Protein AF-0000000080788346 (afdb_homodimer)

pLDDT: mean 94.76, std 6.09, range [61.38, 98.94]

Nearest PDB structures (foldseek):
  3lv0-assembly1_A  TM=8.504E-01  e=2.021E-19  Bartonella henselae
  3lv0-assembly1_B  TM=8.528E-01  e=9.839E-19  Bartonella henselae
  6ib8-assembly1_B  TM=8.364E-01  e=1.255E-18  Escherichia coli
  6i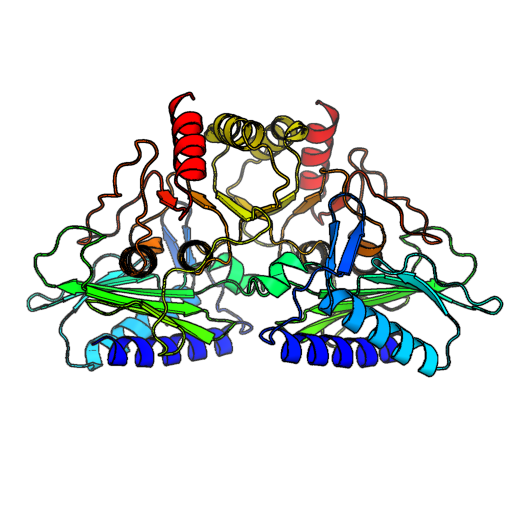b8-assembly1_A  TM=8.158E-01  e=1.269E-17  Escherichia coli
  2qfl-assembly1_A  TM=7.786E-01  e=1.111E-18  Escherichia coli

Radius of gyration: 23.14 Å; Cα contacts (8 Å, |Δi|>4): 1259; chains: 2; bounding box: 48×69×54 Å

InterPro domains:
  IPR000760 Inositol monophosphatase-like [PF00459] (18-214)
  IPR000760 Inositol monophosphatase-like [PR00377] (35-55)
  IPR000760 Inositol monophosphatase-like [PR00377] (57-73)
  IPR000760 Inositol monophosphatase-like [PR00377] (78-94)
  IPR000760 Inositol monophosphatase-like [PR00377] (172-193)

Sequence (528 aa):
MREVLVKITKEIISFLYEEKDKQGIDKIIGKHGNDVTRVIDKKSEELIFDRLNHSGYKFMFVSEEAGVVNKENYEYIAIIDPLDGSTNYLNGIPWSSVSIAVYRRGEKDILSSFTGVVGNIFTKKIYSYDENFSYIDEEKISTPHPPDRLLILAYFSRSRLLSVKNFLDSLNADYKIRSLGSASLDMILVCTGKASIYFDVRGKLRNVDVAASSNFCKRLGIIPRNSRLEEIRVGIEKVEQIQEIILSSDQNLLNLIALSLQKAMREVLVKITKEIISFLYEEKDKQGIDKIIGKHGNDVTRVIDKKSEELIFDRLNHSGYKFMFVSEEAGVVNKENYEYIAIIDPLDGSTNYLNGIPWSSVSIAVYRRGEKDILSSFTGVVGNIFTKKIYSYDENFSYIDEEKISTPHPPDRLLILAYFSRSRLLSVKNFLDSLNADYKIRSLGSASLDMILVCTGKASIYFDVRGKLRNVDVAASSNFCKRLGIIPRNSRLEEIRVGIEKVEQIQEIILSSDQNLLNLIALSLQKA

Structure (mmCIF, N/CA/C/O backbone):
data_AF-0000000080788346-model_v1
#
loop_
_entity.id
_entity.type
_entity.pdbx_description
1 polymer 'Inositol monophosphatase'
#
loop_
_atom_site.group_PDB
_atom_site.id
_atom_site.type_symbol
_atom_site.label_atom_id
_atom_site.label_alt_id
_atom_site.label_comp_id
_atom_site.label_asym_id
_atom_site.label_entity_id
_atom_site.label_seq_id
_atom_site.pdbx_PDB_ins_code
_atom_site.Cartn_x
_atom_site.Cartn_y
_atom_site.Cartn_z
_atom_site.occupancy
_atom_site.B_iso_or_equiv
_atom_site.auth_seq_id
_atom_site.auth_comp_id
_atom_site.auth_asym_id
_atom_site.auth_atom_id
_atom_site.pdbx_PDB_model_num
ATOM 1 N N . MET A 1 1 ? 11.344 19.969 22.094 1 96.44 1 MET A N 1
ATOM 2 C CA . MET A 1 1 ? 9.977 19.531 21.844 1 96.44 1 MET A CA 1
ATOM 3 C C . MET A 1 1 ? 9.945 18.375 20.859 1 96.44 1 MET A C 1
ATOM 5 O O . MET A 1 1 ? 9.25 17.391 21.078 1 96.44 1 MET A O 1
ATOM 9 N N . ARG A 1 2 ? 10.891 18.406 19.844 1 97.88 2 ARG A N 1
ATOM 10 C CA . ARG A 1 2 ? 10.93 17.312 18.875 1 97.88 2 ARG A CA 1
ATOM 11 C C . ARG A 1 2 ? 11.18 15.977 19.562 1 97.88 2 ARG A C 1
ATOM 13 O O . ARG A 1 2 ? 10.484 14.992 19.281 1 97.88 2 ARG A O 1
ATOM 20 N N . GLU A 1 3 ? 12.125 16 20.484 1 97.69 3 GLU A N 1
ATOM 21 C CA . GLU A 1 3 ? 12.469 14.766 21.188 1 97.69 3 GLU A CA 1
ATOM 22 C C . GLU A 1 3 ? 11.281 14.227 21.969 1 97.69 3 GLU A C 1
ATOM 24 O O . GLU A 1 3 ? 11.062 13.016 22.031 1 97.69 3 GLU A O 1
ATOM 29 N N . VAL A 1 4 ? 10.562 15.125 22.562 1 98.12 4 VAL A N 1
ATOM 30 C CA . VAL A 1 4 ? 9.375 14.758 23.328 1 98.12 4 VAL A CA 1
ATOM 31 C C . VAL A 1 4 ? 8.336 14.133 22.391 1 98.12 4 VAL A C 1
ATOM 33 O O . VAL A 1 4 ? 7.762 13.086 22.703 1 98.12 4 VAL A O 1
ATOM 36 N N . LEU A 1 5 ? 8.086 14.719 21.219 1 98.69 5 LEU A N 1
ATOM 37 C CA . LEU A 1 5 ? 7.129 14.211 20.25 1 98.69 5 LEU A CA 1
ATOM 38 C C . LEU A 1 5 ? 7.543 12.828 19.75 1 98.69 5 LEU A C 1
ATOM 40 O O . LEU A 1 5 ? 6.695 11.945 19.594 1 98.69 5 LEU A O 1
ATOM 44 N N . VAL A 1 6 ? 8.859 12.68 19.5 1 98.81 6 VAL A N 1
ATOM 45 C CA . VAL A 1 6 ? 9.391 11.406 19.016 1 98.81 6 VAL A CA 1
ATOM 46 C C . VAL A 1 6 ? 9.141 10.312 20.047 1 98.81 6 VAL A C 1
ATOM 48 O O . VAL A 1 6 ? 8.664 9.227 19.719 1 98.81 6 VAL A O 1
ATOM 51 N N . LYS A 1 7 ? 9.445 10.617 21.281 1 98.5 7 LYS A N 1
ATOM 52 C CA . LYS A 1 7 ? 9.242 9.656 22.359 1 98.5 7 LYS A CA 1
ATOM 53 C C . LYS A 1 7 ? 7.77 9.258 22.469 1 98.5 7 LYS A C 1
ATOM 55 O O . LYS A 1 7 ? 7.449 8.07 22.562 1 98.5 7 LYS A O 1
ATOM 60 N N . ILE A 1 8 ? 6.91 10.219 22.438 1 98.69 8 ILE A N 1
ATOM 61 C CA . ILE A 1 8 ? 5.477 9.977 22.547 1 98.69 8 ILE A CA 1
ATOM 62 C C . ILE A 1 8 ? 5.004 9.141 21.359 1 98.69 8 ILE A C 1
ATOM 64 O O . ILE A 1 8 ? 4.273 8.164 21.531 1 98.69 8 ILE A O 1
ATOM 68 N N . THR A 1 9 ? 5.43 9.5 20.188 1 98.81 9 THR A N 1
ATOM 69 C CA . THR A 1 9 ? 5.008 8.805 18.969 1 98.81 9 THR A CA 1
ATOM 70 C C . THR A 1 9 ? 5.477 7.352 18.984 1 98.81 9 THR A C 1
ATOM 72 O O . THR A 1 9 ? 4.742 6.453 18.578 1 98.81 9 THR A O 1
ATOM 75 N N . LYS A 1 10 ? 6.707 7.125 19.453 1 98.75 10 LYS A N 1
ATOM 76 C CA . LYS A 1 10 ? 7.203 5.758 19.578 1 98.75 10 LYS A CA 1
ATOM 77 C C . LYS A 1 10 ? 6.301 4.926 20.484 1 98.75 10 LYS A C 1
ATOM 79 O O . LYS A 1 10 ? 6.008 3.766 20.188 1 98.75 10 LYS A O 1
ATOM 84 N N . GLU A 1 11 ? 5.883 5.516 21.531 1 98.69 11 GLU A N 1
ATOM 85 C CA . GLU A 1 11 ? 4.969 4.836 22.453 1 98.69 11 GLU A CA 1
ATOM 86 C C . GLU A 1 11 ? 3.635 4.535 21.781 1 98.69 11 GLU A C 1
ATOM 88 O O . GLU A 1 11 ? 3.105 3.43 21.906 1 98.69 11 GLU A O 1
ATOM 93 N N . ILE A 1 12 ? 3.096 5.5 21.078 1 98.69 12 ILE A N 1
ATOM 94 C CA . ILE A 1 12 ? 1.779 5.371 20.469 1 98.69 12 ILE A CA 1
ATOM 95 C C . ILE A 1 12 ? 1.817 4.293 19.375 1 98.69 12 ILE A C 1
ATOM 97 O O . ILE A 1 12 ? 0.922 3.449 19.297 1 98.69 12 ILE A O 1
ATOM 101 N N . ILE A 1 13 ? 2.844 4.312 18.5 1 98.69 13 ILE A N 1
ATOM 102 C CA . ILE A 1 13 ? 2.885 3.357 17.391 1 98.69 13 ILE A CA 1
ATOM 103 C C . ILE A 1 13 ? 3.117 1.95 17.938 1 98.69 13 ILE A C 1
ATOM 105 O O . ILE A 1 13 ? 2.615 0.97 17.391 1 98.69 13 ILE A O 1
ATOM 109 N N . SER A 1 14 ? 3.867 1.83 19.062 1 98.62 14 SER A N 1
ATOM 110 C CA . SER A 1 14 ? 4.016 0.534 19.719 1 98.62 14 SER A CA 1
ATOM 111 C C . SER A 1 14 ? 2.678 0.017 20.234 1 98.62 14 SER A C 1
ATOM 113 O O . SER A 1 14 ? 2.342 -1.153 20.047 1 98.62 14 SER A O 1
ATOM 115 N N . PHE A 1 15 ? 1.964 0.906 20.891 1 98.44 15 PHE A N 1
ATOM 116 C CA . PHE A 1 15 ? 0.631 0.57 21.375 1 98.44 15 PHE A CA 1
ATOM 117 C C . PHE A 1 15 ? -0.264 0.116 20.234 1 98.44 15 PHE A C 1
ATOM 119 O O . PHE A 1 15 ? -0.907 -0.932 20.312 1 98.44 15 PHE A O 1
ATOM 126 N N . LEU A 1 16 ? -0.313 0.862 19.125 1 98.56 16 LEU A N 1
ATOM 127 C CA . LEU A 1 16 ? -1.164 0.56 17.984 1 98.56 16 LEU A CA 1
ATOM 128 C C . LEU A 1 16 ? -0.759 -0.762 17.344 1 98.56 16 LEU A C 1
ATOM 130 O O . LEU A 1 16 ? -1.617 -1.551 16.938 1 98.56 16 LEU A O 1
ATOM 134 N N . TYR A 1 17 ? 0.542 -0.947 17.219 1 98.12 17 TYR A N 1
ATOM 135 C CA . TYR A 1 17 ? 1.024 -2.193 16.625 1 98.12 17 TYR A CA 1
ATOM 136 C C . TYR A 1 17 ? 0.548 -3.395 17.438 1 98.12 17 TYR A C 1
ATOM 138 O O . TYR A 1 17 ? 0.121 -4.402 16.875 1 98.12 17 TYR A O 1
ATOM 146 N N . GLU A 1 18 ? 0.567 -3.33 18.719 1 97.31 18 GLU A N 1
ATOM 147 C CA . GLU A 1 18 ? 0.17 -4.422 19.609 1 97.31 18 GLU A CA 1
ATOM 148 C C . GLU A 1 18 ? -1.335 -4.66 19.547 1 97.31 18 GLU A C 1
ATOM 150 O O . GLU A 1 18 ? -1.796 -5.793 19.703 1 97.31 18 GLU A O 1
ATOM 155 N N . GLU A 1 19 ? -2.055 -3.668 19.25 1 96.94 19 GLU A N 1
ATOM 156 C CA . GLU A 1 19 ? -3.512 -3.74 19.281 1 96.94 19 GLU A CA 1
ATOM 157 C C . GLU A 1 19 ? -4.066 -4.215 17.938 1 96.94 19 GLU A C 1
ATOM 159 O O . GLU A 1 19 ? -5.25 -4.543 17.828 1 96.94 19 GLU A O 1
ATOM 164 N N . LYS A 1 20 ? -3.289 -4.316 16.844 1 93.75 20 LYS A N 1
ATOM 165 C CA . LYS A 1 20 ? -3.74 -4.375 15.461 1 93.75 20 LYS A CA 1
ATOM 166 C C . LYS A 1 20 ? -4.594 -5.613 15.211 1 93.75 20 LYS A C 1
ATOM 168 O O . LYS A 1 20 ? -5.438 -5.621 14.312 1 93.75 20 LYS A O 1
ATOM 173 N N . ASP A 1 21 ? -4.5 -6.707 15.922 1 89.31 21 ASP A N 1
ATOM 174 C CA . ASP A 1 21 ? -5.227 -7.938 15.633 1 89.31 21 ASP A CA 1
ATOM 175 C C . ASP A 1 21 ? -6.227 -8.258 16.734 1 89.31 21 ASP A C 1
ATOM 177 O O . ASP A 1 21 ? -6.809 -9.352 16.766 1 89.31 21 ASP A O 1
ATOM 181 N N . LYS A 1 22 ? -6.438 -7.309 17.625 1 91.81 22 LYS A N 1
ATOM 182 C CA . LYS A 1 22 ? -7.348 -7.566 18.734 1 91.81 22 LYS A CA 1
ATOM 183 C C . LYS A 1 22 ? -8.805 -7.379 18.312 1 91.81 22 LYS A C 1
ATOM 185 O O . LYS A 1 22 ? -9.094 -6.602 17.391 1 91.81 22 LYS A O 1
ATOM 190 N N . GLN A 1 23 ? -9.609 -8.094 18.969 1 89.81 23 GLN A N 1
ATOM 191 C CA . GLN A 1 23 ? -11.031 -8.039 18.672 1 89.81 23 GLN A CA 1
ATOM 192 C C . GLN A 1 23 ? -11.648 -6.73 19.156 1 89.81 23 GLN A C 1
ATOM 194 O O . GLN A 1 23 ? -11.281 -6.23 20.219 1 89.81 23 GLN A O 1
ATOM 199 N N . GLY A 1 24 ? -12.547 -6.191 18.391 1 91.12 24 GLY A N 1
ATOM 200 C CA . GLY A 1 24 ? -13.352 -5.066 18.844 1 91.12 24 GLY A CA 1
ATOM 201 C C . GLY A 1 24 ? -12.758 -3.721 18.484 1 91.12 24 GLY A C 1
ATOM 202 O O . GLY A 1 24 ? -13.414 -2.688 18.609 1 91.12 24 GLY A O 1
ATOM 203 N N . ILE A 1 25 ? -11.57 -3.719 18.031 1 90.62 25 ILE A N 1
ATOM 204 C CA . ILE A 1 25 ? -10.906 -2.449 17.766 1 90.62 25 ILE A CA 1
ATOM 205 C C . ILE A 1 25 ? -11.547 -1.776 16.547 1 90.62 25 ILE A C 1
ATOM 207 O O . ILE A 1 25 ? -11.391 -0.571 16.344 1 90.62 25 ILE A O 1
ATOM 211 N N . ASP A 1 26 ? -12.289 -2.492 15.773 1 88.88 26 ASP A N 1
ATOM 212 C CA . ASP A 1 26 ? -12.867 -2.004 14.523 1 88.88 26 ASP A CA 1
ATOM 213 C C . ASP A 1 26 ? -14.297 -1.509 14.742 1 88.88 26 ASP A C 1
ATOM 215 O O . ASP A 1 26 ? -14.938 -1.018 13.805 1 88.88 26 ASP A O 1
ATOM 219 N N . LYS A 1 27 ? -14.773 -1.6 15.914 1 91.38 27 LYS A N 1
ATOM 220 C CA . LYS A 1 27 ? -16.141 -1.173 16.203 1 91.38 27 LYS A CA 1
ATOM 221 C C . LYS A 1 27 ? -16.328 0.314 15.914 1 91.38 27 LYS A C 1
ATOM 223 O O . LYS A 1 27 ? -15.516 1.14 16.328 1 91.38 27 LYS A O 1
ATOM 228 N N . ILE A 1 28 ? -17.391 0.585 15.188 1 89.31 28 ILE A N 1
ATOM 229 C CA . ILE A 1 28 ? -17.672 1.969 14.828 1 89.31 28 ILE A CA 1
ATOM 230 C C . ILE A 1 28 ? -18.344 2.68 16 1 89.31 28 ILE A C 1
ATOM 232 O O . ILE A 1 28 ? -19.344 2.195 16.547 1 89.31 28 ILE A O 1
ATOM 236 N N . ILE A 1 29 ? -17.828 3.818 16.281 1 90.31 29 ILE A N 1
ATOM 237 C CA . ILE A 1 29 ? -18.375 4.52 17.438 1 90.31 29 ILE A CA 1
ATOM 238 C C . ILE A 1 29 ? -18.781 5.938 17.031 1 90.31 29 ILE A C 1
ATOM 240 O O . ILE A 1 29 ? -19.281 6.703 17.859 1 90.31 29 ILE A O 1
ATOM 244 N N . GLY A 1 30 ? -18.5 6.266 15.844 1 84.31 30 GLY A N 1
ATOM 245 C CA . GLY A 1 30 ? -18.859 7.582 15.344 1 84.31 30 GLY A CA 1
ATOM 246 C C . GLY A 1 30 ? -18.766 7.699 13.836 1 84.31 30 GLY A C 1
ATOM 247 O O . GLY A 1 30 ? -18.078 6.902 13.188 1 84.31 30 GLY A O 1
ATOM 248 N N . LYS A 1 31 ? -19.609 8.594 13.352 1 77.81 31 LYS A N 1
ATOM 249 C CA . LYS A 1 31 ? -19.562 8.844 11.906 1 77.81 31 LYS A CA 1
ATOM 250 C C . LYS A 1 31 ? -19.359 10.328 11.617 1 77.81 31 LYS A C 1
ATOM 252 O O . LYS A 1 31 ? -19.969 11.18 12.273 1 77.81 31 LYS A O 1
ATOM 257 N N . HIS A 1 32 ? -18.391 10.68 10.922 1 70.12 32 HIS A N 1
ATOM 258 C CA . HIS A 1 32 ? -18.156 12.031 10.43 1 70.12 32 HIS A CA 1
ATOM 259 C C . HIS A 1 32 ? -18.25 12.094 8.906 1 70.12 32 HIS A C 1
ATOM 261 O O . HIS A 1 32 ? -17.25 11.898 8.211 1 70.12 32 HIS A O 1
ATOM 267 N N . GLY A 1 33 ? -19.406 12.484 8.367 1 63.69 33 GLY A N 1
ATOM 268 C CA . GLY A 1 33 ? -19.609 12.383 6.93 1 63.69 33 GLY A CA 1
ATOM 269 C C . GLY A 1 33 ? -19.391 10.977 6.398 1 63.69 33 GLY A C 1
ATOM 270 O O . GLY A 1 33 ? -20.016 10.031 6.863 1 63.69 33 GLY A O 1
ATOM 271 N N . ASN A 1 34 ? -18.375 10.867 5.531 1 63.81 34 ASN A N 1
ATOM 272 C CA . ASN A 1 34 ? -18.062 9.578 4.922 1 63.81 34 ASN A CA 1
ATOM 273 C C . ASN A 1 34 ? -16.969 8.836 5.707 1 63.81 34 ASN A C 1
ATOM 275 O O . ASN A 1 34 ? -16.625 7.703 5.367 1 63.81 34 ASN A O 1
ATOM 279 N N . ASP A 1 35 ? -16.531 9.492 6.754 1 74.94 35 ASP A N 1
ATOM 280 C CA . ASP A 1 35 ? -15.516 8.852 7.586 1 74.94 35 ASP A CA 1
ATOM 281 C C . ASP A 1 35 ? -16.125 8.344 8.891 1 74.94 35 ASP A C 1
ATOM 283 O O . ASP A 1 35 ? -17.172 8.828 9.328 1 74.94 35 ASP A O 1
ATOM 287 N N . VAL A 1 36 ? -15.555 7.301 9.336 1 83 36 VAL A N 1
ATOM 288 C CA . VAL A 1 36 ? -16.031 6.699 10.57 1 83 36 VAL A CA 1
ATOM 289 C C . VAL A 1 36 ? -14.922 6.703 11.617 1 83 36 VAL A C 1
ATOM 291 O O . VAL A 1 36 ? -13.742 6.633 11.273 1 83 36 VAL A O 1
ATOM 294 N N . THR A 1 37 ? -15.398 6.945 12.789 1 88.56 37 THR A N 1
ATOM 295 C CA . THR A 1 37 ? -14.492 6.801 13.922 1 88.56 37 THR A CA 1
ATOM 296 C C . THR A 1 37 ? -14.672 5.441 14.594 1 88.56 37 THR A C 1
ATOM 298 O O . THR A 1 37 ? -15.797 5.055 14.93 1 88.56 37 THR A O 1
ATOM 301 N N . ARG A 1 38 ? -13.562 4.797 14.695 1 92.25 38 ARG A N 1
ATOM 302 C CA . ARG A 1 38 ? -13.602 3.49 15.336 1 92.25 38 ARG A CA 1
ATOM 303 C C . ARG A 1 38 ? -12.945 3.541 16.719 1 92.25 38 ARG A C 1
ATOM 305 O O . ARG A 1 38 ? -12.273 4.52 17.062 1 92.25 38 ARG A O 1
ATOM 312 N N . VAL A 1 39 ? -13.078 2.494 17.422 1 94.81 39 VAL A N 1
ATOM 313 C CA . VAL A 1 39 ? -12.57 2.389 18.797 1 94.81 39 VAL A CA 1
ATOM 314 C C . VAL A 1 39 ? -11.07 2.652 18.812 1 94.81 39 VAL A C 1
ATOM 316 O O . VAL A 1 39 ? -10.57 3.42 19.641 1 94.81 39 VAL A O 1
ATOM 319 N N . ILE A 1 40 ? -10.352 2.09 17.875 1 96.12 40 ILE A N 1
ATOM 320 C CA . ILE A 1 40 ? -8.898 2.178 17.859 1 96.12 40 ILE A CA 1
ATOM 321 C C . ILE A 1 40 ? -8.469 3.615 17.562 1 96.12 40 ILE A C 1
ATOM 323 O O . ILE A 1 40 ? -7.453 4.082 18.094 1 96.12 40 ILE A O 1
ATOM 327 N N . ASP A 1 41 ? -9.203 4.324 16.719 1 95.88 41 ASP A N 1
ATOM 328 C CA . ASP A 1 41 ? -8.922 5.73 16.453 1 95.88 41 ASP A CA 1
ATOM 329 C C . ASP A 1 41 ? -9.008 6.566 17.719 1 95.88 41 ASP A C 1
ATOM 331 O O . ASP A 1 41 ? -8.133 7.398 17.984 1 95.88 41 ASP A O 1
ATOM 335 N N . LYS A 1 42 ? -10.047 6.328 18.484 1 95.94 42 LYS A N 1
ATOM 336 C CA . LYS A 1 42 ? -10.281 7.07 19.719 1 95.94 42 LYS A CA 1
ATOM 337 C C . LYS A 1 42 ? -9.234 6.723 20.766 1 95.94 42 LYS A C 1
ATOM 339 O O . LYS A 1 42 ? -8.727 7.605 21.469 1 95.94 42 LYS A O 1
ATOM 344 N N . LYS A 1 43 ? -8.93 5.453 20.891 1 97.06 43 LYS A N 1
ATOM 345 C CA . LYS A 1 43 ? -7.914 5.023 21.844 1 97.06 43 LYS A CA 1
ATOM 346 C C . LYS A 1 43 ? -6.57 5.688 21.547 1 97.06 43 LYS A C 1
ATOM 348 O O . LYS A 1 43 ? -5.887 6.148 22.469 1 97.06 43 LYS A O 1
ATOM 353 N N . SER A 1 44 ? -6.215 5.672 20.312 1 98.12 44 SER A N 1
ATOM 354 C CA . SER A 1 44 ? -4.973 6.312 19.891 1 98.12 44 SER A CA 1
ATOM 355 C C . SER A 1 44 ? -4.984 7.801 20.234 1 98.12 44 SER A C 1
ATOM 357 O O . SER A 1 44 ? -4.016 8.328 20.781 1 98.12 44 SER A O 1
ATOM 359 N N . GLU A 1 45 ? -6.051 8.477 19.891 1 97.94 45 GLU A N 1
ATOM 360 C CA . GLU A 1 45 ? -6.191 9.914 20.141 1 97.94 45 GLU A CA 1
ATOM 361 C C . GLU A 1 45 ? -6.086 10.234 21.625 1 97.94 45 GLU A C 1
ATOM 363 O O . GLU A 1 45 ? -5.34 11.133 22.031 1 97.94 45 GLU A O 1
ATOM 368 N N . GLU A 1 46 ? -6.773 9.5 22.453 1 97.62 46 GLU A N 1
ATOM 369 C CA . GLU A 1 46 ? -6.777 9.711 23.891 1 97.62 46 GLU A CA 1
ATOM 370 C C . GLU A 1 46 ? -5.387 9.516 24.484 1 97.62 46 GLU A C 1
ATOM 372 O O . GLU A 1 46 ? -4.969 10.258 25.375 1 97.62 46 GLU A O 1
ATOM 377 N N . LEU A 1 47 ? -4.742 8.523 24 1 98.44 47 LEU A N 1
ATOM 378 C CA . LEU A 1 47 ? -3.385 8.266 24.469 1 98.44 47 LEU A CA 1
ATOM 379 C C . LEU A 1 47 ? -2.455 9.414 24.094 1 98.44 47 LEU A C 1
ATOM 381 O O . LEU A 1 47 ? -1.619 9.828 24.906 1 98.44 47 LEU A O 1
ATOM 385 N N . ILE A 1 48 ? -2.572 9.906 22.922 1 98.69 48 ILE A N 1
ATOM 386 C CA . ILE A 1 48 ? -1.763 11.031 22.453 1 98.69 48 ILE A CA 1
ATOM 387 C C . ILE A 1 48 ? -2.031 12.25 23.344 1 98.69 48 ILE A C 1
ATOM 389 O O . ILE A 1 48 ? -1.097 12.898 23.828 1 98.69 48 ILE A O 1
ATOM 393 N N . PHE A 1 49 ? -3.312 12.602 23.594 1 98 49 PHE A N 1
ATOM 394 C CA . PHE A 1 49 ? -3.691 13.727 24.438 1 98 49 PHE A CA 1
ATOM 395 C C . PHE A 1 49 ? -3.084 13.586 25.828 1 98 49 PHE A C 1
ATOM 397 O O . PHE A 1 49 ? -2.51 14.539 26.359 1 98 49 PHE A O 1
ATOM 404 N N . ASP A 1 50 ? -3.242 12.398 26.328 1 98.44 50 ASP A N 1
ATOM 405 C CA . ASP A 1 50 ? -2.734 12.141 27.672 1 98.44 50 ASP A CA 1
ATOM 406 C C . ASP A 1 50 ? -1.232 12.398 27.75 1 98.44 50 ASP A C 1
ATOM 408 O O . ASP A 1 50 ? -0.767 13.094 28.656 1 98.44 50 ASP A O 1
ATOM 412 N N . ARG A 1 51 ? -0.464 11.852 26.797 1 98.5 51 ARG A N 1
ATOM 413 C CA . ARG A 1 51 ? 0.989 11.992 26.812 1 98.5 51 ARG A CA 1
ATOM 414 C C . ARG A 1 51 ? 1.403 13.438 26.578 1 98.5 51 ARG A C 1
ATOM 416 O O . ARG A 1 51 ? 2.32 13.945 27.219 1 98.5 51 ARG A O 1
ATOM 423 N N . LEU A 1 52 ? 0.741 14.125 25.656 1 97.94 52 LEU A N 1
ATOM 424 C CA . LEU A 1 52 ? 1.073 15.516 25.375 1 97.94 52 LEU A CA 1
ATOM 425 C C . LEU A 1 52 ? 0.744 16.406 26.562 1 97.94 52 LEU A C 1
ATOM 427 O O . LEU A 1 52 ? 1.493 17.328 26.875 1 97.94 52 LEU A O 1
ATOM 431 N N . ASN A 1 53 ? -0.368 16.109 27.219 1 96.5 53 ASN A N 1
ATOM 432 C CA . ASN A 1 53 ? -0.771 16.875 28.391 1 96.5 53 ASN A CA 1
ATOM 433 C C . ASN A 1 53 ? 0.229 16.719 29.531 1 96.5 53 ASN A C 1
ATOM 435 O O . ASN A 1 53 ? 0.38 17.625 30.359 1 96.5 53 ASN A O 1
ATOM 439 N N . HIS A 1 54 ? 0.959 15.633 29.578 1 97.31 54 HIS A N 1
ATOM 440 C CA . HIS A 1 54 ? 1.916 15.359 30.641 1 97.31 54 HIS A CA 1
ATOM 441 C C . HIS A 1 54 ? 3.336 15.703 30.219 1 97.31 54 HIS A C 1
ATOM 443 O O . HIS A 1 54 ? 4.301 15.383 30.906 1 97.31 54 HIS A O 1
ATOM 449 N N . SER A 1 55 ? 3.455 16.25 29.078 1 96.75 55 SER A N 1
ATOM 450 C CA . SER A 1 55 ? 4.773 16.547 28.516 1 96.75 55 SER A CA 1
ATOM 451 C C . SER A 1 55 ? 5.359 17.812 29.125 1 96.75 55 SER A C 1
ATOM 453 O O . SER A 1 55 ? 6.555 18.078 28.969 1 96.75 55 SER A O 1
ATOM 455 N N . GLY A 1 56 ? 4.586 18.641 29.812 1 95.5 56 GLY A N 1
ATOM 456 C CA . GLY A 1 56 ? 5.031 19.906 30.375 1 95.5 56 GLY A CA 1
ATOM 457 C C . GLY A 1 56 ? 4.684 21.094 29.5 1 95.5 56 GLY A C 1
ATOM 458 O O . GLY A 1 56 ? 4.84 22.25 29.906 1 95.5 56 GLY A O 1
ATOM 459 N N . TYR A 1 57 ? 4.23 20.844 28.297 1 96.62 57 TYR A N 1
ATOM 460 C CA . TYR A 1 57 ? 3.803 21.891 27.375 1 96.62 57 TYR A CA 1
ATOM 461 C C . TYR A 1 57 ? 2.287 22.062 27.406 1 96.62 57 TYR A C 1
ATOM 463 O O . TYR A 1 57 ? 1.562 21.109 27.688 1 96.62 57 TYR A O 1
ATOM 471 N N . LYS A 1 58 ? 1.813 23.25 27.078 1 97.12 58 LYS A N 1
ATOM 472 C CA . LYS A 1 58 ? 0.382 23.531 27.047 1 97.12 58 LYS A CA 1
ATOM 473 C C . LYS A 1 58 ? -0.133 23.609 25.625 1 97.12 58 LYS A C 1
ATOM 475 O O . LYS A 1 58 ? 0.205 24.531 24.875 1 97.12 58 LYS A O 1
ATOM 480 N N . PHE A 1 59 ? -1.025 22.656 25.297 1 97.25 59 PHE A N 1
ATOM 481 C CA . PHE A 1 59 ? -1.452 22.547 23.906 1 97.25 59 PHE A CA 1
ATOM 482 C C . PHE A 1 59 ? -2.941 22.844 23.766 1 97.25 59 PHE A C 1
ATOM 484 O O . PHE A 1 59 ? -3.729 22.5 24.656 1 97.25 59 PHE A O 1
ATOM 491 N N . MET A 1 60 ? -3.322 23.516 22.734 1 97.38 60 MET A N 1
ATOM 492 C CA . MET A 1 60 ? -4.609 23.312 22.062 1 97.38 60 MET A CA 1
ATOM 493 C C . MET A 1 60 ? -4.516 22.219 21.016 1 97.38 60 MET A C 1
ATOM 495 O O . MET A 1 60 ? -3.527 22.125 20.297 1 97.38 60 MET A O 1
ATOM 499 N N . PHE A 1 61 ? -5.504 21.344 21.016 1 97.81 61 PHE A N 1
ATOM 500 C CA . PHE A 1 61 ? -5.469 20.25 20.078 1 97.81 61 PHE A CA 1
ATOM 501 C C . PHE A 1 61 ? -6.445 20.484 18.922 1 97.81 61 PHE A C 1
ATOM 503 O O . PHE A 1 61 ? -7.562 20.953 19.141 1 97.81 61 PHE A O 1
ATOM 510 N N . VAL A 1 62 ? -6.023 20.25 17.781 1 97.75 62 VAL A N 1
ATOM 511 C CA . VAL A 1 62 ? -6.848 20.062 16.594 1 97.75 62 VAL A CA 1
ATOM 512 C C . VAL A 1 62 ? -6.66 18.641 16.062 1 97.75 62 VAL A C 1
ATOM 514 O O . VAL A 1 62 ? -5.637 18.344 15.445 1 97.75 62 VAL A O 1
ATOM 517 N N . SER A 1 63 ? -7.637 17.797 16.266 1 96.5 63 SER A N 1
ATOM 518 C CA . SER A 1 63 ? -7.477 16.375 16 1 96.5 63 SER A CA 1
ATOM 519 C C . SER A 1 63 ? -8.602 15.844 15.117 1 96.5 63 SER A C 1
ATOM 521 O O . SER A 1 63 ? -9.727 16.344 15.172 1 96.5 63 SER A O 1
ATOM 523 N N . GLU A 1 64 ? -8.312 14.836 14.359 1 91.44 64 GLU A N 1
ATOM 524 C CA . GLU A 1 64 ? -9.25 14.266 13.391 1 91.44 64 GLU A CA 1
ATOM 525 C C . GLU A 1 64 ? -10.539 13.82 14.07 1 91.44 64 GLU A C 1
ATOM 527 O O . GLU A 1 64 ? -11.633 14.094 13.57 1 91.44 64 GLU A O 1
ATOM 532 N N . GLU A 1 65 ? -10.383 13.203 15.195 1 90.38 65 GLU A N 1
ATOM 533 C CA . GLU A 1 65 ? -11.539 12.57 15.82 1 90.38 65 GLU A CA 1
ATOM 534 C C . GLU A 1 65 ? -12.297 13.562 16.703 1 90.38 65 GLU A C 1
ATOM 536 O O . GLU A 1 65 ? -13.516 13.711 16.562 1 90.38 65 GLU A O 1
ATOM 541 N N . ALA A 1 66 ? -11.625 14.336 17.562 1 91.81 66 ALA A N 1
ATOM 542 C CA . ALA A 1 66 ? -12.242 15.18 18.578 1 91.81 66 ALA A CA 1
ATOM 543 C C . ALA A 1 66 ? -12.5 16.578 18.047 1 91.81 66 ALA A C 1
ATOM 545 O O . ALA A 1 66 ? -13.242 17.359 18.656 1 91.81 66 ALA A O 1
ATOM 546 N N . GLY A 1 67 ? -11.93 16.844 16.906 1 93.69 67 GLY A N 1
ATOM 547 C CA . GLY A 1 67 ? -11.969 18.234 16.484 1 93.69 67 GLY A CA 1
ATOM 548 C C . GLY A 1 67 ? -11.062 19.125 17.297 1 93.69 67 GLY A C 1
ATOM 549 O O . GLY A 1 67 ? -9.875 18.828 17.469 1 93.69 67 GLY A O 1
ATOM 550 N N . VAL A 1 68 ? -11.672 20.25 17.75 1 95.5 68 VAL A N 1
ATOM 551 C CA . VAL A 1 68 ? -10.883 21.203 18.516 1 95.5 68 VAL A CA 1
ATOM 552 C C . VAL A 1 68 ? -11.047 20.953 20 1 95.5 68 VAL A C 1
ATOM 554 O O . VAL A 1 68 ? -12.172 20.844 20.5 1 95.5 68 VAL A O 1
ATOM 557 N N . VAL A 1 69 ? -9.914 20.797 20.641 1 94.19 69 VAL A N 1
ATOM 558 C CA . VAL A 1 69 ? -9.875 20.719 22.094 1 94.19 69 VAL A CA 1
ATOM 559 C C . VAL A 1 69 ? -9.031 21.859 22.656 1 94.19 69 VAL A C 1
ATOM 561 O O . VAL A 1 69 ? -7.801 21.797 22.625 1 94.19 69 VAL A O 1
ATOM 564 N N . ASN A 1 70 ? -9.719 22.859 23.047 1 87.62 70 ASN A N 1
ATOM 565 C CA . ASN A 1 70 ? -9.062 24.094 23.469 1 87.62 70 ASN A CA 1
ATOM 566 C C . ASN A 1 70 ? -9.062 24.25 24.984 1 87.62 70 ASN A C 1
ATOM 568 O O . ASN A 1 70 ? -10.117 24.156 25.625 1 87.62 70 ASN A O 1
ATOM 572 N N . LYS A 1 71 ? -7.766 24.422 25.438 1 78.62 71 LYS A N 1
ATOM 573 C CA . LYS A 1 71 ? -7.637 24.859 26.828 1 78.62 71 LYS A CA 1
ATOM 574 C C . LYS A 1 71 ? -7.25 26.344 26.906 1 78.62 71 LYS A C 1
ATOM 576 O O . LYS A 1 71 ? -6.555 26.844 26.031 1 78.62 71 LYS A O 1
ATOM 581 N N . GLU A 1 72 ? -7.895 27.25 27.578 1 82.25 72 GLU A N 1
ATOM 582 C CA . GLU A 1 72 ? -7.773 28.703 27.656 1 82.25 72 GLU A CA 1
ATOM 583 C C . GLU A 1 72 ? -6.309 29.125 27.703 1 82.25 72 GLU A C 1
ATOM 585 O O . GLU A 1 72 ? -5.934 30.141 27.094 1 82.25 72 GLU A O 1
ATOM 590 N N . ASN A 1 73 ? -5.34 28.453 28.312 1 91.44 73 ASN A N 1
ATOM 591 C CA . ASN A 1 73 ? -3.971 28.922 28.5 1 91.44 73 ASN A CA 1
ATOM 592 C C . ASN A 1 73 ? -2.975 28.078 27.703 1 91.44 73 ASN A C 1
ATOM 594 O O . ASN A 1 73 ? -1.879 27.781 28.188 1 91.44 73 ASN A O 1
ATOM 598 N N . TYR A 1 74 ? -3.385 27.859 26.391 1 95.5 74 TYR A N 1
ATOM 599 C CA . TYR A 1 74 ? -2.455 27.062 25.594 1 95.5 74 TYR A CA 1
ATOM 600 C C . TYR A 1 74 ? -1.342 27.938 25.031 1 95.5 74 TYR A C 1
ATOM 602 O O . TYR A 1 74 ? -1.526 29.141 24.828 1 95.5 74 TYR A O 1
ATOM 610 N N . GLU A 1 75 ? -0.119 27.391 24.781 1 97.5 75 GLU A N 1
ATOM 611 C CA . GLU A 1 75 ? 1.044 28.031 24.172 1 97.5 75 GLU A CA 1
ATOM 612 C C . GLU A 1 75 ? 1.331 27.469 22.781 1 97.5 75 GLU A C 1
ATOM 614 O O . GLU A 1 75 ? 2 28.125 21.984 1 97.5 75 GLU A O 1
ATOM 619 N N . TYR A 1 76 ? 0.896 26.297 22.516 1 98.12 76 TYR A N 1
ATOM 620 C CA . TYR A 1 76 ? 1.147 25.609 21.266 1 98.12 76 TYR A CA 1
ATOM 621 C C . TYR A 1 76 ? -0.137 25 20.703 1 98.12 76 TYR A C 1
ATOM 623 O O . TYR A 1 76 ? -1.1 24.781 21.438 1 98.12 76 TYR A O 1
ATOM 631 N N . ILE A 1 77 ? -0.211 24.844 19.422 1 98.19 77 ILE A N 1
ATOM 632 C CA . ILE A 1 77 ? -1.282 24.125 18.75 1 98.19 77 ILE A CA 1
ATOM 633 C C . ILE A 1 77 ? -0.74 22.812 18.172 1 98.19 77 ILE A C 1
ATOM 635 O O . ILE A 1 77 ? 0.254 22.812 17.453 1 98.19 77 ILE A O 1
ATOM 639 N N . ALA A 1 78 ? -1.306 21.734 18.578 1 98.56 78 ALA A N 1
ATOM 640 C CA . ALA A 1 78 ? -0.957 20.438 18 1 98.56 78 ALA A CA 1
ATOM 641 C C . ALA A 1 78 ? -2.029 19.969 17.016 1 98.56 78 ALA A C 1
ATOM 643 O O . ALA A 1 78 ? -3.195 19.812 17.391 1 98.56 78 ALA A O 1
ATOM 644 N N . ILE A 1 79 ? -1.651 19.828 15.789 1 98.69 79 ILE A N 1
ATOM 645 C CA . ILE A 1 79 ? -2.514 19.219 14.789 1 98.69 79 ILE A CA 1
ATOM 646 C C . ILE A 1 79 ? -2.215 17.734 14.688 1 98.69 79 ILE A C 1
ATOM 648 O O . ILE A 1 79 ? -1.075 17.328 14.43 1 98.69 79 ILE A O 1
ATOM 652 N N . ILE A 1 80 ? -3.307 16.891 14.82 1 98.69 80 ILE A N 1
ATOM 653 C CA . ILE A 1 80 ? -3.049 15.484 15.094 1 98.69 80 ILE A CA 1
ATOM 654 C C . ILE A 1 80 ? -3.939 14.617 14.203 1 98.69 80 ILE A C 1
ATOM 656 O O . ILE A 1 80 ? -5.148 14.852 14.109 1 98.69 80 ILE A O 1
ATOM 660 N N . ASP A 1 81 ? -3.385 13.719 13.484 1 98.38 81 ASP A N 1
ATOM 661 C CA . ASP A 1 81 ? -4.062 12.523 12.984 1 98.38 81 ASP A CA 1
ATOM 662 C C . ASP A 1 81 ? -3.633 11.281 13.766 1 98.38 81 ASP A C 1
ATOM 664 O O . ASP A 1 81 ? -2.539 10.758 13.547 1 98.38 81 ASP A O 1
ATOM 668 N N . PRO A 1 82 ? -4.461 10.836 14.641 1 98.31 82 PRO A N 1
ATOM 669 C CA . PRO A 1 82 ? -4.059 9.742 15.531 1 98.31 82 PRO A CA 1
ATOM 670 C C . PRO A 1 82 ? -3.824 8.43 14.781 1 98.31 82 PRO A C 1
ATOM 672 O O . PRO A 1 82 ? -3.078 7.57 15.25 1 98.31 82 PRO A O 1
ATOM 675 N N . LEU A 1 83 ? -4.48 8.273 13.688 1 98.06 83 LEU A N 1
ATOM 676 C CA . LEU A 1 83 ? -4.344 7.055 12.898 1 98.06 83 LEU A CA 1
ATOM 677 C C . LEU A 1 83 ? -4.656 7.328 11.43 1 98.06 83 LEU A C 1
ATOM 679 O O . LEU A 1 83 ? -5.773 7.082 10.969 1 98.06 83 LEU A O 1
ATOM 683 N N . ASP A 1 84 ? -3.678 7.754 10.711 1 97.31 84 ASP A N 1
ATOM 684 C CA . ASP A 1 84 ? -3.787 7.945 9.266 1 97.31 84 ASP A CA 1
ATOM 685 C C . ASP A 1 84 ? -3.686 6.613 8.531 1 97.31 84 ASP A C 1
ATOM 687 O O . ASP A 1 84 ? -2.633 5.969 8.539 1 97.31 84 ASP A O 1
ATOM 691 N N . GLY A 1 85 ? -4.695 6.258 7.793 1 96.5 85 GLY A N 1
ATOM 692 C CA . GLY A 1 85 ? -4.758 4.941 7.172 1 96.5 85 GLY A CA 1
ATOM 693 C C . GLY A 1 85 ? -5.449 3.906 8.039 1 96.5 85 GLY A C 1
ATOM 694 O O . GLY A 1 85 ? -4.969 2.777 8.164 1 96.5 85 GLY A O 1
ATOM 695 N N . SER A 1 86 ? -6.582 4.309 8.664 1 94.94 86 SER A N 1
ATOM 696 C CA . SER A 1 86 ? -7.309 3.436 9.586 1 94.94 86 SER A CA 1
ATOM 697 C C . SER A 1 86 ? -7.867 2.213 8.859 1 94.94 86 SER A C 1
ATOM 699 O O . SER A 1 86 ? -7.863 1.107 9.406 1 94.94 86 SER A O 1
ATOM 701 N N . THR A 1 87 ? -8.344 2.398 7.578 1 93.56 87 THR A N 1
ATOM 702 C CA . THR A 1 87 ? -8.812 1.271 6.781 1 93.56 87 THR A CA 1
ATOM 703 C C . THR A 1 87 ? -7.691 0.255 6.57 1 93.56 87 THR A C 1
ATOM 705 O O . THR A 1 87 ? -7.902 -0.95 6.73 1 93.56 87 THR A O 1
ATOM 708 N N . ASN A 1 88 ? -6.516 0.773 6.184 1 96.75 88 ASN A N 1
ATOM 709 C CA . ASN A 1 88 ? -5.355 -0.099 6.039 1 96.75 88 ASN A CA 1
ATOM 710 C C . ASN A 1 88 ? -5.062 -0.861 7.328 1 96.75 88 ASN A C 1
ATOM 712 O O . ASN A 1 88 ? -4.887 -2.08 7.309 1 96.75 88 ASN A O 1
ATOM 716 N N . TYR A 1 89 ? -5.066 -0.124 8.43 1 96.75 89 TYR A N 1
ATOM 717 C CA . TYR A 1 89 ? -4.762 -0.662 9.75 1 96.75 89 TYR A CA 1
ATOM 718 C C . TYR A 1 89 ? -5.68 -1.83 10.094 1 96.75 89 TYR A C 1
ATOM 720 O O . TYR A 1 89 ? -5.227 -2.863 10.586 1 96.75 89 TYR A O 1
ATOM 728 N N . LEU A 1 90 ? -6.891 -1.725 9.773 1 93.88 90 LEU A N 1
ATOM 729 C CA . LEU A 1 90 ? -7.898 -2.705 10.148 1 93.88 90 LEU A CA 1
ATOM 730 C C . LEU A 1 90 ? -7.922 -3.871 9.164 1 93.88 90 LEU A C 1
ATOM 732 O O . LEU A 1 90 ? -8.383 -4.965 9.5 1 93.88 90 LEU A O 1
ATOM 736 N N . ASN A 1 91 ? -7.398 -3.65 7.969 1 93.38 91 ASN A N 1
ATOM 737 C CA . ASN A 1 91 ? -7.523 -4.668 6.93 1 93.38 91 ASN A CA 1
ATOM 738 C C . ASN A 1 91 ? -6.195 -5.383 6.684 1 93.38 91 ASN A C 1
ATOM 740 O O . ASN A 1 91 ? -6.059 -6.125 5.711 1 93.38 91 ASN A O 1
ATOM 744 N N . GLY A 1 92 ? -5.188 -5.094 7.457 1 93.38 92 GLY A N 1
ATOM 745 C CA . GLY A 1 92 ? -3.938 -5.836 7.387 1 93.38 92 GLY A CA 1
ATOM 746 C C . GLY A 1 92 ? -2.965 -5.273 6.371 1 93.38 92 GLY A C 1
ATOM 747 O O . GLY A 1 92 ? -2.002 -5.941 5.988 1 93.38 92 GLY A O 1
ATOM 748 N N . ILE A 1 93 ? -3.219 -4.148 5.84 1 97.12 93 ILE A N 1
ATOM 749 C CA . ILE A 1 93 ? -2.283 -3.441 4.973 1 97.12 93 ILE A CA 1
ATOM 750 C C . ILE A 1 93 ? -1.311 -2.625 5.82 1 97.12 93 ILE A C 1
ATOM 752 O O . ILE A 1 93 ? -1.721 -1.711 6.539 1 97.12 93 ILE A O 1
ATOM 756 N N . PRO A 1 94 ? -0.083 -2.955 5.832 1 98.12 94 PRO A N 1
ATOM 757 C CA . PRO A 1 94 ? 0.867 -2.352 6.77 1 98.12 94 PRO A CA 1
ATOM 758 C C . PRO A 1 94 ? 1.345 -0.972 6.32 1 98.12 94 PRO A C 1
ATOM 760 O O . PRO A 1 94 ? 2.549 -0.746 6.188 1 98.12 94 PRO A O 1
ATOM 763 N N . TRP A 1 95 ? 0.427 -0.04 6.168 1 98.62 95 TRP A N 1
ATOM 764 C CA . TRP A 1 95 ? 0.706 1.323 5.73 1 98.62 95 TRP A CA 1
ATOM 765 C C . TRP A 1 95 ? -0.201 2.32 6.441 1 98.62 95 TRP A C 1
ATOM 767 O O . TRP A 1 95 ? -1.16 2.826 5.855 1 98.62 95 TRP A O 1
ATOM 777 N N . SER A 1 96 ? 0.08 2.57 7.688 1 98.44 96 SER A N 1
ATOM 778 C CA . SER A 1 96 ? -0.637 3.508 8.547 1 98.44 96 SER A CA 1
ATOM 779 C C . SER A 1 96 ? 0.317 4.238 9.484 1 98.44 96 SER A C 1
ATOM 781 O O . SER A 1 96 ? 1.418 3.756 9.758 1 98.44 96 SER A O 1
ATOM 783 N N . SER A 1 97 ? -0.155 5.387 9.938 1 98.69 97 SER A N 1
ATOM 784 C CA . SER A 1 97 ? 0.785 6.203 10.695 1 98.69 97 SER A CA 1
ATOM 785 C C . SER A 1 97 ? 0.063 7.066 11.719 1 98.69 97 SER A C 1
ATOM 787 O O . SER A 1 97 ? -1.167 7.156 11.711 1 98.69 97 SER A O 1
ATOM 789 N N . VAL A 1 98 ? 0.848 7.566 12.641 1 98.81 98 VAL A N 1
ATOM 790 C CA . VAL A 1 98 ? 0.49 8.656 13.531 1 98.81 98 VAL A CA 1
ATOM 791 C C . VAL A 1 98 ? 1.18 9.945 13.078 1 98.81 98 VAL A C 1
ATOM 793 O O . VAL A 1 98 ? 2.369 9.938 12.758 1 98.81 98 VAL A O 1
ATOM 796 N N . SER A 1 99 ? 0.433 11.016 13.039 1 98.88 99 SER A N 1
ATOM 797 C CA . SER A 1 99 ? 0.988 12.281 12.57 1 98.88 99 SER A CA 1
ATOM 798 C C . SER A 1 99 ? 0.688 13.414 13.539 1 98.88 99 SER A C 1
ATOM 800 O O . SER A 1 99 ? -0.465 13.625 13.93 1 98.88 99 SER A O 1
ATOM 802 N N . ILE A 1 100 ? 1.702 14.164 13.961 1 98.94 100 ILE A N 1
ATOM 803 C CA . ILE A 1 100 ? 1.57 15.289 14.875 1 98.94 100 ILE A CA 1
ATOM 804 C C . ILE A 1 100 ? 2.422 16.453 14.375 1 98.94 100 ILE A C 1
ATOM 806 O O . ILE A 1 100 ? 3.629 16.312 14.18 1 98.94 100 ILE A O 1
ATOM 810 N N . ALA A 1 101 ? 1.851 17.547 14.164 1 98.94 101 ALA A N 1
ATOM 811 C CA . ALA A 1 101 ? 2.543 18.797 13.859 1 98.94 101 ALA A CA 1
ATOM 812 C C . ALA A 1 101 ? 2.291 19.844 14.945 1 98.94 101 ALA A C 1
ATOM 814 O O . ALA A 1 101 ? 1.17 19.984 15.445 1 98.94 101 ALA A O 1
ATOM 815 N N . VAL A 1 102 ? 3.279 20.625 15.281 1 98.88 102 VAL A N 1
ATOM 816 C CA . VAL A 1 102 ? 3.137 21.578 16.375 1 98.88 102 VAL A CA 1
ATOM 817 C C . VAL A 1 102 ? 3.451 22.984 15.883 1 98.88 102 VAL A C 1
ATOM 819 O O . VAL A 1 102 ? 4.461 23.203 15.211 1 98.88 102 VAL A O 1
ATOM 822 N N . TYR A 1 103 ? 2.555 23.828 16.266 1 98.69 103 TYR A N 1
ATOM 823 C CA . TYR A 1 103 ? 2.635 25.234 15.922 1 98.69 103 TYR A CA 1
ATOM 824 C C . TYR A 1 103 ? 2.725 26.094 17.188 1 98.69 103 TYR A C 1
ATOM 826 O O . TYR A 1 103 ? 2.275 25.688 18.25 1 98.69 103 TYR A O 1
ATOM 834 N N . ARG A 1 104 ? 3.322 27.297 17.062 1 98 104 ARG A N 1
ATOM 835 C CA . ARG A 1 104 ? 3.26 28.281 18.141 1 98 104 ARG A CA 1
ATOM 836 C C . ARG A 1 104 ? 1.926 29.016 18.125 1 98 104 ARG A C 1
ATOM 838 O O . ARG A 1 104 ? 1.312 29.172 17.078 1 98 104 ARG A O 1
ATOM 845 N N . ARG A 1 105 ? 1.576 29.391 19.297 1 96.06 105 ARG A N 1
ATOM 846 C CA . ARG A 1 105 ? 0.365 30.203 19.375 1 96.06 105 ARG A CA 1
ATOM 847 C C . ARG A 1 105 ? 0.459 31.406 18.453 1 96.06 105 ARG A C 1
ATOM 849 O O . ARG A 1 105 ? 1.496 32.062 18.391 1 96.06 105 ARG A O 1
ATOM 856 N N . GLY A 1 106 ? -0.594 31.625 17.672 1 95.12 106 GLY A N 1
ATOM 857 C CA . GLY A 1 106 ? -0.624 32.781 16.766 1 95.12 106 GLY A CA 1
ATOM 858 C C . GLY A 1 106 ? -0.377 32.406 15.32 1 95.12 106 GLY A C 1
ATOM 859 O O . GLY A 1 106 ? -0.718 33.156 14.414 1 95.12 106 GLY A O 1
ATOM 860 N N . GLU A 1 107 ? 0.378 31.281 15.172 1 97.06 107 GLU A N 1
ATOM 861 C CA . GLU A 1 107 ? 0.522 30.828 13.797 1 97.06 107 GLU A CA 1
ATOM 862 C C . GLU A 1 107 ? -0.836 30.516 13.172 1 97.06 107 GLU A C 1
ATOM 864 O O . GLU A 1 107 ? -1.781 30.156 13.875 1 97.06 107 GLU A O 1
ATOM 869 N N . LYS A 1 108 ? -0.875 30.625 11.797 1 96.56 108 LYS A N 1
ATOM 870 C CA . LYS A 1 108 ? -2.197 30.5 11.188 1 96.56 108 LYS A CA 1
ATOM 871 C C . LYS A 1 108 ? -2.162 29.562 9.984 1 96.56 108 LYS A C 1
ATOM 873 O O . LYS A 1 108 ? -3.207 29.125 9.508 1 96.56 108 LYS A O 1
ATOM 878 N N . ASP A 1 109 ? -0.943 29.266 9.594 1 97.88 109 ASP A N 1
ATOM 879 C CA . ASP A 1 109 ? -0.839 28.562 8.32 1 97.88 109 ASP A CA 1
ATOM 880 C C . ASP A 1 109 ? -0.284 27.156 8.508 1 97.88 109 ASP A C 1
ATOM 882 O O . ASP A 1 109 ? 0.614 26.938 9.328 1 97.88 109 ASP A O 1
ATOM 886 N N . ILE A 1 110 ? -0.675 26.219 7.695 1 98.5 110 ILE A N 1
ATOM 887 C CA . ILE A 1 110 ? -0.339 24.812 7.816 1 98.5 110 ILE A CA 1
ATOM 888 C C . ILE A 1 110 ? 1.163 24.609 7.621 1 98.5 110 ILE A C 1
ATOM 890 O O . ILE A 1 110 ? 1.752 23.688 8.164 1 98.5 110 ILE A O 1
ATOM 894 N N . LEU A 1 111 ? 1.825 25.516 6.926 1 98.56 111 LEU A N 1
ATOM 895 C CA . LEU A 1 111 ? 3.23 25.312 6.586 1 98.56 111 LEU A CA 1
ATOM 896 C C . LEU A 1 111 ? 4.133 26.031 7.582 1 98.56 111 LEU A C 1
ATOM 898 O O . LEU A 1 111 ? 5.332 26.203 7.336 1 98.56 111 LEU A O 1
ATOM 902 N N . SER A 1 112 ? 3.557 26.375 8.75 1 98.56 112 SER A N 1
ATOM 903 C CA . SER A 1 112 ? 4.32 27.188 9.695 1 98.56 112 SER A CA 1
ATOM 904 C C . SER A 1 112 ? 4.68 26.375 10.945 1 98.56 112 SER A C 1
ATOM 906 O O . SER A 1 112 ? 5.141 26.938 11.938 1 98.56 112 SER A O 1
ATOM 908 N N . SER A 1 113 ? 4.438 25.062 10.945 1 98.75 113 SER A N 1
ATOM 909 C CA . SER A 1 113 ? 4.789 24.281 12.125 1 98.75 113 SER A CA 1
ATOM 910 C C . SER A 1 113 ? 6.297 24.266 12.344 1 98.75 113 SER A C 1
ATOM 912 O O . SER A 1 113 ? 7.07 24.172 11.383 1 98.75 113 SER A O 1
ATOM 914 N N . PHE A 1 114 ? 6.711 24.344 13.531 1 98.62 114 PHE A N 1
ATOM 915 C CA . PHE A 1 114 ? 8.141 24.438 13.789 1 98.62 114 PHE A CA 1
ATOM 916 C C . PHE A 1 114 ? 8.711 23.078 14.188 1 98.62 114 PHE A C 1
ATOM 918 O O . PHE A 1 114 ? 9.93 22.906 14.211 1 98.62 114 PHE A O 1
ATOM 925 N N . THR A 1 115 ? 7.859 22.125 14.523 1 98.81 115 THR A N 1
ATOM 926 C CA . THR A 1 115 ? 8.281 20.75 14.797 1 98.81 115 THR A CA 1
ATOM 927 C C . THR A 1 115 ? 7.121 19.781 14.578 1 98.81 115 THR A C 1
ATOM 929 O O . THR A 1 115 ? 5.965 20.188 14.484 1 98.81 115 THR A O 1
ATOM 932 N N . GLY A 1 116 ? 7.461 18.5 14.383 1 98.88 116 GLY A N 1
ATOM 933 C CA . GLY A 1 116 ? 6.453 17.469 14.164 1 98.88 116 GLY A CA 1
ATOM 934 C C . GLY A 1 116 ? 7.043 16.094 13.961 1 98.88 116 GLY A C 1
ATOM 935 O O . GLY A 1 116 ? 8.266 15.922 14 1 98.88 116 GLY A O 1
ATOM 936 N N . VAL A 1 117 ? 6.102 15.156 13.828 1 98.94 117 VAL A N 1
ATOM 937 C CA . VAL A 1 117 ? 6.527 13.758 13.727 1 98.94 117 VAL A CA 1
ATOM 938 C C . VAL A 1 117 ? 5.461 12.945 12.992 1 98.94 117 VAL A C 1
ATOM 940 O O . VAL A 1 117 ? 4.266 13.211 13.125 1 98.94 117 VAL A O 1
ATOM 943 N N . VAL A 1 118 ? 5.918 12.102 12.125 1 98.94 118 VAL A N 1
ATOM 944 C CA . VAL A 1 118 ? 5.125 11.023 11.547 1 98.94 118 VAL A CA 1
ATOM 945 C C . VAL A 1 118 ? 5.738 9.68 11.914 1 98.94 118 VAL A C 1
ATOM 947 O O . VAL A 1 118 ? 6.922 9.438 11.664 1 98.94 118 VAL A O 1
ATOM 950 N N . GLY A 1 119 ? 4.969 8.844 12.562 1 98.88 119 GLY A N 1
ATOM 951 C CA . GLY A 1 119 ? 5.434 7.516 12.922 1 98.88 119 GLY A CA 1
ATOM 952 C C . GLY A 1 119 ? 4.719 6.41 12.164 1 98.88 119 GLY A C 1
ATOM 953 O O . GLY A 1 119 ? 3.49 6.316 12.211 1 98.88 119 GLY A O 1
ATOM 954 N N . ASN A 1 120 ? 5.473 5.645 11.461 1 98.69 120 ASN A N 1
ATOM 955 C CA . ASN A 1 120 ? 4.922 4.477 10.781 1 98.69 120 ASN A CA 1
ATOM 956 C C . ASN A 1 120 ? 4.648 3.338 11.75 1 98.69 120 ASN A C 1
ATOM 958 O O . ASN A 1 120 ? 5.57 2.826 12.391 1 98.69 120 ASN A O 1
ATOM 962 N N . ILE A 1 121 ? 3.465 2.889 11.844 1 98.62 121 ILE A N 1
ATOM 963 C CA . ILE A 1 121 ? 3.029 1.936 12.859 1 98.62 121 ILE A CA 1
ATOM 964 C C . ILE A 1 121 ? 3.699 0.584 12.617 1 98.62 121 ILE A C 1
ATOM 966 O O . ILE A 1 121 ? 4.09 -0.099 13.57 1 98.62 121 ILE A O 1
ATOM 970 N N . PHE A 1 122 ? 3.934 0.231 11.398 1 97.31 122 PHE A N 1
ATOM 971 C CA . PHE A 1 122 ? 4.309 -1.141 11.078 1 97.31 122 PHE A CA 1
ATOM 972 C C . PHE A 1 122 ? 5.816 -1.256 10.883 1 97.31 122 PHE A C 1
ATOM 974 O O . PHE A 1 122 ? 6.426 -2.248 11.289 1 97.31 122 PHE A O 1
ATOM 981 N N . THR A 1 123 ? 6.43 -0.3 10.25 1 95.75 123 THR A N 1
ATOM 982 C CA . THR A 1 123 ? 7.875 -0.354 10.07 1 95.75 123 THR A CA 1
ATOM 983 C C . THR A 1 123 ? 8.594 0.248 11.281 1 95.75 123 THR A C 1
ATOM 985 O O . THR A 1 123 ? 9.805 0.073 11.438 1 95.75 123 THR A O 1
ATOM 988 N N . LYS A 1 124 ? 7.855 1.041 12.07 1 97.19 124 LYS A N 1
ATOM 989 C CA . LYS A 1 124 ? 8.352 1.688 13.281 1 97.19 124 LYS A CA 1
ATOM 990 C C . LYS A 1 124 ? 9.344 2.797 12.945 1 97.19 124 LYS A C 1
ATOM 992 O O . LYS A 1 124 ? 10.039 3.305 13.828 1 97.19 124 LYS A O 1
ATOM 997 N N . LYS A 1 125 ? 9.414 3.127 11.711 1 97.5 125 LYS A N 1
ATOM 998 C CA . LYS A 1 125 ? 10.234 4.273 11.328 1 97.5 125 LYS A CA 1
ATOM 999 C C . LYS A 1 125 ? 9.625 5.578 11.82 1 97.5 125 LYS A C 1
ATOM 1001 O O . LYS A 1 125 ? 8.398 5.742 11.812 1 97.5 125 LYS A O 1
ATOM 1006 N N . ILE A 1 126 ? 10.5 6.48 12.227 1 98.69 126 ILE A N 1
ATOM 1007 C CA . ILE A 1 126 ? 10.086 7.777 12.742 1 98.69 126 ILE A CA 1
ATOM 1008 C C . ILE A 1 126 ? 10.609 8.891 11.836 1 98.69 126 ILE A C 1
ATOM 1010 O O . ILE A 1 126 ? 11.812 9.008 11.617 1 98.69 126 ILE A O 1
ATOM 1014 N N . TYR A 1 127 ? 9.695 9.664 11.336 1 98.81 127 TYR A N 1
ATOM 1015 C CA . TYR A 1 127 ? 10.023 10.852 10.555 1 98.81 127 TYR A CA 1
ATOM 1016 C C . TYR A 1 127 ? 9.703 12.125 11.328 1 98.81 127 TYR A C 1
ATOM 1018 O O . TYR A 1 127 ? 8.555 12.352 11.711 1 98.81 127 TYR A O 1
ATOM 1026 N N . SER A 1 128 ? 10.664 12.906 11.617 1 98.88 128 SER A N 1
ATOM 1027 C CA . SER A 1 128 ? 10.453 14.086 12.438 1 98.88 128 SER A CA 1
ATOM 1028 C C . SER A 1 128 ? 11.219 15.289 11.883 1 98.88 128 SER A C 1
ATOM 1030 O O . SER A 1 128 ? 11.992 15.148 10.938 1 98.88 128 SER A O 1
ATOM 1032 N N . TYR A 1 129 ? 10.898 16.438 12.352 1 98.81 129 TYR A N 1
ATOM 1033 C CA . TYR A 1 129 ? 11.594 17.656 11.945 1 98.81 129 TYR A CA 1
ATOM 1034 C C . TYR A 1 129 ? 11.625 18.672 13.086 1 98.81 129 TYR A C 1
ATOM 1036 O O . TYR A 1 129 ? 10.781 18.625 13.984 1 98.81 129 TYR A O 1
ATOM 1044 N N . ASP A 1 130 ? 12.641 19.453 13.094 1 98.5 130 ASP A N 1
ATOM 1045 C CA . ASP A 1 130 ? 12.719 20.625 13.945 1 98.5 130 ASP A CA 1
ATOM 1046 C C . ASP A 1 130 ? 12.695 21.906 13.117 1 98.5 130 ASP A C 1
ATOM 1048 O O . ASP A 1 130 ? 12.125 21.938 12.023 1 98.5 130 ASP A O 1
ATOM 1052 N N . GLU A 1 131 ? 13.094 23 13.672 1 97.94 131 GLU A N 1
ATOM 1053 C CA . GLU A 1 131 ? 12.969 24.281 12.984 1 97.94 131 GLU A CA 1
ATOM 1054 C C . GLU A 1 131 ? 13.789 24.312 11.703 1 97.94 131 GLU A C 1
ATOM 1056 O O . GLU A 1 131 ? 13.438 25 10.75 1 97.94 131 GLU A O 1
ATOM 1061 N N . ASN A 1 132 ? 14.812 23.438 11.641 1 96.62 132 ASN A N 1
ATOM 1062 C CA . ASN A 1 132 ? 15.781 23.609 10.555 1 96.62 132 ASN A CA 1
ATOM 1063 C C . ASN A 1 132 ? 15.898 22.344 9.711 1 96.62 132 ASN A C 1
ATOM 1065 O O . ASN A 1 132 ? 16.234 22.422 8.523 1 96.62 132 ASN A O 1
ATOM 1069 N N . PHE A 1 133 ? 15.719 21.188 10.328 1 97.81 133 PHE A N 1
ATOM 1070 C CA . PHE A 1 133 ? 16.109 19.969 9.633 1 97.81 133 PHE A CA 1
ATOM 1071 C C . PHE A 1 133 ? 15.039 18.891 9.781 1 97.81 133 PHE A C 1
ATOM 1073 O O . PHE A 1 133 ? 14.211 18.953 10.703 1 97.81 133 PHE A O 1
ATOM 1080 N N . SER A 1 134 ? 15.023 17.984 8.844 1 98.19 134 SER A N 1
ATOM 1081 C CA . SER A 1 134 ? 14.242 16.766 8.906 1 98.19 134 SER A CA 1
ATOM 1082 C C . SER A 1 134 ? 15.109 15.57 9.289 1 98.19 134 SER A C 1
ATOM 1084 O O . SER A 1 134 ? 16.281 15.508 8.914 1 98.19 134 SER A O 1
ATOM 1086 N N . TYR A 1 135 ? 14.492 14.656 10.047 1 98.5 135 TYR A N 1
ATOM 1087 C CA . TYR A 1 135 ? 15.211 13.5 10.562 1 98.5 135 TYR A CA 1
ATOM 1088 C C . TYR A 1 135 ? 14.445 12.211 10.281 1 98.5 135 TYR A C 1
ATOM 1090 O O . TYR A 1 135 ? 13.211 12.188 10.32 1 98.5 135 TYR A O 1
ATOM 1098 N N . ILE A 1 136 ? 15.227 11.125 9.938 1 97.25 136 ILE A N 1
ATOM 1099 C CA . ILE A 1 136 ? 14.719 9.758 9.977 1 97.25 136 ILE A CA 1
ATOM 1100 C C . ILE A 1 136 ? 15.406 8.977 11.094 1 97.25 136 ILE A C 1
ATOM 1102 O O . ILE A 1 136 ? 16.641 8.844 11.102 1 97.25 136 ILE A O 1
ATOM 1106 N N . ASP A 1 137 ? 14.641 8.438 11.992 1 96.06 137 ASP A N 1
ATOM 1107 C CA . ASP A 1 137 ? 15.172 7.73 13.156 1 96.06 137 ASP A CA 1
ATOM 1108 C C . ASP A 1 137 ? 16.328 8.508 13.797 1 96.06 137 ASP A C 1
ATOM 1110 O O . ASP A 1 137 ? 17.391 7.949 14.047 1 96.06 137 ASP A O 1
ATOM 1114 N N . GLU A 1 138 ? 16.25 9.742 13.898 1 94.31 138 GLU A N 1
ATOM 1115 C CA . GLU A 1 138 ? 17.156 10.648 14.586 1 94.31 138 GLU A CA 1
ATOM 1116 C C . GLU A 1 138 ? 18.328 11.047 13.695 1 94.31 138 GLU A C 1
ATOM 1118 O O . GLU A 1 138 ? 19.234 11.766 14.125 1 94.31 138 GLU A O 1
ATOM 1123 N N . GLU A 1 139 ? 18.359 10.562 12.555 1 96.19 139 GLU A N 1
ATOM 1124 C CA . GLU A 1 139 ? 19.406 10.961 11.609 1 96.19 139 GLU A CA 1
ATOM 1125 C C . GLU A 1 139 ? 18.922 12.062 10.68 1 96.19 139 GLU A C 1
ATOM 1127 O O . GLU A 1 139 ? 17.891 11.914 10.016 1 96.19 139 GLU A O 1
ATOM 1132 N N . LYS A 1 140 ? 19.688 13.109 10.703 1 96.56 140 LYS A N 1
ATOM 1133 C CA . LYS A 1 140 ? 19.391 14.211 9.797 1 96.56 140 LYS A CA 1
ATOM 1134 C C . LYS A 1 140 ? 19.469 13.758 8.336 1 96.56 140 LYS A C 1
ATOM 1136 O O . LYS A 1 140 ? 20.375 13.023 7.957 1 96.56 140 LYS A O 1
ATOM 1141 N N . ILE A 1 141 ? 18.438 14.227 7.543 1 94.94 141 ILE A N 1
ATOM 1142 C CA . ILE A 1 141 ? 18.453 13.797 6.152 1 94.94 141 ILE A CA 1
ATOM 1143 C C . ILE A 1 141 ? 18.531 15.008 5.23 1 94.94 141 ILE A C 1
ATOM 1145 O O . ILE A 1 141 ? 18.203 16.125 5.637 1 94.94 141 ILE A O 1
ATOM 1149 N N . SER A 1 142 ? 19.078 14.727 4.074 1 88.81 142 SER A N 1
ATOM 1150 C CA . SER A 1 142 ? 19.094 15.711 2.996 1 88.81 142 SER A CA 1
ATOM 1151 C C . SER A 1 142 ? 18.203 15.258 1.833 1 88.81 142 SER A C 1
ATOM 1153 O O . SER A 1 142 ? 17.75 14.117 1.797 1 88.81 142 SER A O 1
ATOM 1155 N N . THR A 1 143 ? 17.953 16.188 1.035 1 77.56 143 THR A N 1
ATOM 1156 C CA . THR A 1 143 ? 17.078 15.906 -0.095 1 77.56 143 THR A CA 1
ATOM 1157 C C . THR A 1 143 ? 17.641 14.773 -0.943 1 77.56 143 THR A C 1
ATOM 1159 O O . THR A 1 143 ? 18.766 14.859 -1.431 1 77.56 143 THR A O 1
ATOM 1162 N N . PRO A 1 144 ? 16.766 13.789 -0.993 1 78.31 144 PRO A N 1
ATOM 1163 C CA . PRO A 1 144 ? 17.297 12.68 -1.791 1 78.31 144 PRO A CA 1
ATOM 1164 C C . PRO A 1 144 ? 17 12.828 -3.279 1 78.31 144 PRO A C 1
ATOM 1166 O O . PRO A 1 144 ? 16.219 13.695 -3.67 1 78.31 144 PRO A O 1
ATOM 1169 N N . HIS A 1 145 ? 17.703 12.039 -4.039 1 79 145 HIS A N 1
ATOM 1170 C CA . HIS A 1 145 ? 17.422 11.953 -5.465 1 79 145 HIS A CA 1
ATOM 1171 C C . HIS A 1 145 ? 16.172 11.125 -5.727 1 79 145 HIS A C 1
ATOM 1173 O O . HIS A 1 145 ? 15.898 10.156 -5.008 1 79 145 HIS A O 1
ATOM 1179 N N . PRO A 1 146 ? 15.398 11.555 -6.723 1 75.94 146 PRO A N 1
ATOM 1180 C CA . PRO A 1 146 ? 14.227 10.758 -7.094 1 75.94 146 PRO A CA 1
ATOM 1181 C C . PRO A 1 146 ? 14.602 9.352 -7.566 1 75.94 146 PRO A C 1
ATOM 1183 O O . PRO A 1 146 ? 15.75 9.109 -7.941 1 75.94 146 PRO A O 1
ATOM 1186 N N . PRO A 1 147 ? 13.578 8.492 -7.465 1 81.06 147 PRO A N 1
ATOM 1187 C CA . PRO A 1 147 ? 13.852 7.129 -7.918 1 81.06 147 PRO A CA 1
ATOM 1188 C C . PRO A 1 147 ? 14.07 7.039 -9.43 1 81.06 147 PRO A C 1
ATOM 1190 O O . PRO A 1 147 ? 13.625 7.918 -10.172 1 81.06 147 PRO A O 1
ATOM 1193 N N . ASP A 1 148 ? 14.781 6 -9.836 1 77 148 ASP A N 1
ATOM 1194 C CA . ASP A 1 148 ? 15.055 5.781 -11.25 1 77 148 ASP A CA 1
ATOM 1195 C C . ASP A 1 148 ? 13.766 5.531 -12.031 1 77 148 ASP A C 1
ATOM 1197 O O . ASP A 1 148 ? 13.57 6.082 -13.117 1 77 148 ASP A O 1
ATOM 1201 N N . ARG A 1 149 ? 12.969 4.719 -11.508 1 85.75 149 ARG A N 1
ATOM 1202 C CA . ARG A 1 149 ? 11.672 4.457 -12.117 1 85.75 149 ARG A CA 1
ATOM 1203 C C . ARG A 1 149 ? 10.594 5.348 -11.516 1 85.75 149 ARG A C 1
ATOM 1205 O O . ARG A 1 149 ? 10.555 5.547 -10.297 1 85.75 149 ARG A O 1
ATOM 1212 N N . LEU A 1 150 ? 9.742 5.887 -12.461 1 93.31 150 LEU A N 1
ATOM 1213 C CA . LEU A 1 150 ? 8.672 6.773 -12.016 1 93.31 150 LEU A CA 1
ATOM 1214 C C . LEU A 1 150 ? 7.648 6.012 -11.18 1 93.31 150 LEU A C 1
ATOM 1216 O O . LEU A 1 150 ? 7.004 5.086 -11.672 1 93.31 150 LEU A O 1
ATOM 1220 N N . LEU A 1 151 ? 7.637 6.324 -9.984 1 96.19 151 LEU A N 1
ATOM 1221 C CA . LEU A 1 151 ? 6.602 5.82 -9.086 1 96.19 151 LEU A CA 1
ATOM 1222 C C . LEU A 1 151 ? 5.625 6.926 -8.703 1 96.19 151 LEU A C 1
ATOM 1224 O O . LEU A 1 151 ? 5.996 7.887 -8.031 1 96.19 151 LEU A O 1
ATOM 1228 N N . ILE A 1 152 ? 4.359 6.785 -9.148 1 97.44 152 ILE A N 1
ATOM 1229 C CA . ILE A 1 152 ? 3.334 7.816 -9.016 1 97.44 152 ILE A CA 1
ATOM 1230 C C . ILE A 1 152 ? 2.336 7.41 -7.934 1 97.44 152 ILE A C 1
ATOM 1232 O O . ILE A 1 152 ? 1.717 6.348 -8.016 1 97.44 152 ILE A O 1
ATOM 1236 N N . LEU A 1 153 ? 2.256 8.188 -6.891 1 98.38 153 LEU A N 1
ATOM 1237 C CA . LEU A 1 153 ? 1.23 8.023 -5.867 1 98.38 153 LEU A CA 1
ATOM 1238 C C . LEU A 1 153 ? 0.013 8.891 -6.172 1 98.38 153 LEU A C 1
ATOM 1240 O O . LEU A 1 153 ? 0.054 10.109 -5.992 1 98.38 153 LEU A O 1
ATOM 1244 N N . ALA A 1 154 ? -1.072 8.266 -6.555 1 97.31 154 ALA A N 1
ATOM 1245 C CA . ALA A 1 154 ? -2.17 9.016 -7.156 1 97.31 154 ALA A CA 1
ATOM 1246 C C . ALA A 1 154 ? -3.482 8.75 -6.426 1 97.31 154 ALA A C 1
ATOM 1248 O O . ALA A 1 154 ? -3.826 7.598 -6.152 1 97.31 154 ALA A O 1
ATOM 1249 N N . TYR A 1 155 ? -4.164 9.805 -6.086 1 97.06 155 TYR A N 1
ATOM 1250 C CA . TYR A 1 155 ? -5.5 9.781 -5.504 1 97.06 155 TYR A CA 1
ATOM 1251 C C . TYR A 1 155 ? -6.43 10.742 -6.234 1 97.06 155 TYR A C 1
ATOM 1253 O O . TYR A 1 155 ? -6.184 11.945 -6.27 1 97.06 155 TYR A O 1
ATOM 1261 N N . PHE A 1 156 ? -7.477 10.25 -6.809 1 93.06 156 PHE A N 1
ATOM 1262 C CA . PHE A 1 156 ? -8.367 11.062 -7.629 1 93.06 156 PHE A CA 1
ATOM 1263 C C . PHE A 1 156 ? -9.797 10.531 -7.574 1 93.06 156 PHE A C 1
ATOM 1265 O O . PHE A 1 156 ? -10.008 9.336 -7.344 1 93.06 156 PHE A O 1
ATOM 1272 N N . SER A 1 157 ? -10.719 11.438 -7.707 1 88.69 157 SER A N 1
ATOM 1273 C CA . SER A 1 157 ? -12.117 11.062 -7.84 1 88.69 157 SER A CA 1
ATOM 1274 C C . SER A 1 157 ? -12.461 10.719 -9.289 1 88.69 157 SER A C 1
ATOM 1276 O O . SER A 1 157 ? -11.672 10.977 -10.195 1 88.69 157 SER A O 1
ATOM 1278 N N . ARG A 1 158 ? -13.648 10.211 -9.406 1 86.19 158 ARG A N 1
ATOM 1279 C CA . ARG A 1 158 ? -14.133 9.836 -10.727 1 86.19 158 ARG A CA 1
ATOM 1280 C C . ARG A 1 158 ? -14.164 11.039 -11.664 1 86.19 158 ARG A C 1
ATOM 1282 O O . ARG A 1 158 ? -13.898 10.914 -12.859 1 86.19 158 ARG A O 1
ATOM 1289 N N . SER A 1 159 ? -14.469 12.148 -11.141 1 86.62 159 SER A N 1
ATOM 1290 C CA . SER A 1 159 ? -14.617 13.359 -11.945 1 86.62 159 SER A CA 1
ATOM 1291 C C . SER A 1 159 ? -13.266 13.852 -12.453 1 86.62 159 SER A C 1
ATOM 1293 O O . SER A 1 159 ? -13.203 14.664 -13.383 1 86.62 159 SER A O 1
ATOM 1295 N N . ARG A 1 160 ? -12.18 13.344 -11.898 1 90.31 160 ARG A N 1
ATOM 1296 C CA . ARG A 1 160 ? -10.852 13.836 -12.266 1 90.31 160 ARG A CA 1
ATOM 1297 C C . ARG A 1 160 ? -10.125 12.82 -13.141 1 90.31 160 ARG A C 1
ATOM 1299 O O . ARG A 1 160 ? -8.953 13.016 -13.469 1 90.31 160 ARG A O 1
ATOM 1306 N N . LEU A 1 161 ? -10.773 11.828 -13.477 1 87.75 161 LEU A N 1
ATOM 1307 C CA . LEU A 1 161 ? -10.164 10.711 -14.188 1 87.75 161 LEU A CA 1
ATOM 1308 C C . LEU A 1 161 ? -9.539 11.172 -15.5 1 87.75 161 LEU A C 1
ATOM 1310 O O . LEU A 1 161 ? -8.445 10.742 -15.859 1 87.75 161 LEU A O 1
ATOM 1314 N N . LEU A 1 162 ? -10.219 11.977 -16.203 1 86.94 162 LEU A N 1
ATOM 1315 C CA . LEU A 1 162 ? -9.711 12.445 -17.5 1 86.94 162 LEU A CA 1
ATOM 1316 C C . LEU A 1 162 ? -8.453 13.289 -17.312 1 86.94 162 LEU A C 1
ATOM 1318 O O . LEU A 1 162 ? -7.523 13.195 -18.109 1 86.94 162 LEU A O 1
ATOM 1322 N N . SER A 1 163 ? -8.461 14.133 -16.312 1 91.69 163 SER A N 1
ATOM 1323 C CA . SER A 1 163 ? -7.273 14.938 -16.031 1 91.69 163 SER A CA 1
ATOM 1324 C C . SER A 1 163 ? -6.07 14.055 -15.703 1 91.69 163 SER A C 1
ATOM 1326 O O . SER A 1 163 ? -4.957 14.336 -16.156 1 91.69 163 SER A O 1
ATOM 1328 N N . VAL A 1 164 ? -6.312 13.062 -14.953 1 91.88 164 VAL A N 1
ATOM 1329 C CA . VAL A 1 164 ? -5.234 12.156 -14.57 1 91.88 164 VAL A CA 1
ATOM 1330 C C . VAL A 1 164 ? -4.738 11.398 -15.797 1 91.88 164 VAL A C 1
ATOM 1332 O O . VAL A 1 164 ? -3.535 11.203 -15.977 1 91.88 164 VAL A O 1
ATOM 1335 N N . LYS A 1 165 ? -5.68 10.961 -16.656 1 90.94 165 LYS A N 1
ATOM 1336 C CA . LYS A 1 165 ? -5.297 10.305 -17.906 1 90.94 165 LYS A CA 1
ATOM 1337 C C . LYS A 1 165 ? -4.387 11.203 -18.734 1 90.94 165 LYS A C 1
ATOM 1339 O O . LYS A 1 165 ? -3.391 10.734 -19.297 1 90.94 165 LYS A O 1
ATOM 1344 N N . ASN A 1 166 ? -4.793 12.414 -18.828 1 92.62 166 ASN A N 1
ATOM 1345 C CA . ASN A 1 166 ? -3.998 13.367 -19.594 1 92.62 166 ASN A CA 1
ATOM 1346 C C . ASN A 1 166 ? -2.586 13.5 -19.031 1 92.62 166 ASN A C 1
ATOM 1348 O O . ASN A 1 166 ? -1.616 13.57 -19.781 1 92.62 166 ASN A O 1
ATOM 1352 N N . PHE A 1 167 ? -2.441 13.562 -17.766 1 95.25 167 PHE A N 1
ATOM 1353 C CA . PHE A 1 167 ? -1.143 13.617 -17.109 1 95.25 167 PHE A CA 1
ATOM 1354 C C . PHE A 1 167 ? -0.307 12.391 -17.453 1 95.25 167 PHE A C 1
ATOM 1356 O O . PHE A 1 167 ? 0.84 12.516 -17.891 1 95.25 167 PHE A O 1
ATOM 1363 N N . LEU A 1 168 ? -0.937 11.273 -17.312 1 93 168 LEU A N 1
ATOM 1364 C CA . LEU A 1 168 ? -0.226 10.023 -17.578 1 93 168 LEU A CA 1
ATOM 1365 C C . LEU A 1 168 ? 0.201 9.945 -19.031 1 93 168 LEU A C 1
ATOM 1367 O O . LEU A 1 168 ? 1.293 9.461 -19.344 1 93 168 LEU A O 1
ATOM 1371 N N . ASP A 1 169 ? -0.649 10.406 -19.891 1 91.88 169 ASP A N 1
ATOM 1372 C CA . ASP A 1 169 ? -0.364 10.398 -21.328 1 91.88 169 ASP A CA 1
ATOM 1373 C C . ASP A 1 169 ? 0.82 11.305 -21.656 1 91.88 169 ASP A C 1
ATOM 1375 O O . ASP A 1 169 ? 1.499 11.109 -22.656 1 91.88 169 ASP A O 1
ATOM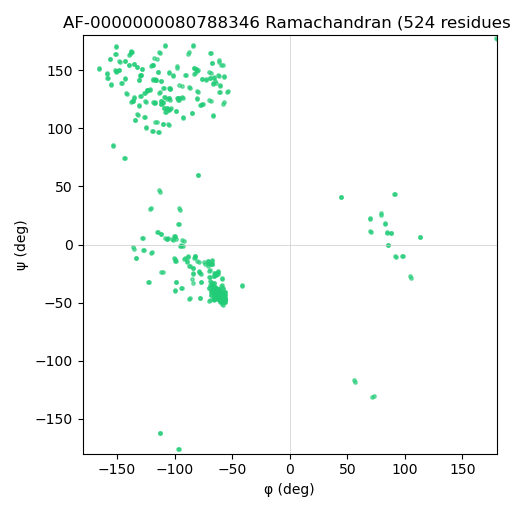 1379 N N . SER A 1 170 ? 0.978 12.227 -20.844 1 93.75 170 SER A N 1
ATOM 1380 C CA . SER A 1 170 ? 2.027 13.203 -21.109 1 93.75 170 SER A CA 1
ATOM 1381 C C . SER A 1 170 ? 3.389 12.695 -20.656 1 93.75 170 SER A C 1
ATOM 1383 O O . SER A 1 170 ? 4.422 13.281 -20.984 1 93.75 170 SER A O 1
ATOM 1385 N N . LEU A 1 171 ? 3.334 11.602 -19.938 1 92.31 171 LEU A N 1
ATOM 1386 C CA . LEU A 1 171 ? 4.586 11.047 -19.422 1 92.31 171 LEU A CA 1
ATOM 1387 C C . LEU A 1 171 ? 5.297 10.234 -20.5 1 92.31 171 LEU A C 1
ATOM 1389 O O . LEU A 1 171 ? 4.676 9.414 -21.188 1 92.31 171 LEU A O 1
ATOM 1393 N N . ASN A 1 172 ? 6.508 10.477 -20.828 1 85.44 172 ASN A N 1
ATOM 1394 C CA . ASN A 1 172 ? 7.316 9.789 -21.828 1 85.44 172 ASN A CA 1
ATOM 1395 C C . ASN A 1 172 ? 8.195 8.711 -21.188 1 85.44 172 ASN A C 1
ATOM 1397 O O . ASN A 1 172 ? 9.352 8.531 -21.578 1 85.44 172 ASN A O 1
ATOM 1401 N N . ALA A 1 173 ? 7.754 8.109 -20.141 1 84.88 173 ALA A N 1
ATOM 1402 C CA . ALA A 1 173 ? 8.523 7.086 -19.438 1 84.88 173 ALA A CA 1
ATOM 1403 C C . ALA A 1 173 ? 7.602 6.039 -18.812 1 84.88 173 ALA A C 1
ATOM 1405 O O . ALA A 1 173 ? 6.414 6.297 -18.609 1 84.88 173 ALA A O 1
ATOM 1406 N N . ASP A 1 174 ? 8.203 4.867 -18.578 1 86.25 174 ASP A N 1
ATOM 1407 C CA . ASP A 1 174 ? 7.469 3.844 -17.828 1 86.25 174 ASP A CA 1
ATOM 1408 C C . ASP A 1 174 ? 7.238 4.273 -16.391 1 86.25 174 ASP A C 1
ATOM 1410 O O . ASP A 1 174 ? 8.094 4.934 -15.789 1 86.25 174 ASP A O 1
ATOM 1414 N N . TYR A 1 175 ? 6.109 4.012 -15.945 1 91.62 175 TYR A N 1
ATOM 1415 C CA . TYR A 1 175 ? 5.766 4.387 -14.578 1 91.62 175 TYR A CA 1
ATOM 1416 C C . TYR A 1 175 ? 4.961 3.285 -13.898 1 91.62 175 TYR A C 1
ATOM 1418 O O . TYR A 1 175 ? 4.41 2.408 -14.57 1 91.62 175 TYR A O 1
ATOM 1426 N N . LYS A 1 176 ? 5.051 3.266 -12.641 1 93.25 176 LYS A N 1
ATOM 1427 C CA . LYS A 1 176 ? 4.148 2.492 -11.789 1 93.25 176 LYS A CA 1
ATOM 1428 C C . LYS A 1 176 ? 3.254 3.408 -10.961 1 93.25 176 LYS A C 1
ATOM 1430 O O . LYS A 1 176 ? 3.689 4.473 -10.516 1 93.25 176 LYS A O 1
ATOM 1435 N N . ILE A 1 177 ? 2.002 3.041 -10.797 1 95.38 177 ILE A N 1
ATOM 1436 C CA . ILE A 1 177 ? 1.049 3.816 -10.008 1 95.38 177 ILE A CA 1
ATOM 1437 C C . ILE A 1 177 ? 0.711 3.066 -8.719 1 95.38 177 ILE A C 1
ATOM 1439 O O . ILE A 1 177 ? 0.538 1.845 -8.734 1 95.38 177 ILE A O 1
ATOM 1443 N N . ARG A 1 178 ? 0.719 3.816 -7.656 1 98.12 178 ARG A N 1
ATOM 1444 C CA . ARG A 1 178 ? 0.268 3.293 -6.371 1 98.12 178 ARG A CA 1
ATOM 1445 C C . ARG A 1 178 ? -0.757 4.223 -5.73 1 98.12 178 ARG A C 1
ATOM 1447 O O . ARG A 1 178 ? -0.7 5.441 -5.914 1 98.12 178 ARG A O 1
ATOM 1454 N N . SER A 1 179 ? -1.673 3.713 -5.059 1 98.31 179 SER A N 1
ATOM 1455 C CA . SER A 1 179 ? -2.553 4.297 -4.051 1 98.31 179 SER A CA 1
ATOM 1456 C C . SER A 1 179 ? -2.494 3.516 -2.746 1 98.31 179 SER A C 1
ATOM 1458 O O . SER A 1 179 ? -3.223 2.537 -2.57 1 98.31 179 SER A O 1
ATOM 1460 N N . LEU A 1 180 ? -1.727 4.055 -1.769 1 98.69 180 LEU A N 1
ATOM 1461 C CA . LEU A 1 180 ? -1.331 3.227 -0.635 1 98.69 180 LEU A CA 1
ATOM 1462 C C . LEU A 1 180 ? -2.234 3.48 0.566 1 98.69 180 LEU A C 1
ATOM 1464 O O . LEU A 1 180 ? -2.373 2.619 1.438 1 98.69 180 LEU A O 1
ATOM 1468 N N . GLY A 1 181 ? -2.754 4.641 0.792 1 97.88 181 GLY A N 1
ATOM 1469 C CA . GLY A 1 181 ? -3.857 4.77 1.73 1 97.88 181 GLY A CA 1
ATOM 1470 C C . GLY A 1 181 ? -3.488 5.543 2.982 1 97.88 181 GLY A C 1
ATOM 1471 O O . GLY A 1 181 ? -4.281 5.633 3.922 1 97.88 181 GLY A O 1
ATOM 1472 N N . SER A 1 182 ? -2.297 6.105 3.021 1 98.38 182 SER A N 1
ATOM 1473 C CA . SER A 1 182 ? -1.861 6.992 4.094 1 98.38 182 SER A CA 1
ATOM 1474 C C . SER A 1 182 ? -1.18 8.242 3.537 1 98.38 182 SER A C 1
ATOM 1476 O O . SER A 1 182 ? -0.016 8.188 3.135 1 98.38 182 SER A O 1
ATOM 1478 N N . ALA A 1 183 ? -1.903 9.352 3.627 1 98.38 183 ALA A N 1
ATOM 1479 C CA . ALA A 1 183 ? -1.432 10.578 2.992 1 98.38 183 ALA A CA 1
ATOM 1480 C C . ALA A 1 183 ? -0.08 11 3.559 1 98.38 183 ALA A C 1
ATOM 1482 O O . ALA A 1 183 ? 0.823 11.383 2.807 1 98.38 183 ALA A O 1
ATOM 1483 N N . SER A 1 184 ? 0.051 10.945 4.863 1 98.56 184 SER A N 1
ATOM 1484 C CA . SER A 1 184 ? 1.291 11.359 5.508 1 98.56 184 SER A CA 1
ATOM 1485 C C . SER A 1 184 ? 2.475 10.523 5.027 1 98.56 184 SER A C 1
ATOM 1487 O O . SER A 1 184 ? 3.48 11.07 4.57 1 98.56 184 SER A O 1
ATOM 1489 N N . LEU A 1 185 ? 2.312 9.242 5.02 1 98.81 185 LEU A N 1
ATOM 1490 C CA . LEU A 1 185 ? 3.398 8.359 4.609 1 98.81 185 LEU A CA 1
ATOM 1491 C C . LEU A 1 185 ? 3.66 8.477 3.113 1 98.81 185 LEU A C 1
ATOM 1493 O O . LEU A 1 185 ? 4.805 8.367 2.668 1 98.81 185 LEU A O 1
ATOM 1497 N N . ASP A 1 186 ? 2.623 8.641 2.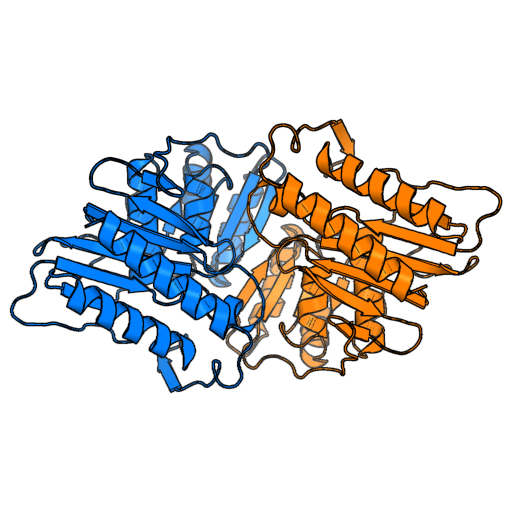34 1 98.81 186 ASP A N 1
ATOM 1498 C CA . ASP A 1 186 ? 2.789 8.82 0.902 1 98.81 186 ASP A CA 1
ATOM 1499 C C . ASP A 1 186 ? 3.662 10.039 0.601 1 98.81 186 ASP A C 1
ATOM 1501 O O . ASP A 1 186 ? 4.578 9.961 -0.221 1 98.81 186 ASP A O 1
ATOM 1505 N N . MET A 1 187 ? 3.381 11.117 1.278 1 98.56 187 MET A N 1
ATOM 1506 C CA . MET A 1 187 ? 4.176 12.328 1.077 1 98.56 187 MET A CA 1
ATOM 1507 C C . MET A 1 187 ? 5.629 12.094 1.479 1 98.56 187 MET A C 1
ATOM 1509 O O . MET A 1 187 ? 6.547 12.555 0.799 1 98.56 187 MET A O 1
ATOM 1513 N N . ILE A 1 188 ? 5.82 11.367 2.562 1 98 188 ILE A N 1
ATOM 1514 C CA . ILE A 1 188 ? 7.164 11.078 3.051 1 98 188 ILE A CA 1
ATOM 1515 C C . ILE A 1 188 ? 7.941 10.289 1.998 1 98 188 ILE A C 1
ATOM 1517 O O . ILE A 1 188 ? 9.141 10.516 1.804 1 98 188 ILE A O 1
ATOM 1521 N N . LEU A 1 189 ? 7.301 9.367 1.308 1 97.44 189 LEU A N 1
ATOM 1522 C CA . LEU A 1 189 ? 7.957 8.602 0.252 1 97.44 189 LEU A CA 1
ATOM 1523 C C . LEU A 1 189 ? 8.539 9.531 -0.806 1 97.44 189 LEU A C 1
ATOM 1525 O O . LEU A 1 189 ? 9.672 9.328 -1.261 1 97.44 189 LEU A O 1
ATOM 1529 N N . VAL A 1 190 ? 7.824 10.531 -1.155 1 97.25 190 VAL A N 1
ATOM 1530 C CA . VAL A 1 190 ? 8.266 11.453 -2.193 1 97.25 190 VAL A CA 1
ATOM 1531 C C . VAL A 1 190 ? 9.438 12.281 -1.683 1 97.25 190 VAL A C 1
ATOM 1533 O O . VAL A 1 190 ? 10.469 12.391 -2.354 1 97.25 190 VAL A O 1
ATOM 1536 N N . CYS A 1 191 ? 9.289 12.836 -0.502 1 95.75 191 CYS A N 1
ATOM 1537 C CA . CYS A 1 191 ? 10.281 13.781 -0.024 1 95.75 191 CYS A CA 1
ATOM 1538 C C . CYS A 1 191 ? 11.562 13.062 0.399 1 95.75 191 CYS A C 1
ATOM 1540 O O . CYS A 1 191 ? 12.609 13.695 0.556 1 95.75 191 CYS A O 1
ATOM 1542 N N . THR A 1 192 ? 11.484 11.75 0.573 1 95.62 192 THR A N 1
ATOM 1543 C CA . THR A 1 192 ? 12.688 10.992 0.892 1 95.62 192 THR A CA 1
ATOM 1544 C C . THR A 1 192 ? 13.242 10.297 -0.354 1 95.62 192 THR A C 1
ATOM 1546 O O . THR A 1 192 ? 14.109 9.438 -0.256 1 95.62 192 THR A O 1
ATOM 1549 N N . GLY A 1 193 ? 12.703 10.578 -1.469 1 95 193 GLY A N 1
ATOM 1550 C CA . GLY A 1 193 ? 13.242 10.109 -2.738 1 95 193 GLY A CA 1
ATOM 1551 C C . GLY A 1 193 ? 12.812 8.703 -3.09 1 95 193 GLY A C 1
ATOM 1552 O O . GLY A 1 193 ? 13.43 8.047 -3.936 1 95 193 GLY A O 1
ATOM 1553 N N . LYS A 1 194 ? 11.797 8.211 -2.488 1 95.25 194 LYS A N 1
ATOM 1554 C CA . LYS A 1 194 ? 11.352 6.84 -2.699 1 95.25 194 LYS A CA 1
ATOM 1555 C C . LYS A 1 194 ? 10.172 6.781 -3.666 1 95.25 194 LYS A C 1
ATOM 1557 O O . LYS A 1 194 ? 9.805 5.703 -4.141 1 95.25 194 LYS A O 1
ATOM 1562 N N . ALA A 1 195 ? 9.539 7.871 -3.996 1 97.06 195 ALA A N 1
ATOM 1563 C CA . ALA A 1 195 ? 8.523 8.039 -5.031 1 97.06 195 ALA A CA 1
ATOM 1564 C C . ALA A 1 195 ? 8.734 9.344 -5.801 1 97.06 195 ALA A C 1
ATOM 1566 O O . ALA A 1 195 ? 9.453 10.234 -5.34 1 97.06 195 ALA A O 1
ATOM 1567 N N . SER A 1 196 ? 8.109 9.453 -6.945 1 97.06 196 SER A N 1
ATOM 1568 C CA . SER A 1 196 ? 8.406 10.562 -7.844 1 97.06 196 SER A CA 1
ATOM 1569 C C . SER A 1 196 ? 7.43 11.719 -7.633 1 97.06 196 SER A C 1
ATOM 1571 O O . SER A 1 196 ? 7.801 12.883 -7.773 1 97.06 196 SER A O 1
ATOM 1573 N N . ILE A 1 197 ? 6.223 11.344 -7.391 1 97.69 197 ILE A N 1
ATOM 1574 C CA . ILE A 1 197 ? 5.203 12.375 -7.254 1 97.69 197 ILE A CA 1
ATOM 1575 C C . ILE A 1 197 ? 4.016 11.828 -6.461 1 97.69 197 ILE A C 1
ATOM 1577 O O . ILE A 1 197 ? 3.699 10.641 -6.551 1 97.69 197 ILE A O 1
ATOM 1581 N N . TYR A 1 198 ? 3.439 12.664 -5.648 1 98.56 198 TYR A N 1
ATOM 1582 C CA . TYR A 1 198 ? 2.178 12.438 -4.953 1 98.56 198 TYR A CA 1
ATOM 1583 C C . TYR A 1 198 ? 1.156 13.516 -5.316 1 98.56 198 TYR A C 1
ATOM 1585 O O . TYR A 1 198 ? 1.477 14.703 -5.324 1 98.56 198 TYR A O 1
ATOM 1593 N N . PHE A 1 199 ? -0.057 13.039 -5.629 1 98.62 199 PHE A N 1
ATOM 1594 C CA . PHE A 1 199 ? -1.119 14.031 -5.734 1 98.62 199 PHE A CA 1
ATOM 1595 C C . PHE A 1 199 ? -2.449 13.453 -5.266 1 98.62 199 PHE A C 1
ATOM 1597 O O . PHE A 1 199 ? -2.723 12.266 -5.461 1 98.62 199 PHE A O 1
ATOM 1604 N N . ASP A 1 200 ? -3.129 14.234 -4.586 1 98.31 200 ASP A N 1
ATOM 1605 C CA . ASP A 1 200 ? -4.488 13.938 -4.141 1 98.31 200 ASP A CA 1
ATOM 1606 C C . ASP A 1 200 ? -5.453 15.047 -4.551 1 98.31 200 ASP A C 1
ATOM 1608 O O . ASP A 1 200 ? -5.414 16.156 -4 1 98.31 200 ASP A O 1
ATOM 1612 N N . VAL A 1 201 ? -6.316 14.703 -5.512 1 96.62 201 VAL A N 1
ATOM 1613 C CA . VAL A 1 201 ? -7.223 15.695 -6.074 1 96.62 201 VAL A CA 1
ATOM 1614 C C . VAL A 1 201 ? -8.672 15.258 -5.863 1 96.62 201 VAL A C 1
ATOM 1616 O O . VAL A 1 201 ? -9.539 15.555 -6.688 1 96.62 201 VAL A O 1
ATOM 1619 N N . ARG A 1 202 ? -8.891 14.547 -4.773 1 94.44 202 ARG A N 1
ATOM 1620 C CA . ARG A 1 202 ? -10.234 14.07 -4.445 1 94.44 202 ARG A CA 1
ATOM 1621 C C . ARG A 1 202 ? -11.031 15.141 -3.719 1 94.44 202 ARG A C 1
ATOM 1623 O O . ARG A 1 202 ? -12.258 15.062 -3.652 1 94.44 202 ARG A O 1
ATOM 1630 N N . GLY A 1 203 ? -10.336 16.031 -3.078 1 92.88 203 GLY A N 1
ATOM 1631 C CA . GLY A 1 203 ? -10.984 17.062 -2.287 1 92.88 203 GLY A CA 1
ATOM 1632 C C . GLY A 1 203 ? -11.445 16.578 -0.928 1 92.88 203 GLY A C 1
ATOM 1633 O O . GLY A 1 203 ? -12.391 17.109 -0.355 1 92.88 203 GLY A O 1
ATOM 1634 N N . LYS A 1 204 ? -10.812 15.562 -0.431 1 91.75 204 LYS A N 1
ATOM 1635 C CA . LYS A 1 204 ? -11.273 14.953 0.814 1 91.75 204 LYS A CA 1
ATOM 1636 C C . LYS A 1 204 ? -10.195 15.031 1.894 1 91.75 204 LYS A C 1
ATOM 1638 O O . LYS A 1 204 ? -10.453 14.734 3.061 1 91.75 204 LYS A O 1
ATOM 1643 N N . LEU A 1 205 ? -9.039 15.477 1.561 1 95.25 205 LEU A N 1
ATOM 1644 C CA . LEU A 1 205 ? -7.949 15.57 2.525 1 95.25 205 LEU A CA 1
ATOM 1645 C C . LEU A 1 205 ? -8.219 16.656 3.551 1 95.25 205 LEU A C 1
ATOM 1647 O O . LEU A 1 205 ? -8.867 17.672 3.24 1 95.25 205 LEU A O 1
ATOM 1651 N N . ARG A 1 206 ? -7.754 16.484 4.738 1 96.75 206 ARG A N 1
ATOM 1652 C CA . ARG A 1 206 ? -7.82 17.484 5.797 1 96.75 206 ARG A CA 1
ATOM 1653 C C . ARG A 1 206 ? -6.426 17.906 6.234 1 96.75 206 ARG A C 1
ATOM 1655 O O . ARG A 1 206 ? -5.441 17.219 5.965 1 96.75 206 ARG A O 1
ATOM 1662 N N . ASN A 1 207 ? -6.41 19.047 6.863 1 98.31 207 ASN A N 1
ATOM 1663 C CA . ASN A 1 207 ? -5.125 19.547 7.328 1 98.31 207 ASN A CA 1
ATOM 1664 C C . ASN A 1 207 ? -4.445 18.578 8.289 1 98.31 207 ASN A C 1
ATOM 1666 O O . ASN A 1 207 ? -3.225 18.422 8.266 1 98.31 207 ASN A O 1
ATOM 1670 N N . VAL A 1 208 ? -5.18 17.766 9.039 1 98.19 208 VAL A N 1
ATOM 1671 C CA . VAL A 1 208 ? -4.633 16.828 10.016 1 98.19 208 VAL A CA 1
ATOM 1672 C C . VAL A 1 208 ? -3.912 15.695 9.289 1 98.19 208 VAL A C 1
ATOM 1674 O O . VAL A 1 208 ? -2.967 15.109 9.82 1 98.19 208 VAL A O 1
ATOM 1677 N N . ASP A 1 209 ? -4.246 15.461 8.062 1 97.56 209 ASP A N 1
ATOM 1678 C CA . ASP A 1 209 ? -3.703 14.344 7.293 1 97.56 209 ASP A CA 1
ATOM 1679 C C . ASP A 1 209 ? -2.303 14.664 6.773 1 97.56 209 ASP A C 1
ATOM 1681 O O . ASP A 1 209 ? -1.51 13.758 6.512 1 97.56 209 ASP A O 1
ATOM 1685 N N . VAL A 1 210 ? -1.991 15.984 6.648 1 98.56 210 VAL A N 1
ATOM 1686 C CA . VAL A 1 210 ? -0.807 16.266 5.844 1 98.56 210 VAL A CA 1
ATOM 1687 C C . VAL A 1 210 ? 0.051 17.328 6.547 1 98.56 210 VAL A C 1
ATOM 1689 O O . VAL A 1 210 ? 1.143 17.656 6.078 1 98.56 210 VAL A O 1
ATOM 1692 N N . ALA A 1 211 ? -0.369 17.875 7.695 1 98.81 211 ALA A N 1
ATOM 1693 C CA . ALA A 1 211 ? 0.336 18.984 8.344 1 98.81 211 ALA A CA 1
ATOM 1694 C C . ALA A 1 211 ? 1.779 18.594 8.664 1 98.81 211 ALA A C 1
ATOM 1696 O O . ALA A 1 211 ? 2.715 19.297 8.266 1 98.81 211 ALA A O 1
ATOM 1697 N N . ALA A 1 212 ? 1.96 17.469 9.312 1 98.88 212 ALA A N 1
ATOM 1698 C CA . ALA A 1 212 ? 3.301 17.078 9.727 1 98.88 212 ALA A CA 1
ATOM 1699 C C . ALA A 1 212 ? 4.184 16.766 8.516 1 98.88 212 ALA A C 1
ATOM 1701 O O . ALA A 1 212 ? 5.301 17.281 8.414 1 98.88 212 ALA A O 1
ATOM 1702 N N . SER A 1 213 ? 3.691 16 7.586 1 98.88 213 SER A N 1
ATOM 1703 C CA . SER A 1 213 ? 4.492 15.609 6.434 1 98.88 213 SER A CA 1
ATOM 1704 C C . SER A 1 213 ? 4.809 16.797 5.539 1 98.88 213 SER A C 1
ATOM 1706 O O . SER A 1 213 ? 5.871 16.859 4.914 1 98.88 213 SER A O 1
ATOM 1708 N N . SER A 1 214 ? 3.865 17.734 5.418 1 98.81 214 SER A N 1
ATOM 1709 C CA . SER A 1 214 ? 4.109 18.922 4.617 1 98.81 214 SER A CA 1
ATOM 1710 C C . SER A 1 214 ? 5.309 19.719 5.141 1 98.81 214 SER A C 1
ATOM 1712 O O . SER A 1 214 ? 6.152 20.172 4.363 1 98.81 214 SER A O 1
ATOM 1714 N N . ASN A 1 215 ? 5.367 19.875 6.406 1 98.81 215 ASN A N 1
ATOM 1715 C CA . ASN A 1 215 ? 6.449 20.656 7.008 1 98.81 215 ASN A CA 1
ATOM 1716 C C . ASN A 1 215 ? 7.75 19.859 7.062 1 98.81 215 ASN A C 1
ATOM 1718 O O . ASN A 1 215 ? 8.836 20.438 6.957 1 98.81 215 ASN A O 1
ATOM 1722 N N . PHE A 1 216 ? 7.664 18.531 7.227 1 98.75 216 PHE A N 1
ATOM 1723 C CA . PHE A 1 216 ? 8.828 17.672 7.051 1 98.75 216 PHE A CA 1
ATOM 1724 C C . PHE A 1 216 ? 9.438 17.859 5.664 1 98.75 216 PHE A C 1
ATOM 1726 O O . PHE A 1 216 ? 10.641 18.062 5.535 1 98.75 216 PHE A O 1
ATOM 1733 N N . CYS A 1 217 ? 8.633 17.812 4.637 1 98.25 217 CYS A N 1
ATOM 1734 C CA . CYS A 1 217 ? 9.055 17.938 3.246 1 98.25 217 CYS A CA 1
ATOM 1735 C C . CYS A 1 217 ? 9.617 19.328 2.971 1 98.25 217 CYS A C 1
ATOM 1737 O O . CYS A 1 217 ? 10.602 19.469 2.24 1 98.25 217 CYS A O 1
ATOM 1739 N N . LYS A 1 218 ? 9.008 20.312 3.588 1 97.69 218 LYS A N 1
ATOM 1740 C CA . LYS A 1 218 ? 9.453 21.703 3.408 1 97.69 218 LYS A CA 1
ATOM 1741 C C . LYS A 1 218 ? 10.914 21.859 3.811 1 97.69 218 LYS A C 1
ATOM 1743 O O . LYS A 1 218 ? 11.664 22.594 3.156 1 97.69 218 LYS A O 1
ATOM 1748 N N . ARG A 1 219 ? 11.367 21.172 4.863 1 97.88 219 ARG A N 1
ATOM 1749 C CA . ARG A 1 219 ? 12.75 21.25 5.316 1 97.88 219 ARG A CA 1
ATOM 1750 C C . ARG A 1 219 ? 13.703 20.625 4.297 1 97.88 219 ARG A C 1
ATOM 1752 O O . ARG A 1 219 ? 14.906 20.875 4.328 1 97.88 219 ARG A O 1
ATOM 1759 N N . LEU A 1 220 ? 13.172 19.875 3.422 1 97 220 LEU A N 1
ATOM 1760 C CA . LEU A 1 220 ? 13.977 19.234 2.387 1 97 220 LEU A CA 1
ATOM 1761 C C . LEU A 1 220 ? 13.844 19.969 1.061 1 97 220 LEU A C 1
ATOM 1763 O O . LEU A 1 220 ? 14.312 19.5 0.026 1 97 220 LEU A O 1
ATOM 1767 N N . GLY A 1 221 ? 13.164 21.047 1.072 1 95.5 221 GLY A N 1
ATOM 1768 C CA . GLY A 1 221 ? 13.031 21.875 -0.109 1 95.5 221 GLY A CA 1
ATOM 1769 C C . GLY A 1 221 ? 11.914 21.422 -1.036 1 95.5 221 GLY A C 1
ATOM 1770 O O . GLY A 1 221 ? 11.836 21.875 -2.182 1 95.5 221 GLY A O 1
ATOM 1771 N N . ILE A 1 222 ? 11.133 20.547 -0.598 1 97 222 ILE A N 1
ATOM 1772 C CA . ILE A 1 222 ? 10.016 20.031 -1.381 1 97 222 ILE A CA 1
ATOM 1773 C C . ILE A 1 222 ? 8.695 20.516 -0.776 1 97 222 ILE A C 1
ATOM 1775 O O . ILE A 1 222 ? 8.211 19.953 0.209 1 97 222 ILE A O 1
ATOM 1779 N N . ILE A 1 223 ? 8.055 21.484 -1.366 1 97.62 223 ILE A N 1
ATOM 1780 C CA . ILE A 1 223 ? 6.91 22.156 -0.762 1 97.62 223 ILE A CA 1
ATOM 1781 C C . ILE A 1 223 ? 5.633 21.766 -1.498 1 97.62 223 ILE A C 1
ATOM 1783 O O . ILE A 1 223 ? 5.566 21.844 -2.727 1 97.62 223 ILE A O 1
ATOM 1787 N N . PRO A 1 224 ? 4.637 21.297 -0.756 1 98.44 224 PRO A N 1
ATOM 1788 C CA . PRO A 1 224 ? 3.369 20.953 -1.403 1 98.44 224 PRO A CA 1
ATOM 1789 C C . PRO A 1 224 ? 2.697 22.156 -2.07 1 98.44 224 PRO A C 1
ATOM 1791 O O . PRO A 1 224 ? 2.738 23.266 -1.538 1 98.44 224 PRO A O 1
ATOM 1794 N N . ARG A 1 225 ? 2.061 21.844 -3.162 1 98.31 225 ARG A N 1
ATOM 1795 C CA . ARG A 1 225 ? 1.429 22.875 -3.963 1 98.31 225 ARG A CA 1
ATOM 1796 C C . ARG A 1 225 ? 0.045 22.453 -4.434 1 98.31 225 ARG A C 1
ATOM 1798 O O . ARG A 1 225 ? -0.34 21.281 -4.266 1 98.31 225 ARG A O 1
ATOM 1805 N N . ASN A 1 226 ? -0.702 23.469 -4.906 1 97.31 226 ASN A N 1
ATOM 1806 C CA . ASN A 1 226 ? -1.957 23.188 -5.594 1 97.31 226 ASN A CA 1
ATOM 1807 C C . ASN A 1 226 ? -1.773 23.156 -7.105 1 97.31 226 ASN A C 1
ATOM 1809 O O . ASN A 1 226 ? -0.647 23.219 -7.602 1 97.31 226 ASN A O 1
ATOM 1813 N N . SER A 1 227 ? -2.891 22.984 -7.828 1 95.62 227 SER A N 1
ATOM 1814 C CA . SER A 1 227 ? -2.84 22.844 -9.281 1 95.62 227 SER A CA 1
ATOM 1815 C C . SER A 1 227 ? -2.387 24.141 -9.945 1 95.62 227 SER A C 1
ATOM 1817 O O . SER A 1 227 ? -2.035 24.141 -11.125 1 95.62 227 SER A O 1
ATOM 1819 N N . ARG A 1 228 ? -2.389 25.25 -9.227 1 96.5 228 ARG A N 1
ATOM 1820 C CA . ARG A 1 228 ? -1.883 26.516 -9.742 1 96.5 228 ARG A CA 1
ATOM 1821 C C . ARG A 1 228 ? -0.409 26.703 -9.398 1 96.5 228 ARG A C 1
ATOM 1823 O O . ARG A 1 228 ? 0.158 27.766 -9.617 1 96.5 228 ARG A O 1
ATOM 1830 N N . LEU A 1 229 ? 0.152 25.734 -8.789 1 97.12 229 LEU A N 1
ATOM 1831 C CA . LEU A 1 229 ? 1.557 25.672 -8.398 1 97.12 229 LEU A CA 1
ATOM 1832 C C . LEU A 1 229 ? 1.852 26.656 -7.277 1 97.12 229 LEU A C 1
ATOM 1834 O O . LEU A 1 229 ? 2.984 27.125 -7.137 1 97.12 229 LEU A O 1
ATOM 1838 N N . GLU A 1 230 ? 0.794 27 -6.578 1 97.62 230 GLU A N 1
ATOM 1839 C CA . GLU A 1 230 ? 0.955 27.781 -5.359 1 97.62 230 GLU A CA 1
ATOM 1840 C C . GLU A 1 230 ? 1.124 26.891 -4.141 1 97.62 230 GLU A C 1
ATOM 1842 O O . GLU A 1 230 ? 0.53 25.812 -4.074 1 97.62 230 GLU A O 1
ATOM 1847 N N . GLU A 1 231 ? 1.94 27.391 -3.203 1 97.94 231 GLU A N 1
ATOM 1848 C CA . GLU A 1 231 ? 2.033 26.641 -1.951 1 97.94 231 GLU A CA 1
ATOM 1849 C C . GLU A 1 231 ? 0.661 26.484 -1.303 1 97.94 231 GLU A C 1
ATOM 1851 O O . GLU A 1 231 ? -0.174 27.391 -1.372 1 97.94 231 GLU A O 1
ATOM 1856 N N . ILE A 1 232 ? 0.41 25.375 -0.682 1 97.44 232 ILE A N 1
ATOM 1857 C CA . ILE A 1 232 ? -0.88 25.172 -0.031 1 97.44 232 ILE A CA 1
ATOM 1858 C C . ILE A 1 232 ? -1.028 26.156 1.135 1 97.44 232 ILE A C 1
ATOM 1860 O O . ILE A 1 232 ? -0.047 26.484 1.807 1 97.44 232 ILE A O 1
ATOM 1864 N N . ARG A 1 233 ? -2.223 26.625 1.336 1 96.25 233 ARG A N 1
ATOM 1865 C CA . ARG A 1 233 ? -2.602 27.5 2.445 1 96.25 233 ARG A CA 1
ATOM 1866 C C . ARG A 1 233 ? -3.881 27 3.115 1 96.25 233 ARG A C 1
ATOM 1868 O O . ARG A 1 233 ? -4.949 27 2.496 1 96.25 233 ARG A O 1
ATOM 1875 N N . VAL A 1 234 ? -3.752 26.578 4.254 1 97.19 234 VAL A N 1
ATOM 1876 C CA . VAL A 1 234 ? -4.883 26.062 5.02 1 97.19 234 VAL A CA 1
ATOM 1877 C C . VAL A 1 234 ? -4.738 26.453 6.488 1 97.19 234 VAL A C 1
ATOM 1879 O O . VAL A 1 234 ? -3.625 26.5 7.02 1 97.19 234 VAL A O 1
ATOM 1882 N N . GLY A 1 235 ? -5.879 26.766 7.145 1 97.38 235 GLY A N 1
ATOM 1883 C CA . GLY A 1 235 ? -5.855 27.125 8.555 1 97.38 235 GLY A CA 1
ATOM 1884 C C . GLY A 1 235 ? -5.508 25.953 9.461 1 97.38 235 GLY A C 1
ATOM 1885 O O . GLY A 1 235 ? -5.551 24.797 9.031 1 97.38 235 GLY A O 1
ATOM 1886 N N . ILE A 1 236 ? -5.16 26.281 10.742 1 97.44 236 ILE A N 1
ATOM 1887 C CA . ILE A 1 236 ? -4.699 25.234 11.656 1 97.44 236 ILE A CA 1
ATOM 1888 C C . ILE A 1 236 ? -5.504 25.297 12.953 1 97.44 236 ILE A C 1
ATOM 1890 O O . ILE A 1 236 ? -5.199 24.594 13.914 1 97.44 236 ILE A O 1
ATOM 1894 N N . GLU A 1 237 ? -6.508 26.141 13.031 1 95.75 237 GLU A N 1
ATOM 1895 C CA . GLU A 1 237 ? -7.242 26.344 14.281 1 95.75 237 GLU A CA 1
ATOM 1896 C C . GLU A 1 237 ? -8.406 25.359 14.398 1 95.75 237 GLU A C 1
ATOM 1898 O O . GLU A 1 237 ? -9.023 25.25 15.453 1 95.75 237 GLU A O 1
ATOM 1903 N N . LYS A 1 238 ? -8.75 24.75 13.375 1 96.44 238 LYS A N 1
ATOM 1904 C CA . LYS A 1 238 ? -9.75 23.688 13.305 1 96.44 238 LYS A CA 1
ATOM 1905 C C . LYS A 1 238 ? -9.438 22.719 12.172 1 96.44 238 LYS A C 1
ATOM 1907 O O . LYS A 1 238 ? -8.523 22.938 11.383 1 96.44 238 LYS A O 1
ATOM 1912 N N . VAL A 1 239 ? -10.156 21.641 12.172 1 96.44 239 VAL A N 1
ATOM 1913 C CA . VAL A 1 239 ? -10.016 20.719 11.055 1 96.44 239 VAL A CA 1
ATOM 1914 C C . VAL A 1 239 ? -10.578 21.344 9.781 1 96.44 239 VAL A C 1
ATOM 1916 O O . VAL A 1 239 ? -11.727 21.781 9.766 1 96.44 239 VAL A O 1
ATOM 1919 N N . GLU A 1 240 ? -9.742 21.391 8.82 1 96.12 240 GLU A N 1
ATOM 1920 C CA . GLU A 1 240 ? -10.141 22 7.555 1 96.12 240 GLU A CA 1
ATOM 1921 C C . GLU A 1 240 ? -9.812 21.094 6.375 1 96.12 240 GLU A C 1
ATOM 1923 O O . GLU A 1 240 ? -8.766 20.438 6.355 1 96.12 240 GLU A O 1
ATOM 1928 N N . GLN A 1 241 ? -10.68 21.141 5.391 1 94.94 241 GLN A N 1
ATOM 1929 C CA . GLN A 1 241 ? -10.492 20.328 4.195 1 94.94 241 GLN A CA 1
ATOM 1930 C C . GLN A 1 241 ? -9.531 20.984 3.217 1 94.94 241 GLN A C 1
ATOM 1932 O O . GLN A 1 241 ? -9.477 22.219 3.137 1 94.94 241 GLN A O 1
ATOM 1937 N N . ILE A 1 242 ? -8.805 20.203 2.521 1 95.5 242 ILE A N 1
ATOM 1938 C CA . ILE A 1 242 ? -7.895 20.609 1.456 1 95.5 242 ILE A CA 1
ATOM 1939 C C . ILE A 1 242 ? -8.398 20.078 0.116 1 95.5 242 ILE A C 1
ATOM 1941 O O . ILE A 1 242 ? -8.648 18.875 -0.027 1 95.5 242 ILE A O 1
ATOM 1945 N N . GLN A 1 243 ? -8.461 20.906 -0.828 1 92.88 243 GLN A N 1
ATOM 1946 C CA . GLN A 1 243 ? -9.062 20.531 -2.104 1 92.88 243 GLN A CA 1
ATOM 1947 C C . GLN A 1 243 ? -8.109 19.688 -2.939 1 92.88 243 GLN A C 1
ATOM 1949 O O . GLN A 1 243 ? -8.523 18.719 -3.582 1 92.88 243 GLN A O 1
ATOM 1954 N N . GLU A 1 244 ? -6.91 20.141 -2.994 1 96.25 244 GLU A N 1
ATOM 1955 C CA . GLU A 1 244 ? -5.91 19.406 -3.775 1 96.25 244 GLU A CA 1
ATOM 1956 C C . GLU A 1 244 ? -4.508 19.625 -3.205 1 96.25 244 GLU A C 1
ATOM 1958 O O . GLU A 1 244 ? -4.223 20.656 -2.604 1 96.25 244 GLU A O 1
ATOM 1963 N N . ILE A 1 245 ? -3.703 18.641 -3.373 1 98.31 245 ILE A N 1
ATOM 1964 C CA . ILE A 1 245 ? -2.295 18.703 -2.998 1 98.31 245 ILE A CA 1
ATOM 1965 C C . ILE A 1 245 ? -1.452 17.953 -4.027 1 98.31 245 ILE A C 1
ATOM 1967 O O . ILE A 1 245 ? -1.833 16.875 -4.48 1 98.31 245 ILE A O 1
ATOM 1971 N N . ILE A 1 246 ? -0.384 18.609 -4.52 1 98.56 246 ILE A N 1
ATOM 1972 C CA . ILE A 1 246 ? 0.612 18 -5.398 1 98.56 246 ILE A CA 1
ATOM 1973 C C . ILE A 1 246 ? 2.002 18.156 -4.785 1 98.56 246 ILE A C 1
ATOM 1975 O O . ILE A 1 246 ? 2.363 19.234 -4.309 1 98.56 246 ILE A O 1
ATOM 1979 N N . LEU A 1 247 ? 2.76 17.109 -4.758 1 98.25 247 LEU A N 1
ATOM 1980 C CA . LEU A 1 247 ? 4.094 17.094 -4.168 1 98.25 247 LEU A CA 1
ATOM 1981 C C . LEU A 1 247 ? 5.074 16.344 -5.051 1 98.25 247 LEU A C 1
ATOM 1983 O O . LEU A 1 247 ? 4.824 15.18 -5.41 1 98.25 247 LEU A O 1
ATOM 1987 N N . SER A 1 248 ? 6.141 16.984 -5.449 1 97.12 248 SER A N 1
ATOM 1988 C CA . SER A 1 248 ? 7.223 16.375 -6.215 1 97.12 248 SER A CA 1
ATOM 1989 C C . SER A 1 248 ? 8.516 17.172 -6.09 1 97.12 248 SER A C 1
ATOM 1991 O O . SER A 1 248 ? 8.477 18.391 -5.891 1 97.12 248 SER A O 1
ATOM 1993 N N . SER A 1 249 ? 9.609 16.484 -6.129 1 94.81 249 SER A N 1
ATOM 1994 C CA . SER A 1 249 ? 10.891 17.172 -6.207 1 94.81 249 SER A CA 1
ATOM 1995 C C . SER A 1 249 ? 11.234 17.547 -7.645 1 94.81 249 SER A C 1
ATOM 1997 O O . SER A 1 249 ? 12.18 18.297 -7.891 1 94.81 249 SER A O 1
ATOM 1999 N N . ASP A 1 250 ? 10.5 17.031 -8.602 1 94.5 250 ASP A N 1
ATOM 2000 C CA . ASP A 1 250 ? 10.727 17.25 -10.023 1 94.5 250 ASP A CA 1
ATOM 2001 C C . ASP A 1 250 ? 9.805 18.328 -10.57 1 94.5 250 ASP A C 1
ATOM 2003 O O . ASP A 1 250 ? 8.602 18.109 -10.742 1 94.5 250 ASP A O 1
ATOM 2007 N N . GLN A 1 251 ? 10.414 19.406 -10.984 1 94.44 251 GLN A N 1
ATOM 2008 C CA . GLN A 1 251 ? 9.641 20.547 -11.453 1 94.44 251 GLN A CA 1
ATOM 2009 C C . GLN A 1 251 ? 8.867 20.219 -12.727 1 94.44 251 GLN A C 1
ATOM 2011 O O . GLN A 1 251 ? 7.766 20.719 -12.938 1 94.44 251 GLN A O 1
ATOM 2016 N N . ASN A 1 252 ? 9.438 19.406 -13.508 1 95 252 ASN A N 1
ATOM 2017 C CA . ASN A 1 252 ? 8.75 19.016 -14.734 1 95 252 ASN A CA 1
ATOM 2018 C C . ASN A 1 252 ? 7.48 18.219 -14.438 1 95 252 ASN A C 1
ATOM 2020 O O . ASN A 1 252 ? 6.445 18.438 -15.07 1 95 252 ASN A O 1
ATOM 2024 N N . LEU A 1 253 ? 7.566 17.312 -13.5 1 96.19 253 LEU A N 1
ATOM 2025 C CA . LEU A 1 253 ? 6.391 16.547 -13.117 1 96.19 253 LEU A CA 1
ATOM 2026 C C . LEU A 1 253 ? 5.309 17.453 -12.539 1 96.19 253 LEU A C 1
ATOM 2028 O O . LEU A 1 253 ? 4.125 17.266 -12.828 1 96.19 253 LEU A O 1
ATOM 2032 N N . LEU A 1 254 ? 5.75 18.438 -11.758 1 97 254 LEU A N 1
ATOM 2033 C CA . LEU A 1 254 ? 4.816 19.391 -11.172 1 97 254 LEU A CA 1
ATOM 2034 C C . LEU A 1 254 ? 4.078 20.156 -12.258 1 97 254 LEU A C 1
ATOM 2036 O O . LEU A 1 254 ? 2.855 20.312 -12.203 1 97 254 LEU A O 1
ATOM 2040 N N . ASN A 1 255 ? 4.812 20.578 -13.211 1 97.25 255 ASN A N 1
ATOM 2041 C CA . ASN A 1 255 ? 4.223 21.359 -14.289 1 97.25 255 ASN A CA 1
ATOM 2042 C C . ASN A 1 255 ? 3.236 20.531 -15.109 1 97.25 255 ASN A C 1
ATOM 2044 O O . ASN A 1 255 ? 2.158 21.016 -15.461 1 97.25 255 ASN A O 1
ATOM 2048 N N . LEU A 1 256 ? 3.621 19.312 -15.352 1 97.06 256 LEU A N 1
ATOM 2049 C CA . LEU A 1 256 ? 2.787 18.453 -16.172 1 97.06 256 LEU A CA 1
ATOM 2050 C C . LEU A 1 256 ? 1.46 18.156 -15.492 1 97.06 256 LEU A C 1
ATOM 2052 O O . LEU A 1 256 ? 0.399 18.25 -16.109 1 97.06 256 LEU A O 1
ATOM 2056 N N . ILE A 1 257 ? 1.512 17.797 -14.211 1 97.56 257 ILE A N 1
ATOM 2057 C CA . ILE A 1 257 ? 0.279 17.453 -13.508 1 97.56 257 ILE A CA 1
ATOM 2058 C C . ILE A 1 257 ? -0.574 18.719 -13.336 1 97.56 257 ILE A C 1
ATOM 2060 O O . ILE A 1 257 ? -1.803 18.656 -13.414 1 97.56 257 ILE A O 1
ATOM 2064 N N . ALA A 1 258 ? 0.066 19.828 -13.016 1 97.06 258 ALA A N 1
ATOM 2065 C CA . ALA A 1 258 ? -0.651 21.094 -12.867 1 97.06 258 ALA A CA 1
ATOM 2066 C C . ALA A 1 258 ? -1.412 21.438 -14.141 1 97.06 258 ALA A C 1
ATOM 2068 O O . ALA A 1 258 ? -2.59 21.812 -14.086 1 97.06 258 ALA A O 1
ATOM 2069 N N . LEU A 1 259 ? -0.782 21.344 -15.25 1 96.06 259 LEU A N 1
ATOM 2070 C CA . LEU A 1 259 ? -1.396 21.641 -16.531 1 96.06 259 LEU A CA 1
ATOM 2071 C C . LEU A 1 259 ? -2.586 20.719 -16.797 1 96.06 259 LEU A C 1
ATOM 2073 O O . LEU A 1 259 ? -3.627 21.172 -17.281 1 96.06 259 LEU A O 1
ATOM 2077 N N . SER A 1 260 ? -2.393 19.469 -16.469 1 95.56 260 SER A N 1
ATOM 2078 C CA . SER A 1 260 ? -3.441 18.484 -16.719 1 95.56 260 SER A CA 1
ATOM 2079 C C . SER A 1 260 ? -4.664 18.75 -15.844 1 95.56 260 SER A C 1
ATOM 2081 O O . SER A 1 260 ? -5.797 18.5 -16.266 1 95.56 260 SER A O 1
ATOM 2083 N N . LEU A 1 261 ? -4.457 19.203 -14.609 1 94.25 261 LEU A N 1
ATOM 2084 C CA . LEU A 1 261 ? -5.547 19.422 -13.664 1 94.25 261 LEU A CA 1
ATOM 2085 C C . LEU A 1 261 ? -6.297 20.719 -13.984 1 94.25 261 LEU A C 1
ATOM 2087 O O . LEU A 1 261 ? -7.469 20.859 -13.633 1 94.25 261 LEU A O 1
ATOM 2091 N N . GLN A 1 262 ? -5.652 21.641 -14.617 1 90.5 262 GLN A N 1
ATOM 2092 C CA . GLN A 1 262 ? -6.281 22.922 -14.945 1 90.5 262 GLN A CA 1
ATOM 2093 C C . GLN A 1 262 ? -7.086 22.812 -16.234 1 90.5 262 GLN A C 1
ATOM 2095 O O . GLN A 1 262 ? -8.023 23.594 -16.453 1 90.5 262 GLN A O 1
ATOM 2100 N N . LYS A 1 263 ? -6.82 22.078 -17.25 1 77.5 263 LYS A N 1
ATOM 2101 C CA . LYS A 1 263 ? -7.516 21.922 -18.531 1 77.5 263 LYS A CA 1
ATOM 2102 C C . LYS A 1 263 ? -8.859 21.234 -18.344 1 77.5 263 LYS A C 1
ATOM 2104 O O . LYS A 1 263 ? -9.773 21.406 -19.156 1 77.5 263 LYS A O 1
ATOM 2109 N N . ALA A 1 264 ? -9.07 20.672 -17.375 1 62.03 264 ALA A N 1
ATOM 2110 C CA . ALA A 1 264 ? -10.352 19.984 -17.25 1 62.03 264 ALA A CA 1
ATOM 2111 C C . ALA A 1 264 ? -11.375 20.859 -16.547 1 62.03 264 ALA A C 1
ATOM 2113 O O . ALA A 1 264 ? -11.055 21.531 -15.555 1 62.03 264 ALA A O 1
ATOM 2114 N N . MET B 1 1 ? 4.328 -31.859 1.467 1 96.44 1 MET B N 1
ATOM 2115 C CA . MET B 1 1 ? 4.98 -30.891 0.599 1 96.44 1 MET B CA 1
ATOM 2116 C C . MET B 1 1 ? 4.66 -29.469 1.039 1 96.44 1 MET B C 1
ATOM 2118 O O . MET B 1 1 ? 5.551 -28.625 1.127 1 96.44 1 MET B O 1
ATOM 2122 N N . ARG B 1 2 ? 3.385 -29.234 1.548 1 97.88 2 ARG B N 1
ATOM 2123 C CA . ARG B 1 2 ? 3.018 -27.906 2.012 1 97.88 2 ARG B CA 1
ATOM 2124 C C . ARG B 1 2 ? 3.938 -27.438 3.137 1 97.88 2 ARG B C 1
ATOM 2126 O O . ARG B 1 2 ? 4.441 -26.312 3.111 1 97.88 2 ARG B O 1
ATOM 2133 N N . GLU B 1 3 ? 4.172 -28.359 4.055 1 97.69 3 GLU B N 1
ATOM 2134 C CA . GLU B 1 3 ? 5.008 -28.016 5.203 1 97.69 3 GLU B CA 1
ATOM 2135 C C . GLU B 1 3 ? 6.426 -27.656 4.766 1 97.69 3 GLU B C 1
ATOM 2137 O O . GLU B 1 3 ? 7.035 -26.734 5.32 1 97.69 3 GLU B O 1
ATOM 2142 N N . VAL B 1 4 ? 6.902 -28.375 3.799 1 98.12 4 VAL B N 1
ATOM 2143 C CA . VAL B 1 4 ? 8.227 -28.125 3.25 1 98.12 4 VAL B CA 1
ATOM 2144 C C . VAL B 1 4 ? 8.258 -26.734 2.613 1 98.12 4 VAL B C 1
ATOM 2146 O O . VAL B 1 4 ? 9.188 -25.953 2.846 1 98.12 4 VAL B O 1
ATOM 2149 N N . LEU B 1 5 ? 7.246 -26.359 1.83 1 98.69 5 LEU B N 1
ATOM 2150 C CA . LEU B 1 5 ? 7.164 -25.062 1.177 1 98.69 5 LEU B CA 1
ATOM 2151 C C . LEU B 1 5 ? 7.094 -23.938 2.207 1 98.69 5 LEU B C 1
ATOM 2153 O O . LEU B 1 5 ? 7.727 -22.891 2.035 1 98.69 5 LEU B O 1
ATOM 2157 N N . VAL B 1 6 ? 6.297 -24.188 3.258 1 98.81 6 VAL B N 1
ATOM 2158 C CA . VAL B 1 6 ? 6.137 -23.188 4.316 1 98.81 6 VAL B CA 1
ATOM 2159 C C . VAL B 1 6 ? 7.48 -22.922 4.988 1 98.81 6 VAL B C 1
ATOM 2161 O O . VAL B 1 6 ? 7.871 -21.766 5.184 1 98.81 6 VAL B O 1
ATOM 2164 N N . LYS B 1 7 ? 8.164 -23.984 5.309 1 98.5 7 LYS B N 1
ATOM 2165 C CA . LYS B 1 7 ? 9.469 -23.859 5.949 1 98.5 7 LYS B CA 1
ATOM 2166 C C . LYS B 1 7 ? 10.445 -23.078 5.066 1 98.5 7 LYS B C 1
ATOM 2168 O O . LYS B 1 7 ? 11.133 -22.172 5.535 1 98.5 7 LYS B O 1
ATOM 2173 N N . ILE B 1 8 ? 10.5 -23.438 3.82 1 98.69 8 ILE B N 1
ATOM 2174 C CA . ILE B 1 8 ? 11.391 -22.781 2.865 1 98.69 8 ILE B CA 1
ATOM 2175 C C . ILE B 1 8 ? 11.023 -21.312 2.736 1 98.69 8 ILE B C 1
ATOM 2177 O O . ILE B 1 8 ? 11.898 -20.438 2.779 1 98.69 8 ILE B O 1
ATOM 2181 N N . THR B 1 9 ? 9.758 -21.031 2.617 1 98.81 9 THR B N 1
ATOM 2182 C CA . THR B 1 9 ? 9.289 -19.656 2.436 1 98.81 9 THR B CA 1
ATOM 2183 C C . THR B 1 9 ? 9.617 -18.812 3.658 1 98.81 9 THR B C 1
ATOM 2185 O O . THR B 1 9 ? 10.016 -17.641 3.525 1 98.81 9 THR B O 1
ATOM 2188 N N . LYS B 1 10 ? 9.453 -19.391 4.848 1 98.75 10 LYS B N 1
ATOM 2189 C CA . LYS B 1 10 ? 9.812 -18.672 6.066 1 98.75 10 LYS B CA 1
ATOM 2190 C C . LYS B 1 10 ? 11.289 -18.266 6.051 1 98.75 10 LYS B C 1
ATOM 2192 O O . LYS B 1 10 ? 11.641 -17.156 6.441 1 98.75 10 LYS B O 1
ATOM 2197 N N . GLU B 1 11 ? 12.086 -19.141 5.594 1 98.69 11 GLU B N 1
ATOM 2198 C CA . GLU B 1 11 ? 13.516 -18.859 5.48 1 98.69 11 GLU B CA 1
ATOM 2199 C C . GLU B 1 11 ? 13.773 -17.75 4.473 1 98.69 11 GLU B C 1
ATOM 2201 O O . GLU B 1 11 ? 14.555 -16.828 4.742 1 98.69 11 GLU B O 1
ATOM 2206 N N . ILE B 1 12 ? 13.141 -17.812 3.342 1 98.69 12 ILE B N 1
ATOM 2207 C CA . ILE B 1 12 ? 13.367 -16.859 2.26 1 98.69 12 ILE B CA 1
ATOM 2208 C C . ILE B 1 12 ? 12.914 -15.469 2.691 1 98.69 12 ILE B C 1
ATOM 2210 O O . ILE B 1 12 ? 13.625 -14.484 2.473 1 98.69 12 ILE B O 1
ATOM 2214 N N . ILE B 1 13 ? 11.703 -15.359 3.299 1 98.69 13 ILE B N 1
ATOM 2215 C CA . ILE B 1 13 ? 11.188 -14.039 3.656 1 98.69 13 ILE B CA 1
ATOM 2216 C C . ILE B 1 13 ? 12.023 -13.445 4.785 1 98.69 13 ILE B C 1
ATOM 2218 O O . ILE B 1 13 ? 12.219 -12.227 4.852 1 98.69 13 ILE B O 1
ATOM 2222 N N . SER B 1 14 ? 12.57 -14.305 5.672 1 98.56 14 SER B N 1
ATOM 2223 C CA . SER B 1 14 ? 13.492 -13.82 6.695 1 98.56 14 SER B CA 1
ATOM 2224 C C . SER B 1 14 ? 14.766 -13.25 6.066 1 98.56 14 SER B C 1
ATOM 2226 O O . SER B 1 14 ? 15.227 -12.172 6.457 1 98.56 14 SER B O 1
ATOM 2228 N N . PHE B 1 15 ? 15.297 -14.008 5.121 1 98.44 15 PHE B N 1
ATOM 2229 C CA . PHE B 1 15 ? 16.469 -13.547 4.383 1 98.44 15 PHE B CA 1
ATOM 2230 C C . PHE B 1 15 ? 16.188 -12.211 3.709 1 98.44 15 PHE B C 1
ATOM 2232 O O . PHE B 1 15 ? 16.984 -11.273 3.842 1 98.44 15 PHE B O 1
ATOM 2239 N N . LEU B 1 16 ? 15.078 -12.078 3.006 1 98.56 16 LEU B N 1
ATOM 2240 C CA . LEU B 1 16 ? 14.727 -10.867 2.275 1 98.56 16 LEU B CA 1
ATOM 2241 C C . LEU B 1 16 ? 14.516 -9.695 3.232 1 98.56 16 LEU B C 1
ATOM 2243 O O . LEU B 1 16 ? 14.93 -8.57 2.941 1 98.56 16 LEU B O 1
ATOM 2247 N N . TYR B 1 17 ? 13.844 -9.984 4.324 1 98.12 17 TYR B N 1
ATOM 2248 C CA . TYR B 1 17 ? 13.617 -8.93 5.309 1 98.12 17 TYR B CA 1
ATOM 2249 C C . TYR B 1 17 ? 14.938 -8.367 5.82 1 98.12 17 TYR B C 1
ATOM 2251 O O . TYR B 1 17 ? 15.094 -7.148 5.961 1 98.12 17 TYR B O 1
ATOM 2259 N N . GLU B 1 18 ? 15.898 -9.172 6.074 1 97.31 18 GLU B N 1
ATOM 2260 C CA . GLU B 1 18 ? 17.203 -8.766 6.602 1 97.31 18 GLU B CA 1
ATOM 2261 C C . GLU B 1 18 ? 18 -7.988 5.559 1 97.31 18 GLU B C 1
ATOM 2263 O O . GLU B 1 18 ? 18.781 -7.102 5.906 1 97.31 18 GLU B O 1
ATOM 2268 N N . GLU B 1 19 ? 17.75 -8.258 4.34 1 96.88 19 GLU B N 1
ATOM 2269 C CA . GLU B 1 19 ? 18.531 -7.672 3.258 1 96.88 19 GLU B CA 1
ATOM 2270 C C . GLU B 1 19 ? 17.953 -6.336 2.814 1 96.88 19 GLU B C 1
ATOM 2272 O O . GLU B 1 19 ? 18.578 -5.594 2.059 1 96.88 19 GLU B O 1
ATOM 2277 N N . LYS B 1 20 ? 16.75 -5.91 3.254 1 93.62 20 LYS B N 1
ATOM 2278 C CA . LYS B 1 20 ? 15.914 -4.879 2.639 1 93.62 20 LYS B CA 1
ATOM 2279 C C . LYS B 1 20 ? 16.609 -3.525 2.654 1 93.62 20 LYS B C 1
ATOM 2281 O O . LYS B 1 20 ? 16.344 -2.668 1.812 1 93.62 20 LYS B O 1
ATOM 2286 N N . ASP B 1 21 ? 17.531 -3.205 3.518 1 89.25 21 ASP B N 1
ATOM 2287 C CA . ASP B 1 21 ? 18.141 -1.878 3.617 1 89.25 21 ASP B CA 1
ATOM 2288 C C . ASP B 1 21 ? 19.625 -1.921 3.268 1 89.25 21 ASP B C 1
ATOM 2290 O O . ASP B 1 21 ? 20.344 -0.938 3.463 1 89.25 21 ASP B O 1
ATOM 2294 N N . LYS B 1 22 ? 20.062 -3.041 2.732 1 91.69 22 LYS B N 1
ATOM 2295 C CA . LYS B 1 22 ? 21.484 -3.168 2.412 1 91.69 22 LYS B CA 1
ATOM 2296 C C . LYS B 1 22 ? 21.797 -2.502 1.079 1 91.69 22 LYS B C 1
ATOM 2298 O O . LYS B 1 22 ? 20.938 -2.414 0.198 1 91.69 22 LYS B O 1
ATOM 2303 N N . GLN B 1 23 ? 22.984 -2.068 1.014 1 89.62 23 GLN B N 1
ATOM 2304 C CA . GLN B 1 23 ? 23.438 -1.394 -0.198 1 89.62 23 GLN B CA 1
ATOM 2305 C C . GLN B 1 23 ? 23.641 -2.387 -1.339 1 89.62 23 GLN B C 1
ATOM 2307 O O . GLN B 1 23 ? 24.094 -3.512 -1.117 1 89.62 23 GLN B O 1
ATOM 2312 N N . GLY B 1 24 ? 23.312 -1.991 -2.521 1 91.06 24 GLY B N 1
ATOM 2313 C CA . GLY B 1 24 ? 23.641 -2.762 -3.709 1 91.06 24 GLY B CA 1
ATOM 2314 C C . GLY B 1 24 ? 22.547 -3.736 -4.113 1 91.06 24 GLY B C 1
ATOM 2315 O O . GLY B 1 24 ? 22.594 -4.293 -5.215 1 91.06 24 GLY B O 1
ATOM 2316 N N . ILE B 1 25 ? 21.609 -3.912 -3.301 1 90.38 25 ILE B N 1
ATOM 2317 C CA . ILE B 1 25 ? 20.578 -4.91 -3.59 1 90.38 25 ILE B CA 1
ATOM 2318 C C . ILE B 1 25 ? 19.703 -4.434 -4.746 1 90.38 25 ILE B C 1
ATOM 2320 O O . ILE B 1 25 ? 19.016 -5.234 -5.379 1 90.38 25 ILE B O 1
ATOM 2324 N N . ASP B 1 26 ? 19.734 -3.184 -5.062 1 89 26 ASP B N 1
ATOM 2325 C CA . ASP B 1 26 ? 18.875 -2.578 -6.074 1 89 26 ASP B CA 1
ATOM 2326 C C . ASP B 1 26 ? 19.578 -2.52 -7.43 1 89 26 ASP B C 1
ATOM 2328 O O . ASP B 1 26 ? 19 -2.08 -8.422 1 89 26 ASP B O 1
ATOM 2332 N N . LYS B 1 27 ? 20.781 -2.965 -7.492 1 91.31 27 LYS B N 1
ATOM 2333 C CA . LYS B 1 27 ? 21.531 -2.92 -8.742 1 91.31 27 LYS B CA 1
ATOM 2334 C C . LYS B 1 27 ? 20.828 -3.742 -9.828 1 91.31 27 LYS B C 1
ATOM 2336 O O . LYS B 1 27 ? 20.438 -4.887 -9.594 1 91.31 27 LYS B O 1
ATOM 2341 N N . ILE B 1 28 ? 20.703 -3.102 -10.961 1 89.31 28 ILE B N 1
ATOM 2342 C CA . ILE B 1 28 ? 20.047 -3.768 -12.086 1 89.31 28 ILE B CA 1
ATOM 2343 C C . ILE B 1 28 ? 21.031 -4.715 -12.766 1 89.31 28 ILE B C 1
ATOM 2345 O O . ILE B 1 28 ? 22.141 -4.312 -13.141 1 89.31 28 ILE B O 1
ATOM 2349 N N . ILE B 1 29 ? 20.562 -5.891 -12.977 1 90.25 29 ILE B N 1
ATOM 2350 C CA . ILE B 1 29 ? 21.469 -6.863 -13.57 1 90.25 29 ILE B CA 1
ATOM 2351 C C . ILE B 1 29 ? 20.828 -7.48 -14.812 1 90.25 29 ILE B C 1
ATOM 2353 O O . ILE B 1 29 ? 21.438 -8.312 -15.484 1 90.25 29 ILE B O 1
ATOM 2357 N N . GLY B 1 30 ? 19.625 -7.125 -15.039 1 84.38 30 GLY B N 1
ATOM 2358 C CA . GLY B 1 30 ? 18.922 -7.625 -16.203 1 84.38 30 GLY B CA 1
ATOM 2359 C C . GLY B 1 30 ? 17.656 -6.859 -16.516 1 84.38 30 GLY B C 1
ATOM 2360 O O . GLY B 1 30 ? 17.109 -6.18 -15.656 1 84.38 30 GLY B O 1
ATOM 2361 N N . LYS B 1 31 ? 17.359 -6.863 -17.812 1 77.88 31 LYS B N 1
ATOM 2362 C CA . LYS B 1 31 ? 16.125 -6.207 -18.234 1 77.88 31 LYS B CA 1
ATOM 2363 C C . LYS B 1 31 ? 15.234 -7.156 -19.031 1 77.88 31 LYS B C 1
ATOM 2365 O O . LYS B 1 31 ? 15.727 -7.922 -19.859 1 77.88 31 LYS B O 1
ATOM 2370 N N . HIS B 1 32 ? 14.07 -7.383 -18.641 1 70.5 32 HIS B N 1
ATOM 2371 C CA . HIS B 1 32 ? 13.062 -8.148 -19.375 1 70.5 32 HIS B CA 1
ATOM 2372 C C . HIS B 1 32 ? 11.906 -7.254 -19.812 1 70.5 32 HIS B C 1
ATOM 2374 O O . HIS B 1 32 ? 10.922 -7.098 -19.078 1 70.5 32 HIS B O 1
ATOM 2380 N N . GLY B 1 33 ? 11.922 -6.773 -21.047 1 63.69 33 GLY B N 1
ATOM 2381 C CA . GLY B 1 33 ? 10.938 -5.781 -21.438 1 63.69 33 GLY B CA 1
ATOM 2382 C C . GLY B 1 33 ? 10.945 -4.551 -20.547 1 63.69 33 GLY B C 1
ATOM 2383 O O . GLY B 1 33 ? 11.977 -3.906 -20.375 1 63.69 33 GLY B O 1
ATOM 2384 N N . ASN B 1 34 ? 9.805 -4.332 -19.891 1 63.97 34 ASN B N 1
ATOM 2385 C CA . ASN B 1 34 ? 9.648 -3.178 -19 1 63.97 34 ASN B CA 1
ATOM 2386 C C . ASN B 1 34 ? 9.992 -3.527 -17.562 1 63.97 34 ASN B C 1
ATOM 2388 O O . ASN B 1 34 ? 9.969 -2.662 -16.688 1 63.97 34 ASN B O 1
ATOM 2392 N N . ASP B 1 35 ? 10.344 -4.793 -17.391 1 75.12 35 ASP B N 1
ATOM 2393 C CA . ASP B 1 35 ? 10.727 -5.219 -16.047 1 75.12 35 ASP B CA 1
ATOM 2394 C C . ASP B 1 35 ? 12.234 -5.402 -15.93 1 75.12 35 ASP B C 1
ATOM 2396 O O . ASP B 1 35 ? 12.922 -5.598 -16.938 1 75.12 35 ASP B O 1
ATOM 2400 N N . VAL B 1 36 ? 12.703 -5.137 -14.773 1 83 36 VAL B N 1
ATOM 2401 C CA . VAL B 1 36 ? 14.133 -5.254 -14.523 1 83 36 VAL B CA 1
ATOM 2402 C C . VAL B 1 36 ? 14.383 -6.297 -13.43 1 83 36 VAL B C 1
ATOM 2404 O O . VAL B 1 36 ? 13.547 -6.5 -12.555 1 83 36 VAL B O 1
ATOM 2407 N N . THR B 1 37 ? 15.43 -6.984 -13.695 1 88.69 37 THR B N 1
ATOM 2408 C CA . THR B 1 37 ? 15.914 -7.891 -12.656 1 88.69 37 THR B CA 1
ATOM 2409 C C . THR B 1 37 ? 17.031 -7.242 -11.852 1 88.69 37 THR B C 1
ATOM 2411 O O . THR B 1 37 ? 18 -6.738 -12.422 1 88.69 37 THR B O 1
ATOM 2414 N N . ARG B 1 38 ? 16.797 -7.258 -10.586 1 92.19 38 ARG B N 1
ATOM 2415 C CA . ARG B 1 38 ? 17.812 -6.691 -9.703 1 92.19 38 ARG B CA 1
ATOM 2416 C C . ARG B 1 38 ? 18.531 -7.789 -8.922 1 92.19 38 ARG B C 1
ATOM 2418 O O . ARG B 1 38 ? 18.094 -8.938 -8.906 1 92.19 38 ARG B O 1
ATOM 2425 N N . VAL B 1 39 ? 19.562 -7.418 -8.258 1 94.75 39 VAL B N 1
ATOM 2426 C CA . VAL B 1 39 ? 20.406 -8.336 -7.504 1 94.75 39 VAL B CA 1
ATOM 2427 C C . VAL B 1 39 ? 19.562 -9.102 -6.484 1 94.75 39 VAL B C 1
ATOM 2429 O O . VAL B 1 39 ? 19.672 -10.328 -6.375 1 94.75 39 VAL B O 1
ATOM 2432 N N . ILE B 1 40 ? 18.672 -8.414 -5.809 1 96.06 40 ILE B N 1
ATOM 2433 C CA . ILE B 1 40 ? 17.906 -9.016 -4.73 1 96.06 40 ILE B CA 1
ATOM 2434 C C . ILE B 1 40 ? 16.922 -10.031 -5.309 1 96.06 40 ILE B C 1
ATOM 2436 O O . ILE B 1 40 ? 16.641 -11.055 -4.68 1 96.06 40 ILE B O 1
ATOM 2440 N N . ASP B 1 41 ? 16.375 -9.766 -6.48 1 95.81 41 ASP B N 1
ATOM 2441 C CA . ASP B 1 41 ? 15.484 -10.711 -7.145 1 95.81 41 ASP B CA 1
ATOM 2442 C C . ASP B 1 41 ? 16.203 -12.031 -7.43 1 95.81 41 ASP B C 1
ATOM 2444 O O . ASP B 1 41 ? 15.656 -13.109 -7.188 1 95.81 41 ASP B O 1
ATOM 2448 N N . LYS B 1 42 ? 17.406 -11.914 -7.941 1 95.94 42 LYS B N 1
ATOM 2449 C CA . LYS B 1 42 ? 18.203 -13.086 -8.297 1 95.94 42 LYS B CA 1
ATOM 2450 C C . LYS B 1 42 ? 18.625 -13.859 -7.047 1 95.94 42 LYS B C 1
ATOM 2452 O O . LYS B 1 42 ? 18.578 -15.094 -7.027 1 95.94 42 LYS B O 1
ATOM 2457 N N . LYS B 1 43 ? 19.047 -13.133 -6.035 1 97.06 43 LYS B N 1
ATOM 2458 C CA . LYS B 1 43 ? 19.438 -13.781 -4.789 1 97.06 43 LYS B CA 1
ATOM 2459 C C . LYS B 1 43 ? 18.281 -14.586 -4.195 1 97.06 43 LYS B C 1
ATOM 2461 O O . LYS B 1 43 ? 18.469 -15.711 -3.736 1 97.06 43 LYS B O 1
ATOM 2466 N N . SER B 1 44 ? 17.141 -13.969 -4.176 1 98.06 44 SER B N 1
ATOM 2467 C CA . SER B 1 44 ? 15.953 -14.656 -3.674 1 98.06 44 SER B CA 1
ATOM 2468 C C . SER B 1 44 ? 15.656 -15.906 -4.484 1 98.06 44 SER B C 1
ATOM 2470 O O . SER B 1 44 ? 15.398 -16.969 -3.922 1 98.06 44 SER B O 1
ATOM 2472 N N . GLU B 1 45 ? 15.68 -15.789 -5.781 1 98 45 GLU B N 1
ATOM 2473 C CA . GLU B 1 45 ? 15.398 -16.906 -6.68 1 98 45 GLU B CA 1
ATOM 2474 C C . GLU B 1 45 ? 16.391 -18.047 -6.465 1 98 45 GLU B C 1
ATOM 2476 O O . GLU B 1 45 ? 15.977 -19.203 -6.328 1 98 45 GLU B O 1
ATOM 2481 N N . GLU B 1 46 ? 17.641 -17.766 -6.406 1 97.62 46 GLU B N 1
ATOM 2482 C CA . GLU B 1 46 ? 18.688 -18.766 -6.223 1 97.62 46 GLU B CA 1
ATOM 2483 C C . GLU B 1 46 ? 18.531 -19.5 -4.891 1 97.62 46 GLU B C 1
ATOM 2485 O O . GLU B 1 46 ? 18.719 -20.719 -4.816 1 97.62 46 GLU B O 1
ATOM 2490 N N . LEU B 1 47 ? 18.203 -18.734 -3.9 1 98.38 47 LEU B N 1
ATOM 2491 C CA . LEU B 1 47 ? 17.984 -19.344 -2.592 1 98.38 47 LEU B CA 1
ATOM 2492 C C . LEU B 1 47 ? 16.797 -20.297 -2.627 1 98.38 47 LEU B C 1
ATOM 2494 O O . LEU B 1 47 ? 16.844 -21.391 -2.047 1 98.38 47 LEU B O 1
ATOM 2498 N N . ILE B 1 48 ? 15.734 -19.906 -3.266 1 98.62 48 ILE B N 1
ATOM 2499 C CA . ILE B 1 48 ? 14.555 -20.75 -3.396 1 98.62 48 ILE B CA 1
ATOM 2500 C C . ILE B 1 48 ? 14.914 -22.031 -4.137 1 98.62 48 ILE B C 1
ATOM 2502 O O . ILE B 1 48 ? 14.578 -23.141 -3.682 1 98.62 48 ILE B O 1
ATOM 2506 N N . PHE B 1 49 ? 15.617 -21.953 -5.289 1 98 49 PHE B N 1
ATOM 2507 C CA . PHE B 1 49 ? 16.047 -23.109 -6.066 1 98 49 PHE B CA 1
ATOM 2508 C C . PHE B 1 49 ? 16.875 -24.062 -5.211 1 98 49 PHE B C 1
ATOM 2510 O O . PHE B 1 49 ? 16.641 -25.266 -5.211 1 98 49 PHE B O 1
ATOM 2517 N N . ASP B 1 50 ? 17.797 -23.438 -4.523 1 98.44 50 ASP B N 1
ATOM 2518 C CA . ASP B 1 50 ? 18.688 -24.234 -3.686 1 98.44 50 ASP B CA 1
ATOM 2519 C C . ASP B 1 50 ? 17.891 -25.031 -2.656 1 98.44 50 ASP B C 1
ATOM 2521 O O . ASP B 1 50 ? 18.109 -26.25 -2.504 1 98.44 50 ASP B O 1
ATOM 2525 N N . ARG B 1 51 ? 16.969 -24.375 -1.938 1 98.5 51 ARG B N 1
ATOM 2526 C CA . ARG B 1 51 ? 16.203 -25.031 -0.887 1 98.5 51 ARG B CA 1
ATOM 2527 C C . ARG B 1 51 ? 15.258 -26.078 -1.472 1 98.5 51 ARG B C 1
ATOM 2529 O O . ARG B 1 51 ? 15.117 -27.172 -0.916 1 98.5 51 ARG B O 1
ATOM 2536 N N . LEU B 1 52 ? 14.625 -25.781 -2.588 1 97.94 52 LEU B N 1
ATOM 2537 C CA . LEU B 1 52 ? 13.711 -26.75 -3.211 1 97.94 52 LEU B CA 1
ATOM 2538 C C . LEU B 1 52 ? 14.477 -27.953 -3.734 1 97.94 52 LEU B C 1
ATOM 2540 O O . LEU B 1 52 ? 14 -29.094 -3.629 1 97.94 52 LEU B O 1
ATOM 2544 N N . ASN B 1 53 ? 15.641 -27.703 -4.289 1 96.56 53 ASN B N 1
ATOM 2545 C CA . ASN B 1 53 ? 16.469 -28.797 -4.805 1 96.56 53 ASN B CA 1
ATOM 2546 C C . ASN B 1 53 ? 16.922 -29.734 -3.688 1 96.56 53 ASN B C 1
ATOM 2548 O O . ASN B 1 53 ? 17.141 -30.922 -3.924 1 96.56 53 ASN B O 1
ATOM 2552 N N . HIS B 1 54 ? 17 -29.266 -2.469 1 97.31 54 HIS B N 1
ATOM 2553 C CA . HIS B 1 54 ? 17.453 -30.062 -1.334 1 97.31 54 HIS B CA 1
ATOM 2554 C C . HIS B 1 54 ? 16.281 -30.578 -0.523 1 97.31 54 HIS B C 1
ATOM 2556 O O . HIS B 1 54 ? 16.453 -31.125 0.566 1 97.31 54 HIS B O 1
ATOM 2562 N N . SER B 1 55 ? 15.133 -30.359 -0.998 1 96.75 55 SER B N 1
ATOM 2563 C CA . SER B 1 55 ? 13.93 -30.734 -0.261 1 96.75 55 SER B CA 1
ATOM 2564 C C . SER B 1 55 ? 13.625 -32.219 -0.421 1 96.75 55 SER B C 1
ATOM 2566 O O . SER B 1 55 ? 12.812 -32.781 0.321 1 96.75 55 SER B O 1
ATOM 2568 N N . GLY B 1 56 ? 14.234 -32.906 -1.366 1 95.5 56 GLY B N 1
ATOM 2569 C CA . GLY B 1 56 ? 13.961 -34.312 -1.65 1 95.5 56 GLY B CA 1
ATOM 2570 C C . GLY B 1 56 ? 13 -34.5 -2.809 1 95.5 56 GLY B C 1
ATOM 2571 O O . GLY B 1 56 ? 12.805 -35.625 -3.271 1 95.5 56 GLY B O 1
ATOM 2572 N N . TYR B 1 57 ? 12.391 -33.469 -3.271 1 96.69 57 TYR B N 1
ATOM 2573 C CA . TYR B 1 57 ? 11.492 -33.5 -4.422 1 96.69 57 TYR B CA 1
ATOM 2574 C C . TYR B 1 57 ? 12.211 -33.062 -5.691 1 96.69 57 TYR B C 1
ATOM 2576 O O . TYR B 1 57 ? 13.164 -32.281 -5.633 1 96.69 57 TYR B O 1
ATOM 2584 N N . LYS B 1 58 ? 11.742 -33.562 -6.832 1 97.06 58 LYS B N 1
ATOM 2585 C CA . LYS B 1 58 ? 12.328 -33.188 -8.125 1 97.06 58 LYS B CA 1
ATOM 2586 C C . LYS B 1 58 ? 11.445 -32.219 -8.875 1 97.06 58 LYS B C 1
ATOM 2588 O O . LYS B 1 58 ? 10.352 -32.562 -9.32 1 97.06 58 LYS B O 1
ATOM 2593 N N . PHE B 1 59 ? 12 -31 -9.078 1 97.31 59 PHE B N 1
ATOM 2594 C CA . PHE B 1 59 ? 11.172 -29.938 -9.641 1 97.31 59 PHE B CA 1
ATOM 2595 C C . PHE B 1 59 ? 11.703 -29.516 -11 1 97.31 59 PHE B C 1
ATOM 2597 O O . PHE B 1 59 ? 12.914 -29.5 -11.227 1 97.31 59 PHE B O 1
ATOM 2604 N N . MET B 1 60 ? 10.812 -29.234 -11.922 1 97.38 60 MET B N 1
ATOM 2605 C CA . MET B 1 60 ? 11.023 -28.219 -12.945 1 97.38 60 MET B CA 1
ATOM 2606 C C . MET B 1 60 ? 10.586 -26.844 -12.445 1 97.38 60 MET B C 1
ATOM 2608 O O . MET B 1 60 ? 9.555 -26.719 -11.781 1 97.38 60 MET B O 1
ATOM 2612 N N . PHE B 1 61 ? 11.406 -25.859 -12.703 1 97.81 61 PHE B N 1
ATOM 2613 C CA . PHE B 1 61 ? 11.07 -24.516 -12.219 1 97.81 61 PHE B CA 1
ATOM 2614 C C . PHE B 1 61 ? 10.578 -23.641 -13.367 1 97.81 61 PHE B C 1
ATOM 2616 O O . PHE B 1 61 ? 11.133 -23.688 -14.469 1 97.81 61 PHE B O 1
ATOM 2623 N N . VAL B 1 62 ? 9.555 -22.969 -13.148 1 97.75 62 VAL B N 1
ATOM 2624 C CA . VAL B 1 62 ? 9.117 -21.828 -13.93 1 97.75 62 VAL B CA 1
ATOM 2625 C C . VAL B 1 62 ? 9.148 -20.562 -13.07 1 97.75 62 VAL B C 1
ATOM 2627 O O . VAL B 1 62 ? 8.266 -20.359 -12.227 1 97.75 62 VAL B O 1
ATOM 2630 N N . SER B 1 63 ? 10.117 -19.703 -13.281 1 96.38 63 SER B N 1
ATOM 2631 C CA . SER B 1 63 ? 10.367 -18.594 -12.375 1 96.38 63 SER B CA 1
ATOM 2632 C C . SER B 1 63 ? 10.445 -17.266 -13.125 1 96.38 63 SER B C 1
ATOM 2634 O O . SER B 1 63 ? 10.875 -17.234 -14.281 1 96.38 63 SER B O 1
ATOM 2636 N N . GLU B 1 64 ? 10.086 -16.203 -12.477 1 91.31 64 GLU B N 1
ATOM 2637 C CA . GLU B 1 64 ? 10.023 -14.875 -13.07 1 91.31 64 GLU B CA 1
ATOM 2638 C C . GLU B 1 64 ? 11.367 -14.469 -13.672 1 91.31 64 GLU B C 1
ATOM 2640 O O . GLU B 1 64 ? 11.43 -13.953 -14.789 1 91.31 64 GLU B O 1
ATOM 2645 N N . GLU B 1 65 ? 12.398 -14.758 -12.93 1 90.31 65 GLU B N 1
ATOM 2646 C CA . GLU B 1 65 ? 13.703 -14.242 -13.32 1 90.31 65 GLU B CA 1
ATOM 2647 C C . GLU B 1 65 ? 14.398 -15.172 -14.305 1 90.31 65 GLU B C 1
ATOM 2649 O O . GLU B 1 65 ? 14.852 -14.734 -15.367 1 90.31 65 GLU B O 1
ATOM 2654 N N . ALA B 1 66 ? 14.422 -16.5 -14.07 1 91.75 66 ALA B N 1
ATOM 2655 C CA . ALA B 1 66 ? 15.211 -17.469 -14.828 1 91.75 66 ALA B CA 1
ATOM 2656 C C . ALA B 1 66 ? 14.398 -18.047 -15.977 1 91.75 66 ALA B C 1
ATOM 2658 O O . ALA B 1 66 ? 14.961 -18.688 -16.875 1 91.75 66 ALA B O 1
ATOM 2659 N N . GLY B 1 67 ? 13.141 -17.781 -15.922 1 93.69 67 GLY B N 1
ATOM 2660 C CA . GLY B 1 67 ? 12.312 -18.516 -16.875 1 93.69 67 GLY B CA 1
ATOM 2661 C C . GLY B 1 67 ? 12.141 -19.984 -16.516 1 93.69 67 GLY B C 1
ATOM 2662 O O . GLY B 1 67 ? 11.773 -20.312 -15.383 1 93.69 67 GLY B O 1
ATOM 2663 N N . VAL B 1 68 ? 12.391 -20.812 -17.547 1 95.5 68 VAL B N 1
ATOM 2664 C CA . VAL B 1 68 ? 12.203 -22.234 -17.328 1 95.5 68 VAL B CA 1
ATOM 2665 C C . VAL B 1 68 ? 13.547 -22.891 -16.984 1 95.5 68 VAL B C 1
ATOM 2667 O O . VAL B 1 68 ? 14.539 -22.672 -17.688 1 95.5 68 VAL B O 1
ATOM 2670 N N . VAL B 1 69 ? 13.531 -23.578 -15.875 1 94.19 69 VAL B N 1
ATOM 2671 C CA . VAL B 1 69 ? 14.68 -24.391 -15.484 1 94.19 69 VAL B CA 1
ATOM 2672 C C . VAL B 1 69 ? 14.258 -25.859 -15.375 1 94.19 69 VAL B C 1
ATOM 2674 O O . VAL B 1 69 ? 13.617 -26.25 -14.398 1 94.19 69 VAL B O 1
ATOM 2677 N N . ASN B 1 70 ? 14.539 -26.562 -16.422 1 87.81 70 ASN B N 1
ATOM 2678 C CA . ASN B 1 70 ? 14.062 -27.922 -16.547 1 87.81 70 ASN B CA 1
ATOM 2679 C C . ASN B 1 70 ? 15.188 -28.938 -16.312 1 87.81 70 ASN B C 1
ATOM 2681 O O . ASN B 1 70 ? 16.234 -28.844 -16.969 1 87.81 70 ASN B O 1
ATOM 2685 N N . LYS B 1 71 ? 14.812 -29.828 -15.328 1 78.88 71 LYS B N 1
ATOM 2686 C CA . LYS B 1 71 ? 15.656 -31 -15.195 1 78.88 71 LYS B CA 1
ATOM 2687 C C . LYS B 1 71 ? 14.961 -32.25 -15.75 1 78.88 71 LYS B C 1
ATOM 2689 O O . LYS B 1 71 ? 13.734 -32.344 -15.703 1 78.88 71 LYS B O 1
ATOM 2694 N N . GLU B 1 72 ? 15.461 -33.031 -16.656 1 83.12 72 GLU B N 1
ATOM 2695 C CA . GLU B 1 72 ? 14.906 -34.156 -17.406 1 83.12 72 GLU B CA 1
ATOM 2696 C C . GLU B 1 72 ? 14.047 -35.062 -16.516 1 83.12 72 GLU B C 1
ATOM 2698 O O . GLU B 1 72 ? 13.008 -35.562 -16.938 1 83.12 72 GLU B O 1
ATOM 2703 N N . ASN B 1 73 ? 14.305 -35.312 -15.234 1 91.5 73 ASN B N 1
ATOM 2704 C CA . ASN B 1 73 ? 13.602 -36.281 -14.406 1 91.5 73 ASN B CA 1
ATOM 2705 C C . ASN B 1 73 ? 12.797 -35.594 -13.305 1 91.5 73 ASN B C 1
ATOM 2707 O O . ASN B 1 73 ? 12.734 -36.062 -12.18 1 91.5 73 ASN B O 1
ATOM 2711 N N . TYR B 1 74 ? 12.078 -34.5 -13.758 1 95.5 74 TYR B N 1
ATOM 2712 C CA . TYR B 1 74 ? 11.297 -33.812 -12.727 1 95.5 74 TYR B CA 1
ATOM 2713 C C . TYR B 1 74 ? 9.961 -34.5 -12.5 1 95.5 74 TYR B C 1
ATOM 2715 O O . TYR B 1 74 ? 9.445 -35.188 -13.398 1 95.5 74 TYR B O 1
ATOM 2723 N N . GLU B 1 75 ? 9.359 -34.406 -11.273 1 97.5 75 GLU B N 1
ATOM 2724 C CA . GLU B 1 75 ? 8.07 -34.969 -10.875 1 97.5 75 GLU B CA 1
ATOM 2725 C C . GLU B 1 75 ? 7.051 -33.875 -10.625 1 97.5 75 GLU B C 1
ATOM 2727 O O . GLU B 1 75 ? 5.844 -34.094 -10.656 1 97.5 75 GLU B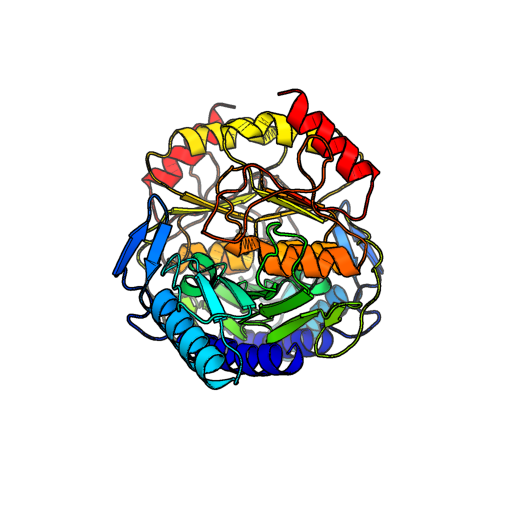 O 1
ATOM 2732 N N . TYR B 1 76 ? 7.496 -32.719 -10.328 1 98.12 76 TYR B N 1
ATOM 2733 C CA . TYR B 1 76 ? 6.652 -31.562 -9.992 1 98.12 76 TYR B CA 1
ATOM 2734 C C . TYR B 1 76 ? 7.094 -30.312 -10.75 1 98.12 76 TYR B C 1
ATOM 2736 O O . TYR B 1 76 ? 8.234 -30.234 -11.219 1 98.12 76 TYR B O 1
ATOM 2744 N N . ILE B 1 77 ? 6.191 -29.422 -10.984 1 98.19 77 ILE B N 1
ATOM 2745 C CA . ILE B 1 77 ? 6.477 -28.109 -11.531 1 98.19 77 ILE B CA 1
ATOM 2746 C C . ILE B 1 77 ? 6.254 -27.031 -10.461 1 98.19 77 ILE B C 1
ATOM 2748 O O . ILE B 1 77 ? 5.188 -26.984 -9.844 1 98.19 77 ILE B O 1
ATOM 2752 N N . ALA B 1 78 ? 7.262 -26.281 -10.188 1 98.56 78 ALA B N 1
ATOM 2753 C CA . ALA B 1 78 ? 7.125 -25.156 -9.273 1 98.56 78 ALA B CA 1
ATOM 2754 C C . ALA B 1 78 ? 7.074 -23.828 -10.039 1 98.56 78 ALA B C 1
ATOM 2756 O O . ALA B 1 78 ? 8.008 -23.5 -10.781 1 98.56 78 ALA B O 1
ATOM 2757 N N . ILE B 1 79 ? 5.98 -23.156 -9.93 1 98.69 79 ILE B N 1
ATOM 2758 C CA . ILE B 1 79 ? 5.859 -21.797 -10.453 1 98.69 79 ILE B CA 1
ATOM 2759 C C . ILE B 1 79 ? 6.199 -20.781 -9.367 1 98.69 79 ILE B C 1
ATOM 2761 O O . ILE B 1 79 ? 5.574 -20.781 -8.297 1 98.69 79 ILE B O 1
ATOM 2765 N N . ILE B 1 80 ? 7.168 -19.859 -9.695 1 98.69 80 ILE B N 1
ATOM 2766 C CA . ILE B 1 80 ? 7.781 -19.109 -8.602 1 98.69 80 ILE B CA 1
ATOM 2767 C C . ILE B 1 80 ? 7.867 -17.625 -8.977 1 98.69 80 ILE B C 1
ATOM 2769 O O . ILE B 1 80 ? 8.305 -17.281 -10.078 1 98.69 80 ILE B O 1
ATOM 2773 N N . ASP B 1 81 ? 7.375 -16.766 -8.172 1 98.38 81 ASP B N 1
ATOM 2774 C CA . ASP B 1 81 ? 7.777 -15.367 -8.102 1 98.38 81 ASP B CA 1
ATOM 2775 C C . ASP B 1 81 ? 8.633 -15.102 -6.871 1 98.38 81 ASP B C 1
ATOM 2777 O O . ASP B 1 81 ? 8.117 -15.008 -5.754 1 98.38 81 ASP B O 1
ATOM 2781 N N . PRO B 1 82 ? 9.891 -14.984 -7.074 1 98.31 82 PRO B N 1
ATOM 2782 C CA . PRO B 1 82 ? 10.797 -14.875 -5.93 1 98.31 82 PRO B CA 1
ATOM 2783 C C . PRO B 1 82 ? 10.594 -13.586 -5.137 1 98.31 82 PRO B C 1
ATOM 2785 O O . PRO B 1 82 ? 10.906 -13.531 -3.945 1 98.31 82 PRO B O 1
ATOM 2788 N N . LEU B 1 83 ? 10.133 -12.586 -5.781 1 98.06 83 LEU B N 1
ATOM 2789 C CA . LEU B 1 83 ? 9.906 -11.297 -5.133 1 98.06 83 LEU B CA 1
ATOM 2790 C C . LEU B 1 83 ? 8.82 -10.508 -5.848 1 98.06 83 LEU B C 1
ATOM 2792 O O . LEU B 1 83 ? 9.117 -9.641 -6.672 1 98.06 83 LEU B O 1
ATOM 2796 N N . ASP B 1 84 ? 7.609 -10.773 -5.496 1 97.31 84 ASP B N 1
ATOM 2797 C CA . ASP B 1 84 ? 6.469 -10.016 -6 1 97.31 84 ASP B CA 1
ATOM 2798 C C . ASP B 1 84 ? 6.348 -8.664 -5.297 1 97.31 84 ASP B C 1
ATOM 2800 O O . ASP B 1 84 ? 6.074 -8.609 -4.098 1 97.31 84 ASP B O 1
ATOM 2804 N N . GLY B 1 85 ? 6.422 -7.598 -6.031 1 96.5 85 GLY B N 1
ATOM 2805 C CA . GLY B 1 85 ? 6.469 -6.27 -5.441 1 96.5 85 GLY B CA 1
ATOM 2806 C C . GLY B 1 85 ? 7.883 -5.785 -5.18 1 96.5 85 GLY B C 1
ATOM 2807 O O . GLY B 1 85 ? 8.164 -5.23 -4.113 1 96.5 85 GLY B O 1
ATOM 2808 N N . SER B 1 86 ? 8.789 -6.008 -6.164 1 95 86 SER B N 1
ATOM 2809 C CA . SER B 1 86 ? 10.195 -5.652 -6.012 1 95 86 SER B CA 1
ATOM 2810 C C . SER B 1 86 ? 10.375 -4.141 -5.887 1 95 86 SER B C 1
ATOM 2812 O O . SER B 1 86 ? 11.211 -3.674 -5.113 1 95 86 SER B O 1
ATOM 2814 N N . THR B 1 87 ? 9.539 -3.34 -6.633 1 93.69 87 THR B N 1
ATOM 2815 C CA . THR B 1 87 ? 9.578 -1.887 -6.508 1 93.69 87 THR B CA 1
ATOM 2816 C C . THR B 1 87 ? 9.234 -1.46 -5.082 1 93.69 87 THR B C 1
ATOM 2818 O O . THR B 1 87 ? 9.914 -0.611 -4.504 1 93.69 87 THR B O 1
ATOM 2821 N N . ASN B 1 88 ? 8.141 -2.051 -4.555 1 96.88 88 ASN B N 1
ATOM 2822 C CA . ASN B 1 88 ? 7.777 -1.782 -3.17 1 96.88 88 ASN B CA 1
ATOM 2823 C C . ASN B 1 88 ? 8.922 -2.107 -2.215 1 96.88 88 ASN B C 1
ATOM 2825 O O . ASN B 1 88 ? 9.281 -1.289 -1.365 1 96.88 88 ASN B O 1
ATOM 2829 N N . TYR B 1 89 ? 9.508 -3.268 -2.414 1 96.81 89 TYR B N 1
ATOM 2830 C CA . TYR B 1 89 ? 10.586 -3.777 -1.577 1 96.81 89 TYR B CA 1
ATOM 2831 C C . TYR B 1 89 ? 11.758 -2.795 -1.532 1 96.81 89 TYR B C 1
ATOM 2833 O O . TYR B 1 89 ? 12.305 -2.527 -0.463 1 96.81 89 TYR B O 1
ATOM 2841 N N . LEU B 1 90 ? 12.07 -2.225 -2.611 1 93.88 90 LEU B N 1
ATOM 2842 C CA . LEU B 1 90 ? 13.242 -1.367 -2.74 1 93.88 90 LEU B CA 1
ATOM 2843 C C . LEU B 1 90 ? 12.93 0.053 -2.279 1 93.88 90 LEU B C 1
ATOM 2845 O O . LEU B 1 90 ? 13.836 0.81 -1.929 1 93.88 90 LEU B O 1
ATOM 2849 N N . ASN B 1 91 ? 11.648 0.405 -2.244 1 93.44 91 ASN B N 1
ATOM 2850 C CA . ASN B 1 91 ? 11.289 1.793 -1.969 1 93.44 91 ASN B CA 1
ATOM 2851 C C . ASN B 1 91 ? 10.688 1.951 -0.575 1 93.44 91 ASN B C 1
ATOM 2853 O O . ASN B 1 91 ? 10.133 3.002 -0.25 1 93.44 91 ASN B O 1
ATOM 2857 N N . GLY B 1 92 ? 10.68 0.906 0.205 1 93.31 92 GLY B N 1
ATOM 2858 C CA . GLY B 1 92 ? 10.273 1.011 1.598 1 93.31 92 GLY B CA 1
ATOM 2859 C C . GLY B 1 92 ? 8.781 0.836 1.803 1 93.31 92 GLY B C 1
ATOM 2860 O O . GLY B 1 92 ? 8.25 1.18 2.861 1 93.31 92 GLY B O 1
ATOM 2861 N N . ILE B 1 93 ? 8.078 0.441 0.826 1 97.06 93 ILE B N 1
ATOM 2862 C CA . ILE B 1 93 ? 6.664 0.094 0.95 1 97.06 93 ILE B CA 1
ATOM 2863 C C . ILE B 1 93 ? 6.531 -1.356 1.409 1 97.06 93 ILE B C 1
ATOM 2865 O O . ILE B 1 93 ? 6.953 -2.279 0.708 1 97.06 93 ILE B O 1
ATOM 2869 N N . PRO B 1 94 ? 6.051 -1.596 2.57 1 98.12 94 PRO B N 1
ATOM 2870 C CA . PRO B 1 94 ? 6.078 -2.938 3.156 1 98.12 94 PRO B CA 1
ATOM 2871 C C . PRO B 1 94 ? 4.969 -3.84 2.617 1 98.12 94 PRO B C 1
ATOM 2873 O O . PRO B 1 94 ? 4.172 -4.375 3.395 1 98.12 94 PRO B O 1
ATOM 2876 N N . TRP B 1 95 ? 4.965 -4.062 1.321 1 98.62 95 TRP B N 1
ATOM 2877 C CA . TRP B 1 95 ? 3.967 -4.883 0.64 1 98.62 95 TRP B CA 1
ATOM 2878 C C . TRP B 1 95 ? 4.602 -5.676 -0.5 1 98.62 95 TRP B C 1
ATOM 2880 O O . TRP B 1 95 ? 4.434 -5.332 -1.672 1 98.62 95 TRP B O 1
ATOM 2890 N N . SER B 1 96 ? 5.332 -6.695 -0.155 1 98.44 96 SER B N 1
ATOM 2891 C CA . SER B 1 96 ? 6.012 -7.602 -1.079 1 98.44 96 SER B CA 1
ATOM 2892 C C . SER B 1 96 ? 5.984 -9.039 -0.565 1 98.44 96 SER B C 1
ATOM 2894 O O . SER B 1 96 ? 5.828 -9.266 0.635 1 98.44 96 SER B O 1
ATOM 2896 N N . SER B 1 97 ? 6.145 -9.938 -1.511 1 98.69 97 SER B N 1
ATOM 2897 C CA . SER B 1 97 ? 5.953 -11.328 -1.097 1 98.69 97 SER B CA 1
ATOM 2898 C C . SER B 1 97 ? 6.785 -12.273 -1.949 1 98.69 97 SER B C 1
ATOM 2900 O O . SER B 1 97 ? 7.359 -11.867 -2.963 1 98.69 97 SER B O 1
ATOM 2902 N N . VAL B 1 98 ? 6.918 -13.477 -1.436 1 98.81 98 VAL B N 1
ATOM 2903 C CA . VAL B 1 98 ? 7.379 -14.648 -2.168 1 98.81 98 VAL B CA 1
ATOM 2904 C C . VAL B 1 98 ? 6.195 -15.555 -2.486 1 98.81 98 VAL B C 1
ATOM 2906 O O . VAL B 1 98 ? 5.352 -15.812 -1.623 1 98.81 98 VAL B O 1
ATOM 2909 N N . SER B 1 99 ? 6.129 -16 -3.711 1 98.88 99 SER B N 1
ATOM 2910 C CA . SER B 1 99 ? 5.004 -16.844 -4.125 1 98.88 99 SER B CA 1
ATOM 2911 C C . SER B 1 99 ? 5.484 -18.109 -4.816 1 98.88 99 SER B C 1
ATOM 2913 O O . SER B 1 99 ? 6.285 -18.047 -5.754 1 98.88 99 SER B O 1
ATOM 2915 N N . ILE B 1 100 ? 5.02 -19.281 -4.375 1 98.88 100 ILE B N 1
ATOM 2916 C CA . ILE B 1 100 ? 5.367 -20.578 -4.949 1 98.88 100 ILE B CA 1
ATOM 2917 C C . ILE B 1 100 ? 4.113 -21.438 -5.078 1 98.88 100 ILE B C 1
ATOM 2919 O O . ILE B 1 100 ? 3.412 -21.672 -4.094 1 98.88 100 ILE B O 1
ATOM 2923 N N . ALA B 1 101 ? 3.822 -21.875 -6.211 1 98.94 101 ALA B N 1
ATOM 2924 C CA . ALA B 1 101 ? 2.766 -22.844 -6.469 1 98.94 101 ALA B CA 1
ATOM 2925 C C . ALA B 1 101 ? 3.342 -24.141 -7.047 1 98.94 101 ALA B C 1
ATOM 2927 O O . ALA B 1 101 ? 4.242 -24.094 -7.891 1 98.94 101 ALA B O 1
ATOM 2928 N N . VAL B 1 102 ? 2.816 -25.266 -6.668 1 98.88 102 VAL B N 1
ATOM 2929 C CA . VAL B 1 102 ? 3.383 -26.547 -7.102 1 98.88 102 VAL B CA 1
ATOM 2930 C C . VAL B 1 102 ? 2.309 -27.375 -7.793 1 98.88 102 VAL B C 1
ATOM 2932 O O . VAL B 1 102 ? 1.193 -27.516 -7.285 1 98.88 102 VAL B O 1
ATOM 2935 N N . TYR B 1 103 ? 2.738 -27.859 -8.898 1 98.69 103 TYR B N 1
ATOM 2936 C CA . TYR B 1 103 ? 1.899 -28.703 -9.742 1 98.69 103 TYR B CA 1
ATOM 2937 C C . TYR B 1 103 ? 2.512 -30.094 -9.906 1 98.69 103 TYR B C 1
ATOM 2939 O O . TYR B 1 103 ? 3.727 -30.266 -9.789 1 98.69 103 TYR B O 1
ATOM 2947 N N . ARG B 1 104 ? 1.678 -31.094 -10.18 1 98 104 ARG B N 1
ATOM 2948 C CA . ARG B 1 104 ? 2.174 -32.406 -10.586 1 98 104 ARG B CA 1
ATOM 2949 C C . ARG B 1 104 ? 2.551 -32.438 -12.062 1 98 104 ARG B C 1
ATOM 2951 O O . ARG B 1 104 ? 1.977 -31.688 -12.859 1 98 104 ARG B O 1
ATOM 2958 N N . ARG B 1 105 ? 3.494 -33.25 -12.312 1 96.06 105 ARG B N 1
ATOM 2959 C CA . ARG B 1 105 ? 3.85 -33.406 -13.711 1 96.06 105 ARG B CA 1
ATOM 2960 C C . ARG B 1 105 ? 2.625 -33.781 -14.555 1 96.06 105 ARG B C 1
ATOM 2962 O O . ARG B 1 105 ? 1.811 -34.594 -14.148 1 96.06 105 ARG B O 1
ATOM 2969 N N . GLY B 1 106 ? 2.453 -33.062 -15.664 1 95 106 GLY B N 1
ATOM 2970 C CA . GLY B 1 106 ? 1.336 -33.344 -16.562 1 95 106 GLY B CA 1
ATOM 2971 C C . GLY B 1 106 ? 0.224 -32.312 -16.453 1 95 106 GLY B C 1
ATOM 2972 O O . GLY B 1 106 ? -0.601 -32.188 -17.359 1 95 106 GLY B O 1
ATOM 2973 N N . GLU B 1 107 ? 0.143 -31.734 -15.234 1 96.88 107 GLU B N 1
ATOM 2974 C CA . GLU B 1 107 ? -0.827 -30.656 -15.141 1 96.88 107 GLU B CA 1
ATOM 2975 C C . GLU B 1 107 ? -0.519 -29.547 -16.156 1 96.88 107 GLU B C 1
ATOM 2977 O O . GLU B 1 107 ? 0.638 -29.344 -16.531 1 96.88 107 GLU B O 1
ATOM 2982 N N . LYS B 1 108 ? -1.617 -28.812 -16.531 1 96.31 108 LYS B N 1
ATOM 2983 C CA . LYS B 1 108 ? -1.388 -27.859 -17.625 1 96.31 108 LYS B CA 1
ATOM 2984 C C . LYS B 1 108 ? -1.997 -26.5 -17.297 1 96.31 108 LYS B C 1
ATOM 2986 O O . LYS B 1 108 ? -1.678 -25.5 -17.953 1 96.31 108 LYS B O 1
ATOM 2991 N N . ASP B 1 109 ? -2.789 -26.531 -16.25 1 97.75 109 ASP B N 1
ATOM 2992 C CA . ASP B 1 109 ? -3.574 -25.312 -16.031 1 97.75 109 ASP B CA 1
ATOM 2993 C C . ASP B 1 109 ? -3.162 -24.625 -14.727 1 97.75 109 ASP B C 1
ATOM 2995 O O . ASP B 1 109 ? -2.887 -25.297 -13.727 1 97.75 109 ASP B O 1
ATOM 2999 N N . ILE B 1 110 ? -3.248 -23.312 -14.68 1 98.5 110 ILE B N 1
ATOM 3000 C CA . ILE B 1 110 ? -2.781 -22.5 -13.562 1 98.5 110 ILE B CA 1
ATOM 3001 C C . ILE B 1 110 ? -3.609 -22.812 -12.32 1 98.5 110 ILE B C 1
ATOM 3003 O O . ILE B 1 110 ? -3.121 -22.688 -11.195 1 98.5 110 ILE B O 1
ATOM 3007 N N . LEU B 1 111 ? -4.828 -23.297 -12.461 1 98.56 111 LEU B N 1
ATOM 3008 C CA . LEU B 1 111 ? -5.719 -23.5 -11.328 1 98.56 111 LEU B CA 1
ATOM 3009 C C . LEU B 1 111 ? -5.668 -24.938 -10.836 1 98.56 111 LEU B C 1
ATOM 3011 O O . LEU B 1 111 ? -6.516 -25.359 -10.047 1 98.56 111 LEU B O 1
ATOM 3015 N N . SER B 1 112 ? -4.598 -25.641 -11.242 1 98.56 112 SER B N 1
ATOM 3016 C CA . SER B 1 112 ? -4.547 -27.062 -10.914 1 98.56 112 SER B CA 1
ATOM 3017 C C . SER B 1 112 ? -3.449 -27.359 -9.898 1 98.56 112 SER B C 1
ATOM 3019 O O . SER B 1 112 ? -3.111 -28.516 -9.656 1 98.56 112 SER B O 1
ATOM 3021 N N . SER B 1 113 ? -2.83 -26.344 -9.32 1 98.75 113 SER B N 1
ATOM 3022 C CA . SER B 1 113 ? -1.792 -26.594 -8.32 1 98.75 113 SER B CA 1
ATOM 3023 C C . SER B 1 113 ? -2.363 -27.281 -7.09 1 98.75 113 SER B C 1
ATOM 3025 O O . SER B 1 113 ? -3.465 -26.953 -6.641 1 98.75 113 SER B O 1
ATOM 3027 N N . PHE B 1 114 ? -1.671 -28.203 -6.57 1 98.62 114 PHE B N 1
ATOM 3028 C CA . PHE B 1 114 ? -2.223 -28.969 -5.457 1 98.62 114 PHE B CA 1
ATOM 3029 C C . PHE B 1 114 ? -1.687 -28.438 -4.129 1 98.62 114 PHE B C 1
ATOM 3031 O O . PHE B 1 114 ? -2.215 -28.781 -3.064 1 98.62 114 PHE B O 1
ATOM 3038 N N . THR B 1 115 ? -0.636 -27.625 -4.145 1 98.81 115 THR B N 1
ATOM 3039 C CA . THR B 1 115 ? -0.119 -26.969 -2.951 1 98.81 115 THR B CA 1
ATOM 3040 C C . THR B 1 115 ? 0.665 -25.703 -3.328 1 98.81 115 THR B C 1
ATOM 3042 O O . THR B 1 115 ? 1.015 -25.516 -4.492 1 98.81 115 THR B O 1
ATOM 3045 N N . GLY B 1 116 ? 0.819 -24.812 -2.354 1 98.88 116 GLY B N 1
ATOM 3046 C CA . GLY B 1 116 ? 1.55 -23.578 -2.582 1 98.88 116 GLY B CA 1
ATOM 3047 C C . GLY B 1 116 ? 1.61 -22.672 -1.356 1 98.88 116 GLY B C 1
ATOM 3048 O O . GLY B 1 116 ? 1.096 -23.031 -0.296 1 98.88 116 GLY B O 1
ATOM 3049 N N . VAL B 1 117 ? 2.334 -21.562 -1.564 1 98.94 117 VAL B N 1
ATOM 3050 C CA . VAL B 1 117 ? 2.568 -20.672 -0.437 1 98.94 117 VAL B CA 1
ATOM 3051 C C . VAL B 1 117 ? 2.834 -19.25 -0.947 1 98.94 117 VAL B C 1
ATOM 3053 O O . VAL B 1 117 ? 3.438 -19.078 -2.008 1 98.94 117 VAL B O 1
ATOM 3056 N N . VAL B 1 118 ? 2.254 -18.312 -0.271 1 98.94 118 VAL B N 1
ATOM 3057 C CA . VAL B 1 118 ? 2.613 -16.906 -0.38 1 98.94 118 VAL B CA 1
ATOM 3058 C C . VAL B 1 118 ? 3.102 -16.391 0.972 1 98.94 118 VAL B C 1
ATOM 3060 O O . VAL B 1 118 ? 2.404 -16.516 1.981 1 98.94 118 VAL B O 1
ATOM 3063 N N . GLY B 1 119 ? 4.305 -15.883 1.007 1 98.88 119 GLY B N 1
ATOM 3064 C CA . GLY B 1 119 ? 4.855 -15.32 2.23 1 98.88 119 GLY B CA 1
ATOM 3065 C C . GLY B 1 119 ? 5.047 -13.82 2.162 1 98.88 119 GLY B C 1
ATOM 3066 O O . GLY B 1 119 ? 5.734 -13.32 1.271 1 98.88 119 GLY B O 1
ATOM 3067 N N . ASN B 1 120 ? 4.41 -13.141 3.047 1 98.69 120 ASN B N 1
ATOM 3068 C CA . ASN B 1 120 ? 4.598 -11.695 3.152 1 98.69 120 ASN B CA 1
ATOM 3069 C C . ASN B 1 120 ? 5.926 -11.352 3.824 1 98.69 120 ASN B C 1
ATOM 3071 O O . ASN B 1 120 ? 6.148 -11.711 4.984 1 98.69 120 ASN B O 1
ATOM 3075 N N . ILE B 1 121 ? 6.758 -10.648 3.182 1 98.62 121 ILE B N 1
ATOM 3076 C CA . ILE B 1 121 ? 8.125 -10.398 3.623 1 98.62 121 ILE B CA 1
ATOM 3077 C C . ILE B 1 121 ? 8.109 -9.539 4.887 1 98.62 121 ILE B C 1
ATOM 3079 O O . ILE B 1 121 ? 8.906 -9.758 5.805 1 98.62 121 ILE B O 1
ATOM 3083 N N . PHE B 1 122 ? 7.176 -8.648 5.023 1 97.25 122 PHE B N 1
ATOM 3084 C CA . PHE B 1 122 ? 7.254 -7.621 6.055 1 97.25 122 PHE B CA 1
ATOM 3085 C C . PHE B 1 122 ? 6.391 -7.992 7.254 1 97.25 122 PHE B C 1
ATOM 3087 O O . PHE B 1 122 ? 6.773 -7.75 8.398 1 97.25 122 PHE B O 1
ATOM 3094 N N . THR B 1 123 ? 5.23 -8.547 7.027 1 95.75 123 THR B N 1
ATOM 3095 C CA . THR B 1 123 ? 4.387 -8.945 8.148 1 95.75 123 THR B CA 1
ATOM 3096 C C . THR B 1 123 ? 4.738 -10.359 8.609 1 95.75 123 THR B C 1
ATOM 3098 O O . THR B 1 123 ? 4.32 -10.781 9.695 1 95.75 123 THR B O 1
ATOM 3101 N N . LYS B 1 124 ? 5.418 -11.109 7.746 1 97.19 124 LYS B N 1
ATOM 3102 C CA . LYS B 1 124 ? 5.867 -12.477 8.008 1 97.19 124 LYS B CA 1
ATOM 3103 C C . LYS B 1 124 ? 4.688 -13.445 8.055 1 97.19 124 LYS B C 1
ATOM 3105 O O . LYS B 1 124 ? 4.836 -14.586 8.492 1 97.19 124 LYS B O 1
ATOM 3110 N N . LYS B 1 125 ? 3.58 -12.977 7.648 1 97.5 125 LYS B N 1
ATOM 3111 C CA . LYS B 1 125 ? 2.436 -13.875 7.531 1 97.5 125 LYS B CA 1
ATOM 3112 C C . LYS B 1 125 ? 2.633 -14.875 6.391 1 97.5 125 LYS B C 1
ATOM 3114 O O . LYS B 1 125 ? 3.18 -14.523 5.344 1 97.5 125 LYS B O 1
ATOM 3119 N N . ILE B 1 126 ? 2.16 -16.078 6.637 1 98.69 126 ILE B N 1
ATOM 3120 C CA . ILE B 1 126 ? 2.281 -17.156 5.66 1 98.69 126 ILE B CA 1
ATOM 3121 C C . ILE B 1 126 ? 0.892 -17.609 5.219 1 98.69 126 ILE B C 1
ATOM 3123 O O . ILE B 1 126 ? 0.074 -18.031 6.043 1 98.69 126 ILE B O 1
ATOM 3127 N N . TYR B 1 127 ? 0.672 -17.531 3.939 1 98.81 127 TYR B N 1
ATOM 3128 C CA . TYR B 1 127 ? -0.549 -18.031 3.324 1 98.81 127 TYR B CA 1
ATOM 3129 C C . TYR B 1 127 ? -0.264 -19.281 2.494 1 98.81 127 TYR B C 1
ATOM 3131 O O . TYR B 1 127 ? 0.529 -19.234 1.551 1 98.81 127 TYR B O 1
ATOM 3139 N N . SER B 1 128 ? -0.825 -20.375 2.842 1 98.94 128 SER B N 1
ATOM 3140 C CA . SER B 1 128 ? -0.528 -21.625 2.162 1 98.94 128 SER B CA 1
ATOM 3141 C C . SER B 1 128 ? -1.795 -22.438 1.93 1 98.94 128 SER B C 1
ATOM 3143 O O . SER B 1 128 ? -2.871 -22.078 2.408 1 98.94 128 SER B O 1
ATOM 3145 N N . TYR B 1 129 ? -1.697 -23.422 1.1 1 98.81 129 TYR B N 1
ATOM 3146 C CA . TYR B 1 129 ? -2.82 -24.312 0.839 1 98.81 129 TYR B CA 1
ATOM 3147 C C . TYR B 1 129 ? -2.332 -25.719 0.51 1 98.81 129 TYR B C 1
ATOM 3149 O O . TYR B 1 129 ? -1.194 -25.906 0.074 1 98.81 129 TYR B O 1
ATOM 3157 N N . ASP B 1 130 ? -3.141 -26.672 0.841 1 98.5 130 ASP B N 1
ATOM 3158 C CA . ASP B 1 130 ? -2.967 -28.047 0.391 1 98.5 130 ASP B CA 1
ATOM 3159 C C . ASP B 1 130 ? -4.086 -28.453 -0.562 1 98.5 130 ASP B C 1
ATOM 3161 O O . ASP B 1 130 ? -4.656 -27.609 -1.26 1 98.5 130 ASP B O 1
ATOM 3165 N N . GLU B 1 131 ? -4.262 -29.719 -0.761 1 97.88 131 GLU B N 1
ATOM 3166 C CA . GLU B 1 131 ? -5.215 -30.188 -1.764 1 97.88 131 GLU B CA 1
ATOM 3167 C C . GLU B 1 131 ? -6.637 -29.75 -1.412 1 97.88 131 GLU B C 1
ATOM 3169 O O . GLU B 1 131 ? -7.469 -29.547 -2.299 1 97.88 131 GLU B O 1
ATOM 3174 N N . ASN B 1 132 ? -6.879 -29.484 -0.126 1 96.62 132 ASN B N 1
ATOM 3175 C CA . ASN B 1 132 ? -8.266 -29.328 0.298 1 96.62 132 ASN B CA 1
ATOM 3176 C C . ASN B 1 132 ? -8.508 -27.969 0.946 1 96.62 132 ASN B C 1
ATOM 3178 O O . ASN B 1 132 ? -9.625 -27.438 0.906 1 96.62 132 ASN B O 1
ATOM 3182 N N . PHE B 1 133 ? -7.492 -27.438 1.628 1 97.81 133 PHE B N 1
ATOM 3183 C CA . PHE B 1 133 ? -7.766 -26.297 2.498 1 97.81 133 PHE B CA 1
ATOM 3184 C C . PHE B 1 133 ? -6.707 -25.219 2.326 1 97.81 133 PHE B C 1
ATOM 3186 O O . PHE B 1 133 ? -5.605 -25.484 1.846 1 97.81 133 PHE B O 1
ATOM 3193 N N . SER B 1 134 ? -7.094 -24.016 2.641 1 98.25 134 SER B N 1
ATOM 3194 C CA . SER B 1 134 ? -6.188 -22.875 2.762 1 98.25 134 SER B CA 1
ATOM 3195 C C . SER B 1 134 ? -5.879 -22.578 4.223 1 98.25 134 SER B C 1
ATOM 3197 O O . SER B 1 134 ? -6.73 -22.75 5.094 1 98.25 134 SER B O 1
ATOM 3199 N N . TYR B 1 135 ? -4.633 -22.125 4.441 1 98.5 135 TYR B N 1
ATOM 3200 C CA . TYR B 1 135 ? -4.148 -21.891 5.797 1 98.5 135 TYR B CA 1
ATOM 3201 C C . TYR B 1 135 ? -3.5 -20.516 5.898 1 98.5 135 TYR B C 1
ATOM 3203 O O . TYR B 1 135 ? -2.842 -20.047 4.961 1 98.5 135 TYR B O 1
ATOM 3211 N N . ILE B 1 136 ? -3.744 -19.828 7.082 1 97.25 136 ILE B N 1
ATOM 3212 C CA . ILE B 1 136 ? -2.939 -18.672 7.5 1 97.25 136 ILE B CA 1
ATOM 3213 C C . ILE B 1 136 ? -2.123 -19.047 8.734 1 97.25 136 ILE B C 1
ATOM 3215 O O . ILE B 1 136 ? -2.684 -19.422 9.773 1 97.25 136 ILE B O 1
ATOM 3219 N N . ASP B 1 137 ? -0.84 -18.906 8.664 1 95.94 137 ASP B N 1
ATOM 3220 C CA . ASP B 1 137 ? 0.063 -19.297 9.75 1 95.94 137 ASP B CA 1
ATOM 3221 C C . ASP B 1 137 ? -0.317 -20.656 10.32 1 95.94 137 ASP B C 1
ATOM 3223 O O . ASP B 1 137 ? -0.451 -20.812 11.539 1 95.94 137 ASP B O 1
ATOM 3227 N N . GLU B 1 138 ? -0.662 -21.578 9.57 1 94.25 138 GLU B N 1
ATOM 3228 C CA . GLU B 1 138 ? -0.926 -22.969 9.891 1 94.25 138 GLU B CA 1
ATOM 3229 C C . GLU B 1 138 ? -2.359 -23.172 10.375 1 94.25 138 GLU B C 1
ATOM 3231 O O . GLU B 1 138 ? -2.752 -24.281 10.734 1 94.25 138 GLU B O 1
ATOM 3236 N N . GLU B 1 139 ? -3.084 -22.156 10.43 1 96.19 139 GLU B N 1
ATOM 3237 C CA . GLU B 1 139 ? -4.492 -22.266 10.797 1 96.19 139 GLU B CA 1
ATOM 3238 C C . GLU B 1 139 ? -5.387 -22.31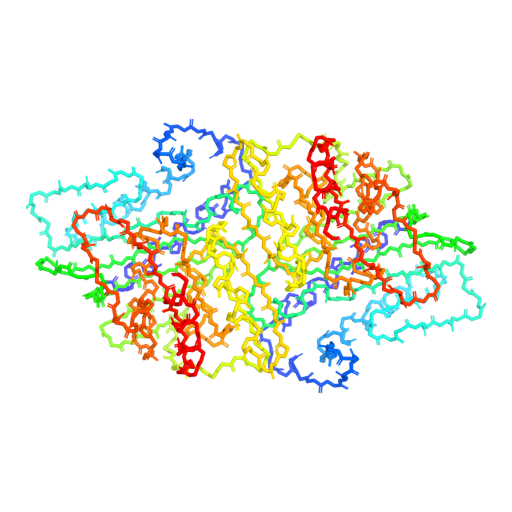2 9.562 1 96.19 139 GLU B C 1
ATOM 3240 O O . GLU B 1 139 ? -5.324 -21.438 8.703 1 96.19 139 GLU B O 1
ATOM 3245 N N . LYS B 1 140 ? -6.152 -23.391 9.555 1 96.56 140 LYS B N 1
ATOM 3246 C CA . LYS B 1 140 ? -7.117 -23.516 8.469 1 96.56 140 LYS B CA 1
ATOM 3247 C C . LYS B 1 140 ? -8.117 -22.359 8.469 1 96.56 140 LYS B C 1
ATOM 3249 O O . LYS B 1 140 ? -8.594 -21.953 9.531 1 96.56 140 LYS B O 1
ATOM 3254 N N . ILE B 1 141 ? -8.398 -21.844 7.234 1 94.94 141 ILE B N 1
ATOM 3255 C CA . ILE B 1 141 ? -9.32 -20.719 7.195 1 94.94 141 ILE B CA 1
ATOM 3256 C C . ILE B 1 141 ? -10.547 -21.078 6.359 1 94.94 141 ILE B C 1
ATOM 3258 O O . ILE B 1 141 ? -10.492 -22 5.543 1 94.94 141 ILE B O 1
ATOM 3262 N N . SER B 1 142 ? -11.602 -20.391 6.684 1 88.75 142 SER B N 1
ATOM 3263 C CA . SER B 1 142 ? -12.828 -20.484 5.891 1 88.75 142 SER B CA 1
ATOM 3264 C C . SER B 1 142 ? -13.133 -19.156 5.195 1 88.75 142 SER B C 1
ATOM 3266 O O . SER B 1 142 ? -12.492 -18.141 5.473 1 88.75 142 SER B O 1
ATOM 3268 N N . THR B 1 143 ? -14 -19.281 4.289 1 77.5 143 THR B N 1
ATOM 3269 C CA . THR B 1 143 ? -14.352 -18.094 3.512 1 77.5 143 THR B CA 1
ATOM 3270 C C . THR B 1 143 ? -14.836 -16.984 4.426 1 77.5 143 THR B C 1
ATOM 3272 O O . THR B 1 143 ? -15.789 -17.156 5.184 1 77.5 143 THR B O 1
ATOM 3275 N N . PRO B 1 144 ? -14.086 -15.914 4.258 1 78 144 PRO B N 1
ATOM 3276 C CA . PRO B 1 144 ? -14.508 -14.836 5.152 1 78 144 PRO B CA 1
ATOM 3277 C C . PRO B 1 144 ? -15.594 -13.953 4.539 1 78 144 PRO B C 1
ATOM 3279 O O . PRO B 1 144 ? -15.891 -14.07 3.346 1 78 144 PRO B O 1
ATOM 3282 N N . HIS B 1 145 ? -16.219 -13.211 5.414 1 78.44 145 HIS B N 1
ATOM 3283 C CA . HIS B 1 145 ? -17.172 -12.203 4.969 1 78.44 145 HIS B CA 1
ATOM 3284 C C . HIS B 1 145 ? -16.453 -10.977 4.406 1 78.44 145 HIS B C 1
ATOM 3286 O O . HIS B 1 145 ? -15.375 -10.609 4.883 1 78.44 145 HIS B O 1
ATOM 3292 N N . PRO B 1 146 ? -17.047 -10.414 3.35 1 75.06 146 PRO B N 1
ATOM 3293 C CA . PRO B 1 146 ? -16.469 -9.18 2.816 1 75.06 146 PRO B CA 1
ATOM 3294 C C . PRO B 1 146 ? -16.469 -8.039 3.834 1 75.06 146 PRO B C 1
ATOM 3296 O O . PRO B 1 146 ? -17.25 -8.07 4.797 1 75.06 146 PRO B O 1
ATOM 3299 N N . PRO B 1 147 ? -15.547 -7.113 3.562 1 80.19 147 PRO B N 1
ATOM 3300 C CA . PRO B 1 147 ? -15.508 -5.965 4.477 1 80.19 147 PRO B CA 1
ATOM 3301 C C . PRO B 1 147 ? -16.75 -5.09 4.375 1 80.19 147 PRO B C 1
ATOM 3303 O O . PRO B 1 147 ? -17.453 -5.113 3.357 1 80.19 147 PRO B O 1
ATOM 3306 N N . ASP B 1 148 ? -17.016 -4.375 5.441 1 76.75 148 ASP B N 1
ATOM 3307 C CA . ASP B 1 148 ? -18.172 -3.479 5.48 1 76.75 148 ASP B CA 1
ATOM 3308 C C . ASP B 1 148 ? -18.031 -2.354 4.461 1 76.75 148 ASP B C 1
ATOM 3310 O O . ASP B 1 148 ? -18.984 -2.02 3.758 1 76.75 148 ASP B O 1
ATOM 3314 N N . ARG B 1 149 ? -16.906 -1.799 4.422 1 84.94 149 ARG B N 1
ATOM 3315 C CA .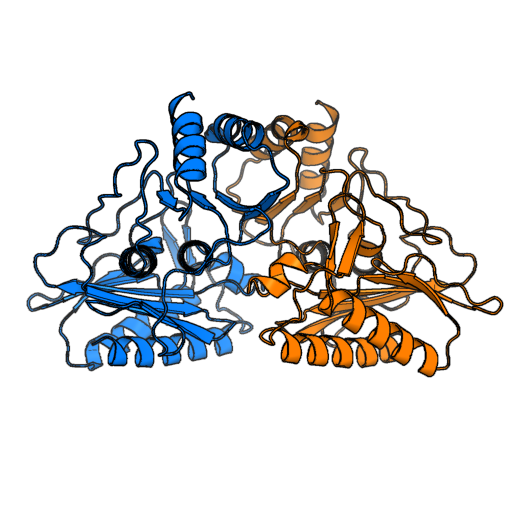 ARG B 1 149 ? -16.641 -0.755 3.438 1 84.94 149 ARG B CA 1
ATOM 3316 C C . ARG B 1 149 ? -15.953 -1.333 2.199 1 84.94 149 ARG B C 1
ATOM 3318 O O . ARG B 1 149 ? -15.07 -2.186 2.311 1 84.94 149 ARG B O 1
ATOM 3325 N N . LEU B 1 150 ? -16.469 -0.83 1.045 1 93.06 150 LEU B N 1
ATOM 3326 C CA . LEU B 1 150 ? -15.914 -1.312 -0.216 1 93.06 150 LEU B CA 1
ATOM 3327 C C . LEU B 1 150 ? -14.461 -0.873 -0.379 1 93.06 150 LEU B C 1
ATOM 3329 O O . LEU B 1 150 ? -14.18 0.325 -0.439 1 93.06 150 LEU B O 1
ATOM 3333 N N . LEU B 1 151 ? -13.633 -1.794 -0.306 1 96.06 151 LEU B N 1
ATOM 3334 C CA . LEU B 1 151 ? -12.227 -1.572 -0.623 1 96.06 151 LEU B CA 1
ATOM 3335 C C . LEU B 1 151 ? -11.859 -2.215 -1.956 1 96.06 151 LEU B C 1
ATOM 3337 O O . LEU B 1 151 ? -11.883 -3.441 -2.084 1 96.06 151 LEU B O 1
ATOM 3341 N N . ILE B 1 152 ? -11.523 -1.366 -2.949 1 97.31 152 ILE B N 1
ATOM 3342 C CA . ILE B 1 152 ? -11.297 -1.798 -4.324 1 97.31 152 ILE B CA 1
ATOM 3343 C C . ILE B 1 152 ? -9.805 -1.771 -4.633 1 97.31 152 ILE B C 1
ATOM 3345 O O . ILE B 1 152 ? -9.156 -0.727 -4.516 1 97.31 152 ILE B O 1
ATOM 3349 N N . LEU B 1 153 ? -9.242 -2.922 -4.93 1 98.38 153 LEU B N 1
ATOM 3350 C CA . LEU B 1 153 ? -7.871 -3.021 -5.414 1 98.38 153 LEU B CA 1
ATOM 3351 C C . LEU B 1 153 ? -7.832 -3.006 -6.941 1 98.38 153 LEU B C 1
ATOM 3353 O O . LEU B 1 153 ? -8.18 -3.996 -7.586 1 98.38 153 LEU B O 1
ATOM 3357 N N . ALA B 1 154 ? -7.344 -1.924 -7.504 1 97.25 154 ALA B N 1
ATOM 3358 C CA . ALA B 1 154 ? -7.547 -1.696 -8.93 1 97.25 154 ALA B CA 1
ATOM 3359 C C . ALA B 1 154 ? -6.219 -1.439 -9.641 1 97.25 154 ALA B C 1
ATOM 3361 O O . ALA B 1 154 ? -5.406 -0.64 -9.172 1 97.25 154 ALA B O 1
ATOM 3362 N N . TYR B 1 155 ? -6.016 -2.135 -10.711 1 97 155 TYR B N 1
ATOM 3363 C CA . TYR B 1 155 ? -4.887 -1.954 -11.617 1 97 155 TYR B CA 1
ATOM 3364 C C . TYR B 1 155 ? -5.359 -1.861 -13.062 1 97 155 TYR B C 1
ATOM 3366 O O . TYR B 1 155 ? -5.965 -2.797 -13.586 1 97 155 TYR B O 1
ATOM 3374 N N . PHE B 1 156 ? -5.098 -0.776 -13.727 1 92.94 156 PHE B N 1
ATOM 3375 C CA . PHE B 1 156 ? -5.605 -0.546 -15.07 1 92.94 156 PHE B CA 1
ATOM 3376 C C . PHE B 1 156 ? -4.652 0.34 -15.867 1 92.94 156 PHE B C 1
ATOM 3378 O O . PHE B 1 156 ? -3.91 1.137 -15.281 1 92.94 156 PHE B O 1
ATOM 3385 N N . SER B 1 157 ? -4.641 0.103 -17.141 1 88.69 157 SER B N 1
ATOM 3386 C CA . SER B 1 157 ? -3.896 0.977 -18.047 1 88.69 157 SER B CA 1
ATOM 3387 C C . SER B 1 157 ? -4.719 2.199 -18.438 1 88.69 157 SER B C 1
ATOM 3389 O O . SER B 1 157 ? -5.922 2.254 -18.172 1 88.69 157 SER B O 1
ATOM 3391 N N . ARG B 1 158 ? -4.02 3.072 -19.078 1 86.25 158 ARG B N 1
ATOM 3392 C CA . ARG B 1 158 ? -4.664 4.301 -19.531 1 86.25 158 ARG B CA 1
ATOM 3393 C C . ARG B 1 158 ? -5.832 3.998 -20.469 1 86.25 158 ARG B C 1
ATOM 3395 O O . ARG B 1 158 ? -6.852 4.691 -20.438 1 86.25 158 ARG B O 1
ATOM 3402 N N . SER B 1 159 ? -5.691 3.008 -21.234 1 86.5 159 SER B N 1
ATOM 3403 C CA . SER B 1 159 ? -6.699 2.668 -22.234 1 86.5 159 SER B CA 1
ATOM 3404 C C . SER B 1 159 ? -7.957 2.109 -21.578 1 86.5 159 SER B C 1
ATOM 3406 O O . SER B 1 159 ? -9.016 2.043 -22.219 1 86.5 159 SER B O 1
ATOM 3408 N N . ARG B 1 160 ? -7.875 1.74 -20.312 1 90.31 160 ARG B N 1
ATOM 3409 C CA . ARG B 1 160 ? -9.008 1.112 -19.641 1 90.31 160 ARG B CA 1
ATOM 3410 C C . ARG B 1 160 ? -9.68 2.082 -18.672 1 90.31 160 ARG B C 1
ATOM 3412 O O . ARG B 1 160 ? -10.594 1.701 -17.938 1 90.31 160 ARG B O 1
ATOM 3419 N N . LEU B 1 161 ? -9.25 3.24 -18.688 1 87.88 161 LEU B N 1
ATOM 3420 C CA . LEU B 1 161 ? -9.688 4.234 -17.703 1 87.88 161 LEU B CA 1
ATOM 3421 C C . LEU B 1 161 ? -11.195 4.438 -17.781 1 87.88 161 LEU B C 1
ATOM 3423 O O . LEU B 1 161 ? -11.859 4.547 -16.75 1 87.88 161 LEU B O 1
ATOM 3427 N N . LEU B 1 162 ? -11.711 4.535 -18.922 1 87.12 162 LEU B N 1
ATOM 3428 C CA . LEU B 1 162 ? -13.148 4.77 -19.078 1 87.12 162 LEU B CA 1
ATOM 3429 C C . LEU B 1 162 ? -13.953 3.588 -18.547 1 87.12 162 LEU B C 1
ATOM 3431 O O . LEU B 1 162 ? -15 3.775 -17.938 1 87.12 162 LEU B O 1
ATOM 3435 N N . SER B 1 163 ? -13.484 2.393 -18.828 1 91.69 163 SER B N 1
ATOM 3436 C CA . SER B 1 163 ? -14.156 1.204 -18.312 1 91.69 163 SER B CA 1
ATOM 3437 C C . SER B 1 163 ? -14.172 1.196 -16.781 1 91.69 163 SER B C 1
ATOM 3439 O O . SER B 1 163 ? -15.18 0.846 -16.172 1 91.69 163 SER B O 1
ATOM 3441 N N . VAL B 1 164 ? -13.078 1.542 -16.234 1 91.88 164 VAL B N 1
ATOM 3442 C CA . VAL B 1 164 ? -12.969 1.566 -14.781 1 91.88 164 VAL B CA 1
ATOM 3443 C C . VAL B 1 164 ? -13.883 2.648 -14.211 1 91.88 164 VAL B C 1
ATOM 3445 O O . VAL B 1 164 ? -14.539 2.441 -13.195 1 91.88 164 VAL B O 1
ATOM 3448 N N . LYS B 1 165 ? -13.914 3.826 -14.867 1 90.94 165 LYS B N 1
ATOM 3449 C CA . LYS B 1 165 ? -14.828 4.887 -14.453 1 90.94 165 LYS B CA 1
ATOM 3450 C C . LYS B 1 165 ? -16.266 4.398 -14.445 1 90.94 165 LYS B C 1
ATOM 3452 O O . LYS B 1 165 ? -17.016 4.684 -13.516 1 90.94 165 LYS B O 1
ATOM 3457 N N . ASN B 1 166 ? -16.609 3.734 -15.5 1 92.62 166 ASN B N 1
ATOM 3458 C CA . ASN B 1 166 ? -17.969 3.203 -15.594 1 92.62 166 ASN B CA 1
ATOM 3459 C C . ASN B 1 166 ? -18.281 2.248 -14.445 1 92.62 166 ASN B C 1
ATOM 3461 O O . ASN B 1 166 ? -19.391 2.275 -13.898 1 92.62 166 ASN B O 1
ATOM 3465 N N . PHE B 1 167 ? -17.391 1.405 -14.109 1 95.19 167 PHE B N 1
ATOM 3466 C CA . PHE B 1 167 ? -17.547 0.489 -12.984 1 95.19 167 PHE B CA 1
ATOM 3467 C C . PHE B 1 167 ? -17.766 1.258 -11.688 1 95.19 167 PHE B C 1
ATOM 3469 O O . PHE B 1 167 ? -18.734 0.992 -10.961 1 95.19 167 PHE B O 1
ATOM 3476 N N . LEU B 1 168 ? -16.906 2.205 -11.484 1 92.88 168 LEU B N 1
ATOM 3477 C CA . LEU B 1 168 ? -16.984 2.986 -10.258 1 92.88 168 LEU B CA 1
ATOM 3478 C C . LEU B 1 168 ? -18.312 3.746 -10.188 1 92.88 168 LEU B C 1
ATOM 3480 O O . LEU B 1 168 ? -18.906 3.861 -9.117 1 92.88 168 LEU B O 1
ATOM 3484 N N . ASP B 1 169 ? -18.734 4.254 -11.305 1 91.94 169 ASP B N 1
ATOM 3485 C CA . ASP B 1 169 ? -19.984 4.996 -11.383 1 91.94 169 ASP B CA 1
ATOM 3486 C C . ASP B 1 169 ? -21.172 4.098 -11.07 1 91.94 169 ASP B C 1
ATOM 3488 O O . ASP B 1 169 ? -22.234 4.582 -10.641 1 91.94 169 ASP B O 1
ATOM 3492 N N . SER B 1 170 ? -20.984 2.898 -11.312 1 93.75 170 SER B N 1
ATOM 3493 C CA . SER B 1 170 ? -22.094 1.966 -11.125 1 93.75 170 SER B CA 1
ATOM 3494 C C . SER B 1 170 ? -22.219 1.55 -9.664 1 93.75 170 SER B C 1
ATOM 3496 O O . SER B 1 170 ? -23.219 0.937 -9.273 1 93.75 170 SER B O 1
ATOM 3498 N N . LEU B 1 171 ? -21.219 1.916 -8.906 1 92.25 171 LEU B N 1
ATOM 3499 C CA . LEU B 1 171 ? -21.25 1.539 -7.5 1 92.25 171 LEU B CA 1
ATOM 3500 C C . LEU B 1 171 ? -22.125 2.488 -6.699 1 92.25 171 LEU B C 1
ATOM 3502 O O . LEU B 1 171 ? -22.031 3.709 -6.844 1 92.25 171 LEU B O 1
ATOM 3506 N N . ASN B 1 172 ? -23.078 2.062 -5.969 1 85.19 172 ASN B N 1
ATOM 3507 C CA . ASN B 1 172 ? -24 2.842 -5.148 1 85.19 172 ASN B CA 1
ATOM 3508 C C . ASN B 1 172 ? -23.531 2.916 -3.697 1 85.19 172 ASN B C 1
ATOM 3510 O O . ASN B 1 172 ? -24.344 2.885 -2.775 1 85.19 172 ASN B O 1
ATOM 3514 N N . ALA B 1 173 ? -22.281 2.873 -3.467 1 84.69 173 ALA B N 1
ATOM 3515 C CA . ALA B 1 173 ? -21.719 2.912 -2.113 1 84.69 173 ALA B CA 1
ATOM 3516 C C . ALA B 1 173 ? -20.375 3.629 -2.09 1 84.69 173 ALA B C 1
ATOM 3518 O O . ALA B 1 173 ? -19.719 3.756 -3.123 1 84.69 173 ALA B O 1
ATOM 3519 N N . ASP B 1 174 ? -20.062 4.109 -0.884 1 86.06 174 ASP B N 1
ATOM 3520 C CA . ASP B 1 174 ? -18.719 4.68 -0.697 1 86.06 174 ASP B CA 1
ATOM 3521 C C . ASP B 1 174 ? -17.641 3.604 -0.811 1 86.06 174 ASP B C 1
ATOM 3523 O O . ASP B 1 174 ? -17.859 2.459 -0.408 1 86.06 174 ASP B O 1
ATOM 3527 N N . TYR B 1 175 ? -16.641 3.955 -1.438 1 91.56 175 TYR B N 1
ATOM 3528 C CA . TYR B 1 175 ? -15.539 3.01 -1.627 1 91.56 175 TYR B CA 1
ATOM 3529 C C . TYR B 1 175 ? -14.195 3.697 -1.467 1 91.56 175 TYR B C 1
ATOM 3531 O O . TYR B 1 175 ? -14.102 4.926 -1.535 1 91.56 175 TYR B O 1
ATOM 3539 N N . LYS B 1 176 ? -13.25 2.932 -1.107 1 93.12 176 LYS B N 1
ATOM 3540 C CA . LYS B 1 176 ? -11.844 3.32 -1.173 1 93.12 176 LYS B CA 1
ATOM 3541 C C . LYS B 1 176 ? -11.102 2.512 -2.23 1 93.12 176 LYS B C 1
ATOM 3543 O O . LYS B 1 176 ? -11.375 1.325 -2.42 1 93.12 176 LYS B O 1
ATOM 3548 N N . ILE B 1 177 ? -10.211 3.15 -2.959 1 95.31 177 ILE B N 1
ATOM 3549 C CA . ILE B 1 177 ? -9.414 2.49 -3.984 1 95.31 177 ILE B CA 1
ATOM 3550 C C . ILE B 1 177 ? -7.961 2.395 -3.521 1 95.31 177 ILE B C 1
ATOM 3552 O O . ILE B 1 177 ? -7.422 3.34 -2.939 1 95.31 177 ILE B O 1
ATOM 3556 N N . ARG B 1 178 ? -7.414 1.23 -3.725 1 98.12 178 ARG B N 1
ATOM 3557 C CA . ARG B 1 178 ? -5.988 1.017 -3.486 1 98.12 178 ARG B CA 1
ATOM 3558 C C . ARG B 1 178 ? -5.328 0.357 -4.691 1 98.12 178 ARG B C 1
ATOM 3560 O O . ARG B 1 178 ? -5.961 -0.424 -5.406 1 98.12 178 ARG B O 1
ATOM 3567 N N . SER B 1 179 ? -4.152 0.664 -4.961 1 98.31 179 SER B N 1
ATOM 3568 C CA . SER B 1 179 ? -3.146 -0.019 -5.77 1 98.31 179 SER B CA 1
ATOM 3569 C C . SER B 1 179 ? -1.864 -0.253 -4.977 1 98.31 179 SER B C 1
ATOM 3571 O O . SER B 1 179 ? -0.996 0.62 -4.918 1 98.31 179 SER B O 1
ATOM 3573 N N . LEU B 1 180 ? -1.697 -1.499 -4.48 1 98.69 180 LEU B N 1
ATOM 3574 C CA . LEU B 1 180 ? -0.702 -1.723 -3.438 1 98.69 180 LEU B CA 1
ATOM 3575 C C . LEU B 1 180 ? 0.592 -2.271 -4.031 1 98.69 180 LEU B C 1
ATOM 3577 O O . LEU B 1 180 ? 1.662 -2.125 -3.436 1 98.69 180 LEU B O 1
ATOM 3581 N N . GLY B 1 181 ? 0.603 -3.033 -5.074 1 97.88 181 GLY B N 1
ATOM 3582 C CA . GLY B 1 181 ? 1.841 -3.26 -5.805 1 97.88 181 GLY B CA 1
ATOM 3583 C C . GLY B 1 181 ? 2.338 -4.688 -5.707 1 97.88 181 GLY B C 1
ATOM 3584 O O . GLY B 1 181 ? 3.428 -5.008 -6.188 1 97.88 181 GLY B O 1
ATOM 3585 N N . SER B 1 182 ? 1.562 -5.566 -5.105 1 98.38 182 SER B N 1
ATOM 3586 C CA . SER B 1 182 ? 1.842 -7 -5.059 1 98.38 182 SER B CA 1
ATOM 3587 C C . SER B 1 182 ? 0.597 -7.816 -5.383 1 98.38 182 SER B C 1
ATOM 3589 O O . SER B 1 182 ? -0.283 -7.98 -4.535 1 98.38 182 SER B O 1
ATOM 3591 N N . ALA B 1 183 ? 0.611 -8.391 -6.578 1 98.38 183 ALA B N 1
ATOM 3592 C CA . ALA B 1 183 ? -0.583 -9.07 -7.07 1 98.38 183 ALA B CA 1
ATOM 3593 C C . ALA B 1 183 ? -0.982 -10.219 -6.148 1 98.38 183 ALA B C 1
ATOM 3595 O O . ALA B 1 183 ? -2.162 -10.383 -5.828 1 98.38 183 ALA B O 1
ATOM 3596 N N . SER B 1 184 ? -0.008 -10.992 -5.734 1 98.62 184 SER B N 1
ATOM 3597 C CA . SER B 1 184 ? -0.286 -12.141 -4.875 1 98.62 184 SER B CA 1
ATOM 3598 C C . SER B 1 184 ? -0.939 -11.711 -3.568 1 98.62 184 SER B C 1
ATOM 3600 O O . SER B 1 184 ? -2.004 -12.219 -3.203 1 98.62 184 SER B O 1
ATOM 3602 N N . LEU B 1 185 ? -0.385 -10.727 -2.938 1 98.81 185 LEU B N 1
ATOM 3603 C CA . LEU B 1 185 ? -0.914 -10.258 -1.66 1 98.81 185 LEU B CA 1
ATOM 3604 C C . LEU B 1 185 ? -2.254 -9.555 -1.85 1 98.81 185 LEU B C 1
ATOM 3606 O O . LEU B 1 185 ? -3.135 -9.648 -0.992 1 98.81 185 LEU B O 1
ATOM 3610 N N . ASP B 1 186 ? -2.391 -8.82 -2.914 1 98.81 186 ASP B N 1
ATOM 3611 C CA . ASP B 1 186 ? -3.662 -8.164 -3.205 1 98.81 186 ASP B CA 1
ATOM 3612 C C . ASP B 1 186 ? -4.793 -9.18 -3.305 1 98.81 186 ASP B C 1
ATOM 3614 O O . ASP B 1 186 ? -5.863 -8.992 -2.721 1 98.81 186 ASP B O 1
ATOM 3618 N N . MET B 1 187 ? -4.535 -10.258 -4.02 1 98.56 187 MET B N 1
ATOM 3619 C CA . MET B 1 187 ? -5.547 -11.297 -4.156 1 98.56 187 MET B CA 1
ATOM 3620 C C . MET B 1 187 ? -5.875 -11.914 -2.801 1 98.56 187 MET B C 1
ATOM 3622 O O . MET B 1 187 ? -7.043 -12.188 -2.506 1 98.56 187 MET B O 1
ATOM 3626 N N . ILE B 1 188 ? -4.855 -12.109 -1.991 1 98 188 ILE B N 1
ATOM 3627 C CA . ILE B 1 188 ? -5.043 -12.703 -0.673 1 98 188 ILE B CA 1
ATOM 3628 C C . ILE B 1 188 ? -5.953 -11.812 0.169 1 98 188 ILE B C 1
ATOM 3630 O O . ILE B 1 188 ? -6.789 -12.305 0.93 1 98 188 ILE B O 1
ATOM 3634 N N . LEU B 1 189 ? -5.828 -10.5 0.066 1 97.38 189 LEU B N 1
ATOM 3635 C CA . LEU B 1 189 ? -6.691 -9.578 0.801 1 97.38 189 LEU B CA 1
ATOM 3636 C C . LEU B 1 189 ? -8.156 -9.844 0.482 1 97.38 189 LEU B C 1
ATOM 3638 O O . LEU B 1 189 ? -9 -9.859 1.383 1 97.38 189 LEU B O 1
ATOM 3642 N N . VAL B 1 190 ? -8.445 -10.07 -0.739 1 97.19 190 VAL B N 1
ATOM 3643 C CA . VAL B 1 190 ? -9.82 -10.289 -1.164 1 97.19 190 VAL B CA 1
ATOM 3644 C C . VAL B 1 190 ? -10.328 -11.625 -0.624 1 97.19 190 VAL B C 1
ATOM 3646 O O . VAL B 1 190 ? -11.406 -11.695 -0.032 1 97.19 190 VAL B O 1
ATOM 3649 N N . CYS B 1 191 ? -9.531 -12.648 -0.804 1 95.81 191 CYS B N 1
ATOM 3650 C CA . CYS B 1 191 ? -10 -13.992 -0.479 1 95.81 191 CYS B CA 1
ATOM 3651 C C . CYS B 1 191 ? -10.055 -14.195 1.029 1 95.81 191 CYS B C 1
ATOM 3653 O O . CYS B 1 191 ? -10.703 -15.133 1.508 1 95.81 191 CYS B O 1
ATOM 3655 N N . THR B 1 192 ? -9.391 -13.336 1.775 1 95.5 192 THR B N 1
ATOM 3656 C CA . THR B 1 192 ? -9.461 -13.43 3.229 1 95.5 192 THR B CA 1
ATOM 3657 C C . THR B 1 192 ? -10.453 -12.414 3.789 1 95.5 192 THR B C 1
ATOM 3659 O O . THR B 1 192 ? -10.484 -12.18 5 1 95.5 192 THR B O 1
ATOM 3662 N N . GLY B 1 193 ? -11.164 -11.75 2.961 1 94.88 193 GLY B N 1
ATOM 3663 C CA . GLY B 1 193 ? -12.242 -10.875 3.377 1 94.88 193 GLY B CA 1
ATOM 3664 C C . GLY B 1 193 ? -11.766 -9.5 3.797 1 94.88 193 GLY B C 1
ATOM 3665 O O . GLY B 1 193 ? -12.492 -8.766 4.484 1 94.88 193 GLY B O 1
ATOM 3666 N N . LYS B 1 194 ? -10.609 -9.125 3.42 1 95.12 194 LYS B N 1
ATOM 3667 C CA . LYS B 1 194 ? -10.031 -7.852 3.842 1 95.12 194 LYS B CA 1
ATOM 3668 C C . LYS B 1 194 ? -10.164 -6.797 2.748 1 95.12 194 LYS B C 1
ATOM 3670 O O . LYS B 1 194 ? -9.93 -5.609 2.99 1 95.12 194 LYS B O 1
ATOM 3675 N N . ALA B 1 195 ? -10.523 -7.137 1.547 1 96.94 195 ALA B N 1
ATOM 3676 C CA . ALA B 1 195 ? -10.875 -6.266 0.431 1 96.94 195 ALA B CA 1
ATOM 3677 C C . ALA B 1 195 ? -12.07 -6.82 -0.338 1 96.94 195 ALA B C 1
ATOM 3679 O O . ALA B 1 195 ? -12.406 -8 -0.211 1 96.94 195 ALA B O 1
ATOM 3680 N N . SER B 1 196 ? -12.703 -5.984 -1.131 1 96.94 196 SER B N 1
ATOM 3681 C CA . SER B 1 196 ? -13.969 -6.359 -1.753 1 96.94 196 SER B CA 1
ATOM 3682 C C . SER B 1 196 ? -13.758 -6.945 -3.145 1 96.94 196 SER B C 1
ATOM 3684 O O . SER B 1 196 ? -14.492 -7.832 -3.572 1 96.94 196 SER B O 1
ATOM 3686 N N . ILE B 1 197 ? -12.812 -6.367 -3.812 1 97.56 197 ILE B N 1
ATOM 3687 C CA . ILE B 1 197 ? -12.586 -6.805 -5.188 1 97.56 197 ILE B CA 1
ATOM 3688 C C . ILE B 1 197 ? -11.172 -6.438 -5.617 1 97.56 197 ILE B C 1
ATOM 3690 O O . ILE B 1 197 ? -10.633 -5.414 -5.184 1 97.56 197 ILE B O 1
ATOM 3694 N N . TYR B 1 198 ? -10.562 -7.289 -6.379 1 98.5 198 TYR B N 1
ATOM 3695 C CA . TYR B 1 198 ? -9.305 -7.062 -7.082 1 98.5 198 TYR B CA 1
ATOM 3696 C C . TYR B 1 198 ? -9.477 -7.234 -8.586 1 98.5 198 TYR B C 1
ATOM 3698 O O . TYR B 1 198 ? -10.102 -8.195 -9.039 1 98.5 198 TYR B O 1
ATOM 3706 N N . PHE B 1 199 ? -8.922 -6.254 -9.32 1 98.62 199 PHE B N 1
ATOM 3707 C CA . PHE B 1 199 ? -8.844 -6.504 -10.758 1 98.62 199 PHE B CA 1
ATOM 3708 C C . PHE B 1 199 ? -7.594 -5.867 -11.352 1 98.62 199 PHE B C 1
ATOM 3710 O O . PHE B 1 199 ? -7.164 -4.801 -10.906 1 98.62 199 PHE B O 1
ATOM 3717 N N . ASP B 1 200 ? -7.027 -6.57 -12.188 1 98.31 200 ASP B N 1
ATOM 3718 C CA . ASP B 1 200 ? -5.891 -6.109 -12.977 1 98.31 200 ASP B CA 1
ATOM 3719 C C . ASP B 1 200 ? -6.148 -6.297 -14.469 1 98.31 200 ASP B C 1
ATOM 3721 O O . ASP B 1 200 ? -6.16 -7.426 -14.969 1 98.31 200 ASP B O 1
ATOM 3725 N N . VAL B 1 201 ? -6.328 -5.156 -15.148 1 96.56 201 VAL B N 1
ATOM 3726 C CA . VAL B 1 201 ? -6.695 -5.199 -16.562 1 96.56 201 VAL B CA 1
ATOM 3727 C C . VAL B 1 201 ? -5.645 -4.465 -17.391 1 96.56 201 VAL B C 1
ATOM 3729 O O . VAL B 1 201 ? -5.965 -3.865 -18.422 1 96.56 201 VAL B O 1
ATOM 3732 N N . ARG B 1 202 ? -4.426 -4.512 -16.906 1 94.38 202 ARG B N 1
ATOM 3733 C CA . ARG B 1 202 ? -3.32 -3.857 -17.594 1 94.38 202 ARG B CA 1
ATOM 3734 C C . ARG B 1 202 ? -2.754 -4.754 -18.688 1 94.38 202 ARG B C 1
ATOM 3736 O O . ARG B 1 202 ? -2.059 -4.277 -19.594 1 94.38 202 ARG B O 1
ATOM 3743 N N . GLY B 1 203 ? -2.93 -6.023 -18.531 1 92.88 203 GLY B N 1
ATOM 3744 C CA . GLY B 1 203 ? -2.377 -6.984 -19.469 1 92.88 203 GLY B CA 1
ATOM 3745 C C . GLY B 1 203 ? -0.902 -7.254 -19.25 1 92.88 203 GLY B C 1
ATOM 3746 O O . GLY B 1 203 ? -0.184 -7.613 -20.188 1 92.88 203 GLY B O 1
ATOM 3747 N N . LYS B 1 204 ? -0.446 -7.082 -18.047 1 91.62 204 LYS B N 1
ATOM 3748 C CA . LYS B 1 204 ? 0.983 -7.207 -17.781 1 91.62 204 LYS B CA 1
ATOM 3749 C C . LYS B 1 204 ? 1.256 -8.297 -16.75 1 91.62 204 LYS B C 1
ATOM 3751 O O . LYS B 1 204 ? 2.41 -8.664 -16.516 1 91.62 204 LYS B O 1
ATOM 3756 N N . LEU B 1 205 ? 0.207 -8.844 -16.156 1 95.25 205 LEU B N 1
ATOM 3757 C CA . LEU B 1 205 ? 0.383 -9.891 -15.156 1 95.25 205 LEU B CA 1
ATOM 3758 C C . LEU B 1 205 ? 0.905 -11.172 -15.797 1 95.25 205 LEU B C 1
ATOM 3760 O O . LEU B 1 205 ? 0.591 -11.469 -16.953 1 95.25 205 LEU B O 1
ATOM 3764 N N . ARG B 1 206 ? 1.7 -11.93 -15.086 1 96.75 206 ARG B N 1
ATOM 3765 C CA . ARG B 1 206 ? 2.184 -13.242 -15.492 1 96.75 206 ARG B CA 1
ATOM 3766 C C . ARG B 1 206 ? 1.661 -14.328 -14.562 1 96.75 206 ARG B C 1
ATOM 3768 O O . ARG B 1 206 ? 1.252 -14.047 -13.43 1 96.75 206 ARG B O 1
ATOM 3775 N N . ASN B 1 207 ? 1.715 -15.484 -15.102 1 98.38 207 ASN B N 1
ATOM 3776 C CA . ASN B 1 207 ? 1.235 -16.609 -14.297 1 98.38 207 ASN B CA 1
ATOM 3777 C C . ASN B 1 207 ? 2.01 -16.734 -12.992 1 98.38 207 ASN B C 1
ATOM 3779 O O . ASN B 1 207 ? 1.437 -17.078 -11.953 1 98.38 207 ASN B O 1
ATOM 3783 N N . VAL B 1 208 ? 3.277 -16.344 -12.914 1 98.19 208 VAL B N 1
ATOM 3784 C CA . VAL B 1 208 ? 4.113 -16.469 -11.727 1 98.19 208 VAL B CA 1
ATOM 3785 C C . VAL B 1 208 ? 3.617 -15.5 -10.656 1 98.19 208 VAL B C 1
ATOM 3787 O O . VAL B 1 208 ? 3.785 -15.75 -9.453 1 98.19 208 VAL B O 1
ATOM 3790 N N . ASP B 1 209 ? 2.92 -14.477 -11.047 1 97.56 209 ASP B N 1
ATOM 3791 C CA . ASP B 1 209 ? 2.473 -13.438 -10.125 1 97.56 209 ASP B CA 1
ATOM 3792 C C . ASP B 1 209 ? 1.247 -13.883 -9.336 1 97.56 209 ASP B C 1
ATOM 3794 O O . ASP B 1 209 ? 0.987 -13.383 -8.242 1 97.56 209 ASP B O 1
ATOM 3798 N N . VAL B 1 210 ? 0.493 -14.875 -9.898 1 98.56 210 VAL B N 1
ATOM 3799 C CA . VAL B 1 210 ? -0.833 -15.055 -9.32 1 98.56 210 VAL B CA 1
ATOM 3800 C C . VAL B 1 210 ? -1.111 -16.547 -9.117 1 98.56 210 VAL B C 1
ATOM 3802 O O . VAL B 1 210 ? -2.152 -16.922 -8.57 1 98.56 210 VAL B O 1
ATOM 3805 N N . ALA B 1 211 ? -0.222 -17.469 -9.523 1 98.81 211 ALA B N 1
ATOM 3806 C CA . ALA B 1 211 ? -0.487 -18.906 -9.484 1 98.81 211 ALA B CA 1
ATOM 3807 C C . ALA B 1 211 ? -0.82 -19.359 -8.062 1 98.81 211 ALA B C 1
ATOM 3809 O O . ALA B 1 211 ? -1.862 -19.969 -7.836 1 98.81 211 ALA B O 1
ATOM 3810 N N . ALA B 1 212 ? 0.018 -19.016 -7.125 1 98.88 212 ALA B N 1
ATOM 3811 C CA . ALA B 1 212 ? -0.177 -19.469 -5.754 1 98.88 212 ALA B CA 1
ATOM 3812 C C . ALA B 1 212 ? -1.444 -18.875 -5.148 1 98.88 212 ALA B C 1
ATOM 3814 O O . ALA B 1 212 ? -2.277 -19.594 -4.598 1 98.88 212 ALA B O 1
ATOM 3815 N N . SER B 1 213 ? -1.636 -17.594 -5.281 1 98.88 213 SER B N 1
ATOM 3816 C CA . SER B 1 213 ? -2.783 -16.922 -4.672 1 98.88 213 SER B CA 1
ATOM 3817 C C . SER B 1 213 ? -4.09 -17.375 -5.324 1 98.88 213 SER B C 1
ATOM 3819 O O . SER B 1 213 ? -5.125 -17.438 -4.66 1 98.88 213 SER B O 1
ATOM 3821 N N . SER B 1 214 ? -4.062 -17.609 -6.629 1 98.81 214 SER B N 1
ATOM 3822 C CA . SER B 1 214 ? -5.258 -18.078 -7.316 1 98.81 214 SER B CA 1
ATOM 3823 C C . SER B 1 214 ? -5.746 -19.406 -6.73 1 98.81 214 SER B C 1
ATOM 3825 O O . SER B 1 214 ? -6.945 -19.594 -6.508 1 98.81 214 SER B O 1
ATOM 3827 N N . ASN B 1 215 ? -4.855 -20.297 -6.512 1 98.81 215 ASN B N 1
ATOM 3828 C CA . ASN B 1 215 ? -5.223 -21.609 -6 1 98.81 215 ASN B CA 1
ATOM 3829 C C . ASN B 1 215 ? -5.535 -21.578 -4.508 1 98.81 215 ASN B C 1
ATOM 3831 O O . ASN B 1 215 ? -6.379 -22.328 -4.023 1 98.81 215 ASN B O 1
ATOM 3835 N N . PHE B 1 216 ? -4.859 -20.688 -3.76 1 98.75 216 PHE B N 1
ATOM 3836 C CA . PHE B 1 216 ? -5.25 -20.406 -2.385 1 98.75 216 PHE B CA 1
ATOM 3837 C C . PHE B 1 216 ? -6.703 -19.953 -2.318 1 98.75 216 PHE B C 1
ATOM 3839 O O . PHE B 1 216 ? -7.488 -20.484 -1.527 1 98.75 216 PHE B O 1
ATOM 3846 N N . CYS B 1 217 ? -7.094 -19 -3.131 1 98.19 217 CYS B N 1
ATOM 3847 C CA . CYS B 1 217 ? -8.438 -18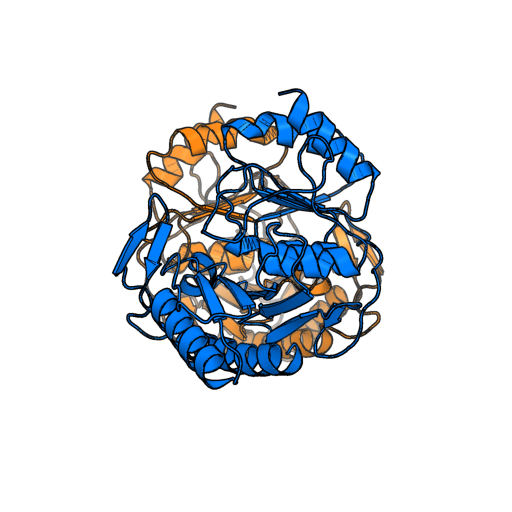.438 -3.176 1 98.19 217 CYS B CA 1
ATOM 3848 C C . CYS B 1 217 ? -9.461 -19.484 -3.613 1 98.19 217 CYS B C 1
ATOM 3850 O O . CYS B 1 217 ? -10.57 -19.516 -3.092 1 98.19 217 CYS B O 1
ATOM 3852 N N . LYS B 1 218 ? -9.047 -20.328 -4.539 1 97.62 218 LYS B N 1
ATOM 3853 C CA . LYS B 1 218 ? -9.93 -21.375 -5.047 1 97.62 218 LYS B CA 1
ATOM 3854 C C . LYS B 1 218 ? -10.414 -22.266 -3.916 1 97.62 218 LYS B C 1
ATOM 3856 O O . LYS B 1 218 ? -11.578 -22.688 -3.9 1 97.62 218 LYS B O 1
ATOM 3861 N N . ARG B 1 219 ? -9.562 -22.578 -2.926 1 97.88 219 ARG B N 1
ATOM 3862 C CA . ARG B 1 219 ? -9.93 -23.422 -1.794 1 97.88 219 ARG B CA 1
ATOM 3863 C C . ARG B 1 219 ? -10.961 -22.734 -0.911 1 97.88 219 ARG B C 1
ATOM 3865 O O . ARG B 1 219 ? -11.633 -23.391 -0.108 1 97.88 219 ARG B O 1
ATOM 3872 N N . LEU B 1 220 ? -11.094 -21.469 -1.076 1 97 220 LEU B N 1
ATOM 3873 C CA . LEU B 1 220 ? -12.062 -20.703 -0.298 1 97 220 LEU B CA 1
ATOM 3874 C C . LEU B 1 220 ? -13.312 -20.406 -1.121 1 97 220 LEU B C 1
ATOM 3876 O O . LEU B 1 220 ? -14.172 -19.625 -0.696 1 97 220 LEU B O 1
ATOM 3880 N N . GLY B 1 221 ? -13.352 -20.922 -2.273 1 95.5 221 GLY B N 1
ATOM 3881 C CA . GLY B 1 221 ? -14.523 -20.766 -3.131 1 95.5 221 GLY B CA 1
ATOM 3882 C C . GLY B 1 221 ? -14.508 -19.469 -3.928 1 95.5 221 GLY B C 1
ATOM 3883 O O . GLY B 1 221 ? -15.531 -19.094 -4.504 1 95.5 221 GLY B O 1
ATOM 3884 N N . ILE B 1 222 ? -13.453 -18.812 -3.934 1 96.94 222 ILE B N 1
ATOM 3885 C CA . ILE B 1 222 ? -13.312 -17.562 -4.672 1 96.94 222 ILE B CA 1
ATOM 3886 C C . ILE B 1 222 ? -12.367 -17.766 -5.852 1 96.94 222 ILE B C 1
ATOM 3888 O O . ILE B 1 222 ? -11.141 -17.781 -5.684 1 96.94 222 ILE B O 1
ATOM 3892 N N . ILE B 1 223 ? -12.859 -17.875 -7.055 1 97.62 223 ILE B N 1
ATOM 3893 C CA . ILE B 1 223 ? -12.078 -18.281 -8.211 1 97.62 223 ILE B CA 1
ATOM 3894 C C . ILE B 1 223 ? -11.859 -17.078 -9.141 1 97.62 223 ILE B C 1
ATOM 3896 O O . ILE B 1 223 ? -12.812 -16.391 -9.5 1 97.62 223 ILE B O 1
ATOM 3900 N N . PRO B 1 224 ? -10.617 -16.828 -9.477 1 98.44 224 PRO B N 1
ATOM 3901 C CA . PRO B 1 224 ? -10.344 -15.719 -10.398 1 98.44 224 PRO B CA 1
ATOM 3902 C C . PRO B 1 224 ? -10.977 -15.922 -11.773 1 98.44 224 PRO B C 1
ATOM 3904 O O . PRO B 1 224 ? -11.008 -17.047 -12.281 1 98.44 224 PRO B O 1
ATOM 3907 N N . ARG B 1 225 ? -11.375 -14.812 -12.32 1 98.31 225 ARG B N 1
ATOM 3908 C CA . ARG B 1 225 ? -12.07 -14.852 -13.602 1 98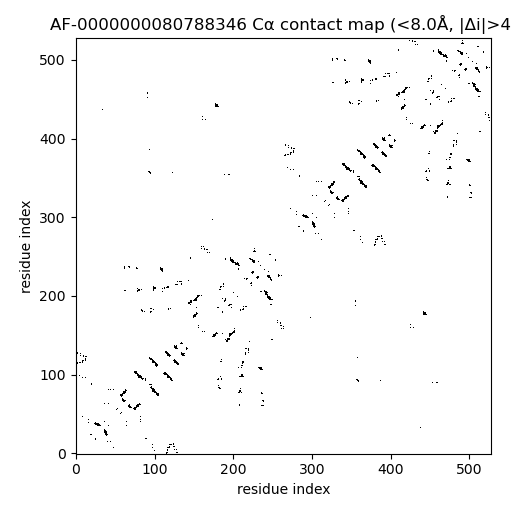.31 225 ARG B CA 1
ATOM 3909 C C . ARG B 1 225 ? -11.578 -13.742 -14.523 1 98.31 225 ARG B C 1
ATOM 3911 O O . ARG B 1 225 ? -10.82 -12.875 -14.102 1 98.31 225 ARG B O 1
ATOM 3918 N N . ASN B 1 226 ? -11.961 -13.914 -15.805 1 97.31 226 ASN B N 1
ATOM 3919 C CA . ASN B 1 226 ? -11.758 -12.828 -16.75 1 97.31 226 ASN B CA 1
ATOM 3920 C C . ASN B 1 226 ? -13.023 -11.992 -16.922 1 97.31 226 ASN B C 1
ATOM 3922 O O . ASN B 1 226 ? -14 -12.172 -16.203 1 97.31 226 ASN B O 1
ATOM 3926 N N . SER B 1 227 ? -12.961 -11.016 -17.844 1 95.56 227 SER B N 1
ATOM 3927 C CA . SER B 1 227 ? -14.062 -10.078 -18.031 1 95.56 227 SER B CA 1
ATOM 3928 C C . SER B 1 227 ? -15.297 -10.773 -18.594 1 95.56 227 SER B C 1
ATOM 3930 O O . SER B 1 227 ? -16.391 -10.211 -18.578 1 95.56 227 SER B O 1
ATOM 3932 N N . ARG B 1 228 ? -15.148 -11.992 -19.078 1 96.44 228 ARG B N 1
ATOM 3933 C CA . ARG B 1 228 ? -16.281 -12.781 -19.547 1 96.44 228 ARG B CA 1
ATOM 3934 C C . ARG B 1 228 ? -16.812 -13.672 -18.438 1 96.44 228 ARG B C 1
ATOM 3936 O O . ARG B 1 228 ? -17.688 -14.523 -18.688 1 96.44 228 ARG B O 1
ATOM 3943 N N . LEU B 1 229 ? -16.266 -13.555 -17.297 1 97.12 229 LEU B N 1
ATOM 3944 C CA . LEU B 1 229 ? -16.656 -14.273 -16.094 1 97.12 229 LEU B CA 1
ATOM 3945 C C . LEU B 1 229 ? -16.297 -15.758 -16.203 1 97.12 229 LEU B C 1
ATOM 3947 O O . LEU B 1 229 ? -16.938 -16.594 -15.578 1 97.12 229 LEU B O 1
ATOM 3951 N N . GLU B 1 230 ? -15.352 -16.016 -17.078 1 97.62 230 GLU B N 1
ATOM 3952 C CA . GLU B 1 230 ? -14.781 -17.359 -17.156 1 97.62 230 GLU B CA 1
ATOM 3953 C C . GLU B 1 230 ? -13.57 -17.484 -16.234 1 97.62 230 GLU B C 1
ATOM 3955 O O . GLU B 1 230 ? -12.812 -16.531 -16.047 1 97.62 230 GLU B O 1
ATOM 3960 N N . GLU B 1 231 ? -13.453 -18.719 -15.688 1 98 231 GLU B N 1
ATOM 3961 C CA . GLU B 1 231 ? -12.242 -18.953 -14.906 1 98 231 GLU B CA 1
ATOM 3962 C C . GLU B 1 231 ? -10.992 -18.703 -15.742 1 98 231 GLU B C 1
ATOM 3964 O O . GLU B 1 231 ? -10.969 -18.984 -16.938 1 98 231 GLU B O 1
ATOM 3969 N N . ILE B 1 232 ? -9.953 -18.188 -15.156 1 97.38 232 ILE B N 1
ATOM 3970 C CA . ILE B 1 232 ? -8.727 -17.938 -15.898 1 97.38 232 ILE B CA 1
ATOM 3971 C C . ILE B 1 232 ? -8.109 -19.266 -16.344 1 97.38 232 ILE B C 1
ATOM 3973 O O . ILE B 1 232 ? -8.195 -20.266 -15.617 1 97.38 232 ILE B O 1
ATOM 3977 N N . ARG B 1 233 ? -7.551 -19.266 -17.5 1 96.19 233 ARG B N 1
ATOM 3978 C CA . ARG B 1 233 ? -6.832 -20.391 -18.078 1 96.19 233 ARG B CA 1
ATOM 3979 C C . ARG B 1 233 ? -5.48 -19.953 -18.641 1 96.19 233 ARG B C 1
ATOM 3981 O O . ARG B 1 233 ? -5.426 -19.203 -19.609 1 96.19 233 ARG B O 1
ATOM 3988 N N . VAL B 1 234 ? -4.492 -20.375 -18.031 1 97.12 234 VAL B N 1
ATOM 3989 C CA . VAL B 1 234 ? -3.133 -20.031 -18.438 1 97.12 234 VAL B CA 1
ATOM 3990 C C . VAL B 1 234 ? -2.215 -21.234 -18.234 1 97.12 234 VAL B C 1
ATOM 3992 O O . VAL B 1 234 ? -2.375 -22 -17.281 1 97.12 234 VAL B O 1
ATOM 3995 N N . GLY B 1 235 ? -1.265 -21.406 -19.172 1 97.25 235 GLY B N 1
ATOM 3996 C CA . GLY B 1 235 ? -0.316 -22.5 -19.062 1 97.25 235 GLY B CA 1
ATOM 3997 C C . GLY B 1 235 ? 0.656 -22.344 -17.906 1 97.25 235 GLY B C 1
ATOM 3998 O O . GLY B 1 235 ? 0.782 -21.25 -17.344 1 97.25 235 GLY B O 1
ATOM 3999 N N . ILE B 1 236 ? 1.359 -23.469 -17.531 1 97.38 236 ILE B N 1
ATOM 4000 C CA . ILE B 1 236 ? 2.232 -23.438 -16.375 1 97.38 236 ILE B CA 1
ATOM 4001 C C . ILE B 1 236 ? 3.621 -23.938 -16.75 1 97.38 236 ILE B C 1
ATOM 4003 O O . ILE B 1 236 ? 4.484 -24.109 -15.883 1 97.38 236 ILE B O 1
ATOM 4007 N N . GLU B 1 237 ? 3.863 -24.203 -18.016 1 95.81 237 GLU B N 1
ATOM 4008 C CA . GLU B 1 237 ? 5.129 -24.812 -18.438 1 95.81 237 GLU B CA 1
ATOM 4009 C C . GLU B 1 237 ? 6.172 -23.734 -18.734 1 95.81 237 GLU B C 1
ATOM 4011 O O . GLU B 1 237 ? 7.348 -24.047 -18.922 1 95.81 237 GLU B O 1
ATOM 4016 N N . LYS B 1 238 ? 5.777 -22.562 -18.859 1 96.44 238 LYS B N 1
ATOM 4017 C CA . LYS B 1 238 ? 6.625 -21.391 -19.031 1 96.44 238 LYS B CA 1
ATOM 4018 C C . LYS B 1 238 ? 5.957 -20.141 -18.453 1 96.44 238 LYS B C 1
ATOM 4020 O O . LYS B 1 238 ? 4.793 -20.188 -18.062 1 96.44 238 LYS B O 1
ATOM 4025 N N . VAL B 1 239 ? 6.73 -19.094 -18.391 1 96.38 239 VAL B N 1
ATOM 4026 C CA . VAL B 1 239 ? 6.145 -17.828 -17.969 1 96.38 239 VAL B CA 1
ATOM 4027 C C . VAL B 1 239 ? 5.199 -17.312 -19.062 1 96.38 239 VAL B C 1
ATOM 4029 O O . VAL B 1 239 ? 5.594 -17.188 -20.219 1 96.38 239 VAL B O 1
ATOM 4032 N N . GLU B 1 240 ? 4.012 -17.094 -18.641 1 96.06 240 GLU B N 1
ATOM 4033 C CA . GLU B 1 240 ? 2.998 -16.625 -19.594 1 96.06 240 GLU B CA 1
ATOM 4034 C C . GLU B 1 240 ? 2.258 -15.406 -19.062 1 96.06 240 GLU B C 1
ATOM 4036 O O . GLU B 1 240 ? 1.965 -15.32 -17.875 1 96.06 240 GLU B O 1
ATOM 4041 N N . GLN B 1 241 ? 1.904 -14.539 -19.969 1 94.94 241 GLN B N 1
ATOM 4042 C CA . GLN B 1 241 ? 1.189 -13.32 -19.609 1 94.94 241 GLN B CA 1
ATOM 4043 C C . GLN B 1 241 ? -0.307 -13.578 -19.469 1 94.94 241 GLN B C 1
ATOM 4045 O O . GLN B 1 241 ? -0.865 -14.43 -20.156 1 94.94 241 GLN B O 1
ATOM 4050 N N . ILE B 1 242 ? -0.91 -12.883 -18.578 1 95.5 242 ILE B N 1
ATOM 4051 C CA . ILE B 1 242 ? -2.35 -12.891 -18.344 1 95.5 242 ILE B CA 1
ATOM 4052 C C . ILE B 1 242 ? -2.941 -11.531 -18.719 1 95.5 242 ILE B C 1
ATOM 4054 O O . ILE B 1 242 ? -2.471 -10.5 -18.234 1 95.5 242 ILE B O 1
ATOM 4058 N N . GLN B 1 243 ? -3.963 -11.547 -19.453 1 92.94 243 GLN B N 1
ATOM 4059 C CA . GLN B 1 243 ? -4.516 -10.305 -19.984 1 92.94 243 GLN B CA 1
ATOM 4060 C C . GLN B 1 243 ? -5.324 -9.562 -18.922 1 92.94 243 GLN B C 1
ATOM 4062 O O . GLN B 1 243 ? -5.246 -8.344 -18.797 1 92.94 243 GLN B O 1
ATOM 4067 N N . GLU B 1 244 ? -6.137 -10.305 -18.266 1 96.19 244 GLU B N 1
ATOM 4068 C CA . GLU B 1 244 ? -6.969 -9.703 -17.234 1 96.19 244 GLU B CA 1
ATOM 4069 C C . GLU B 1 244 ? -7.305 -10.711 -16.141 1 96.19 244 GLU B C 1
ATOM 4071 O O . GLU B 1 244 ? -7.371 -11.922 -16.391 1 96.19 244 GLU B O 1
ATOM 4076 N N . ILE B 1 245 ? -7.457 -10.227 -14.977 1 98.31 245 ILE B N 1
ATOM 4077 C CA . ILE B 1 245 ? -7.895 -11.023 -13.836 1 98.31 245 ILE B CA 1
ATOM 4078 C C . ILE B 1 245 ? -8.836 -10.203 -12.961 1 98.31 245 ILE B C 1
ATOM 4080 O O . ILE B 1 245 ? -8.586 -9.016 -12.711 1 98.31 245 ILE B O 1
ATOM 4084 N N . ILE B 1 246 ? -10.008 -10.766 -12.617 1 98.56 246 ILE B N 1
ATOM 4085 C CA . ILE B 1 246 ? -10.961 -10.195 -11.68 1 98.56 246 ILE B CA 1
ATOM 4086 C C . ILE B 1 246 ? -11.234 -11.195 -10.555 1 98.56 246 ILE B C 1
ATOM 4088 O O . ILE B 1 246 ? -11.445 -12.383 -10.805 1 98.56 246 ILE B O 1
ATOM 4092 N N . LEU B 1 247 ? -11.203 -10.75 -9.344 1 98.19 247 LEU B N 1
ATOM 4093 C CA . LEU B 1 247 ? -11.398 -11.594 -8.172 1 98.19 247 LEU B CA 1
ATOM 4094 C C . LEU B 1 247 ? -12.297 -10.898 -7.145 1 98.19 247 LEU B C 1
ATOM 4096 O O . LEU B 1 247 ? -12.016 -9.773 -6.738 1 98.19 247 LEU B O 1
ATOM 4100 N N . SER B 1 248 ? -13.391 -11.516 -6.773 1 97.06 248 SER B N 1
ATOM 4101 C CA . SER B 1 248 ? -14.297 -11.031 -5.734 1 97.06 248 SER B CA 1
ATOM 4102 C C . SER B 1 248 ? -15.148 -12.164 -5.172 1 97.06 248 SER B C 1
ATOM 4104 O O . SER B 1 248 ? -15.438 -13.141 -5.871 1 97.06 248 SER B O 1
ATOM 4106 N N . SER B 1 249 ? -15.461 -12.086 -3.922 1 94.75 249 SER B N 1
ATOM 4107 C CA . SER B 1 249 ? -16.422 -13.016 -3.346 1 94.75 249 SER B CA 1
ATOM 4108 C C . SER B 1 249 ? -17.859 -12.562 -3.607 1 94.75 249 SER B C 1
ATOM 4110 O O . SER B 1 249 ? -18.812 -13.312 -3.363 1 94.75 249 SER B O 1
ATOM 4112 N N . ASP B 1 250 ? -18.031 -11.352 -4.086 1 94.38 250 ASP B N 1
ATOM 4113 C CA . ASP B 1 250 ? -19.344 -10.75 -4.34 1 94.38 250 ASP B CA 1
ATOM 4114 C C . ASP B 1 250 ? -19.719 -10.859 -5.812 1 94.38 250 ASP B C 1
ATOM 4116 O O . ASP B 1 250 ? -19.156 -10.148 -6.656 1 94.38 250 ASP B O 1
ATOM 4120 N N . GLN B 1 251 ? -20.75 -11.617 -6.062 1 94.38 251 GLN B N 1
ATOM 4121 C CA . GLN B 1 251 ? -21.156 -11.875 -7.438 1 94.38 251 GLN B CA 1
ATOM 4122 C C . GLN B 1 251 ? -21.641 -10.594 -8.117 1 94.38 251 GLN B C 1
ATOM 4124 O O . GLN B 1 251 ? -21.438 -10.414 -9.32 1 94.38 251 GLN B O 1
ATOM 4129 N N . ASN B 1 252 ? -22.219 -9.766 -7.367 1 94.94 252 ASN B N 1
ATOM 4130 C CA . ASN B 1 252 ? -22.688 -8.508 -7.938 1 94.94 252 ASN B CA 1
ATOM 4131 C C . ASN B 1 252 ? -21.516 -7.637 -8.406 1 94.94 252 ASN B C 1
ATOM 4133 O O . ASN B 1 252 ? -21.578 -7.031 -9.477 1 94.94 252 ASN B O 1
ATOM 4137 N N . LEU B 1 253 ? -20.5 -7.559 -7.598 1 96.06 253 LEU B N 1
ATOM 4138 C CA . LEU B 1 253 ? -19.328 -6.789 -7.98 1 96.06 253 LEU B CA 1
ATOM 4139 C C . LEU B 1 253 ? -18.672 -7.371 -9.227 1 96.06 253 LEU B C 1
ATOM 4141 O O . LEU B 1 253 ? -18.234 -6.629 -10.117 1 96.06 253 LEU B O 1
ATOM 4145 N N . LEU B 1 254 ? -18.656 -8.703 -9.297 1 96.94 254 LEU B N 1
ATOM 4146 C CA . LEU B 1 254 ? -18.094 -9.375 -10.461 1 96.94 254 LEU B CA 1
ATOM 4147 C C . LEU B 1 254 ? -18.859 -9.016 -11.727 1 96.94 254 LEU B C 1
ATOM 4149 O O . LEU B 1 254 ? -18.266 -8.695 -12.758 1 96.94 254 LEU B O 1
ATOM 4153 N N . ASN B 1 255 ? -20.125 -9.039 -11.594 1 97.19 255 ASN B N 1
ATOM 4154 C CA . ASN B 1 255 ? -20.969 -8.742 -12.742 1 97.19 255 ASN B CA 1
ATOM 4155 C C . ASN B 1 255 ? -20.797 -7.297 -13.211 1 97.19 255 ASN B C 1
ATOM 4157 O O . ASN B 1 255 ? -20.719 -7.027 -14.406 1 97.19 255 ASN B O 1
ATOM 4161 N N . LEU B 1 256 ? -20.719 -6.418 -12.25 1 97 256 LEU B N 1
ATOM 4162 C CA . LEU B 1 256 ? -20.625 -4.996 -12.562 1 97 256 LEU B CA 1
ATOM 4163 C C . LEU B 1 256 ? -19.312 -4.691 -13.281 1 97 256 LEU B C 1
ATOM 4165 O O . LEU B 1 256 ? -19.297 -4 -14.297 1 97 256 LEU B O 1
ATOM 4169 N N . ILE B 1 257 ? -18.203 -5.211 -12.758 1 97.5 257 ILE B N 1
ATOM 4170 C CA . ILE B 1 257 ? -16.906 -4.922 -13.375 1 97.5 257 ILE B CA 1
ATOM 4171 C C . ILE B 1 257 ? -16.828 -5.602 -14.734 1 97.5 257 ILE B C 1
ATOM 4173 O O . ILE B 1 257 ? -16.25 -5.051 -15.68 1 97.5 257 ILE B O 1
ATOM 4177 N N . ALA B 1 258 ? -17.328 -6.816 -14.828 1 97.12 258 ALA B N 1
ATOM 4178 C CA . ALA B 1 258 ? -17.328 -7.539 -16.094 1 97.12 258 ALA B CA 1
ATOM 4179 C C . ALA B 1 258 ? -18.062 -6.758 -17.172 1 97.12 258 ALA B C 1
ATOM 4181 O O . ALA B 1 258 ? -17.578 -6.602 -18.297 1 97.12 258 ALA B O 1
ATOM 4182 N N . LEU B 1 259 ? -19.203 -6.281 -16.844 1 96.12 259 LEU B N 1
ATOM 4183 C CA . LEU B 1 259 ? -20.016 -5.504 -17.781 1 96.12 259 LEU B CA 1
ATOM 4184 C C . LEU B 1 259 ? -19.266 -4.246 -18.234 1 96.12 259 LEU B C 1
ATOM 4186 O O . LEU B 1 259 ? -19.297 -3.891 -19.406 1 96.12 259 LEU B O 1
ATOM 4190 N N . SER B 1 260 ? -18.656 -3.6 -17.266 1 95.56 260 SER B N 1
ATOM 4191 C CA . SER B 1 260 ? -17.938 -2.355 -17.547 1 95.56 260 SER B CA 1
ATOM 4192 C C . SER B 1 260 ? -16.75 -2.602 -18.469 1 95.56 260 SER B C 1
ATOM 4194 O O . SER B 1 260 ? -16.406 -1.757 -19.297 1 95.56 260 SER B O 1
ATOM 4196 N N . LEU B 1 261 ? -16.078 -3.723 -18.312 1 94.12 261 LEU B N 1
ATOM 4197 C CA . LEU B 1 261 ? -14.875 -4.023 -19.094 1 94.12 261 LEU B CA 1
ATOM 4198 C C . LEU B 1 261 ? -15.234 -4.473 -20.5 1 94.12 261 LEU B C 1
ATOM 4200 O O . LEU B 1 261 ? -14.43 -4.34 -21.422 1 94.12 261 LEU B O 1
ATOM 4204 N N . GLN B 1 262 ? -16.422 -4.996 -20.672 1 90.62 262 GLN B N 1
ATOM 4205 C CA . GLN B 1 262 ? -16.844 -5.477 -21.984 1 90.62 262 GLN B CA 1
ATOM 4206 C C . GLN B 1 262 ? -17.406 -4.336 -22.828 1 90.62 262 GLN B C 1
ATOM 4208 O O . GLN B 1 262 ? -17.406 -4.41 -24.062 1 90.62 262 GLN B O 1
ATOM 4213 N N . LYS B 1 263 ? -18 -3.314 -22.328 1 78.25 263 LYS B N 1
ATOM 4214 C CA . LYS B 1 263 ? -18.594 -2.191 -23.047 1 78.25 263 LYS B CA 1
ATOM 4215 C C . LYS B 1 263 ? -17.531 -1.3 -23.672 1 78.25 263 LYS B C 1
ATOM 4217 O O . LYS B 1 263 ? -17.781 -0.581 -24.641 1 78.25 263 LYS B O 1
ATOM 4222 N N . ALA B 1 264 ? -16.453 -1.376 -23.281 1 61.38 264 ALA B N 1
ATOM 4223 C CA . ALA B 1 264 ? -15.453 -0.463 -23.844 1 61.38 264 ALA B CA 1
ATOM 4224 C C . ALA B 1 264 ? -14.711 -1.113 -25.016 1 61.38 264 ALA B C 1
ATOM 4226 O O . ALA B 1 264 ? -14.375 -2.297 -24.953 1 61.38 264 ALA B O 1
#

Foldseek 3Di:
DQVLQLVLQLVLLQVLLVCLPPPQQQDFDADDPPDTDGNVQVVLVVSSCVSVVVSPAFEWEAEPPPKTDDDPDHFKYKQWYSKQQVVCSNVVNQFIWIWIFMGGPPDWWLQHTQKIWIARSRVRWIWMHGNAFIDIVNHTDAFDAADPAAEEEDAADPVCVQLVVQLVVVDPHDYHYDHRRQQLVVLVCQRNRNHFKYKHQHQADKSSRHSGSQNSSVSNVKHKDFLVRHGDTDTRNTIDIDRMIMIGPDPVSSPSSSVSRVVD/DQVLQLVLFLVLLQVLLVCLPPPQQQDFDADDPPDTDGNVQVVLVVSSCVSVVPSPAFEFEAEPPPKTDDDPDHFKYKQWYSKQQVVCSNVVNQFIWIWIFMGGPPDWWLQHTQKIWIARSRVRWIWIDGNAFIDIVNHTDAFDAADPAAEEEEAADPVCVQLVVQLVVPDPHDYHYDHRRQQLVVLVCQRNRNHFKYKHQHFADKSSRHSGSQNSSVSRVKHKDFLVRHGDTDTRNTIDIDRMIMIGPDPVSSPSSSVSRVVD

Solvent-accessible surface area (backbone atoms only — not comparable to full-atom values): 26989 Å² total; per-residue (Å²): 107,47,66,57,51,50,55,51,42,53,52,50,29,53,53,50,52,72,48,57,84,50,85,68,40,75,42,74,75,43,74,58,89,94,42,69,39,26,44,47,46,51,52,41,38,53,51,51,52,54,52,50,63,69,64,81,53,43,55,22,39,20,30,73,86,76,30,62,46,79,50,96,80,42,55,27,36,37,35,23,18,53,49,36,19,53,69,31,47,73,42,74,40,63,41,27,29,33,32,34,20,33,27,54,65,84,66,55,47,43,75,60,44,43,30,28,30,38,31,32,35,67,81,64,49,38,38,30,21,47,80,72,44,22,25,50,75,84,38,77,60,71,62,46,64,63,43,91,63,42,30,36,36,54,41,67,36,78,90,42,45,65,28,52,45,50,30,58,68,67,49,93,64,76,68,46,74,30,23,73,63,20,66,33,60,50,48,44,32,29,52,60,15,47,23,42,32,34,36,38,57,57,49,72,48,38,43,37,50,39,34,25,39,43,37,35,22,41,53,49,72,29,62,45,14,31,62,84,69,40,70,66,81,44,59,59,82,43,80,38,78,37,56,50,42,36,36,45,83,42,67,67,58,49,51,46,45,21,52,23,57,63,77,98,108,48,66,57,51,49,53,50,42,54,52,50,30,51,53,49,52,72,48,57,82,50,85,69,40,74,41,75,75,43,73,58,88,94,42,70,37,26,44,48,46,51,53,41,38,52,51,51,52,54,53,47,64,69,64,80,53,43,54,22,38,20,30,73,86,78,31,62,47,79,49,95,80,43,54,28,35,34,36,24,17,53,48,38,18,53,68,31,47,73,44,72,41,64,40,29,29,32,31,34,20,32,27,54,64,84,67,56,46,43,74,60,43,45,29,28,31,38,28,32,35,69,80,63,48,38,39,32,20,47,82,71,46,22,26,50,75,83,38,77,59,70,63,46,63,64,44,92,61,42,30,35,36,56,41,67,36,80,90,39,45,65,27,52,44,50,32,58,68,68,50,92,63,75,67,46,74,30,22,73,63,20,66,34,59,52,48,45,33,29,51,61,16,45,23,42,32,34,36,39,57,56,49,74,47,35,42,37,50,38,34,24,40,43,38,35,22,41,52,48,72,31,61,44,15,32,62,83,69,40,70,68,83,44,60,63,80,43,81,37,78,37,57,50,44,35,38,44,82,42,68,65,60,48,52,45,45,20,53,24,56,63,74,96

Organism: Sulfurisphaera tokodaii (strain DSM 16993 / JCM 10545 / NBRC 100140 / 7) (NCBI:txid273063)

Secondary structure (DSSP, 8-state):
-HHHHHHHHHHHHHHHHHHTT-TTTT-EEEEETTEEEEHHHHHHHHHHHHHHHTTT--EEEEETTTEEE--TT-SEEEEEEEEETHHHHHHT-S--EEEEEEEETT--SGGG-SEEEEEETTT--EEEE-SS-EEETTEEE-PPPPPSSEEEEEE--GGGHHHHHHHHHH--S-EEEEB-S-HHHHHHHHHTTS-SEEEE-SS-EEHHHHHHHHHHHHTTT---B-TTSPBP---SSS--EES-EEEES-HHHHHHHHHHHHH-/-HHHHHHHHHHHHHHHHHHTT-TTTT-EEEEETTEEEEHHHHHHHHHHHHHHHTTT--EEEEETTTEEE--TT-SEEEEEEEEETHHHHHHT-S--EEEEEEEETT---GGG-SEEEEEETTT--EEEE-SS-EEETTEEE-PPPPPSSEEEEEE--GGGHHHHHHHHHH--S-EEEEB-S-HHHHHHHHHTTS-SEEEE-SS-EEHHHHHHHHHHHHTTT---B-TTSPBP---SSS--EES-EEEES-HHHHHHHHHHHHH-